Protein AF-A0A9R0P3G1-F1 (afdb_monomer)

Solvent-accessible surface area (backbone atoms only — not comparable to full-atom values): 19527 Å² total; per-residue (Å²): 136,89,79,76,96,56,97,66,98,70,86,85,80,85,75,70,87,85,71,68,70,27,59,44,77,46,79,49,67,43,66,45,81,43,70,48,52,48,31,32,32,40,57,49,58,36,80,87,41,70,72,66,77,52,96,61,31,70,27,73,52,73,67,48,29,67,64,37,47,53,49,52,52,50,36,52,54,47,27,52,52,10,46,19,30,41,20,19,52,55,33,31,68,75,33,34,60,72,40,39,75,34,68,65,55,45,48,45,36,52,48,8,47,50,35,33,44,53,26,41,56,48,51,49,42,42,45,26,19,48,42,72,44,37,47,73,83,41,46,78,37,65,66,36,50,54,52,28,62,71,39,69,69,35,48,36,40,50,52,30,45,53,28,41,54,50,40,64,65,38,50,62,59,55,35,46,81,90,59,57,66,70,62,40,53,51,30,49,51,50,46,52,56,33,50,47,50,39,47,45,39,50,28,68,53,25,63,33,59,64,38,97,57,32,70,60,38,26,49,27,42,33,46,21,54,51,22,46,12,37,34,56,10,23,48,55,48,48,48,46,43,69,79,58,52,60,90,94,56,76,55,63,66,30,51,56,49,39,51,59,52,38,54,54,22,53,51,42,29,53,55,23,46,52,53,49,50,62,71,68,44,95,46,78,64,42,40,81,75,27,65,40,22,44,52,51,51,50,43,51,50,50,49,51,52,49,52,55,50,55,48,49,48,51,54,49,55,57,52,58,73,73,69,65,97,70,92,52,77,68,58,60,53,53,54,50,50,52,50,50,53,44,52,50,52,50,51,54,52,48,52,52,46,50,52,51,52,52,55,51,77,77,46,58,80,87,93

Radius of gyration: 25.19 Å; Cα contacts (8 Å, |Δi|>4): 449; chains: 1; bounding box: 61×46×80 Å

Nearest PDB structures (foldseek):
  1r0d-assembly3_D  TM=3.351E-01  e=8.049E+00  Homo sapiens
  6pzb-assembly1_G  TM=2.168E-01  e=6.508E+00  Cricetus cricetus

Organism: Amycolatopsis mediterranei (strain S699) (NCBI:txid713604)

Sequence (367 aa):
MFQPGEDAQQLAVRLRPGVPDGSYLVEYAFVSADSHPVRGTFAFVVGTGPLVTSAGAVSAATGTDTAVDAVSTAVRWLAYLGVVLLGGTAFVVLCRPAGRTDRRARRLLHAGAGLVAVTTAAAFVLQGPYAAGRGLGAVFDTALLADTLRVAYGKLLLLRLAAVAVLVVVLPRLLRPGLPDRLRARSENLTMVTGFVVLLTFSATGHPVTDPVLFVSVTADLVHFGAIAVWAGGLAQLALCLYRPAEGEDPAPAAARFSGIAAKAVTAIAISGAVLALRIMPSVSTLWTTRFGLLVLLKIAGFAVLLAVASRSRAAVRRGLTTSPEGTTRTVTADLRRLRQAVAAEVVLSAVVLALAALLTVTPPGG

InterPro domains:
  IPR007348 CopC domain [PF04234] (6-46)
  IPR008457 Copper resistance protein D domain [PF05425] (254-360)
  IPR014755 Copper resistance protein CopC/internalin, immunoglobulin-like [G3DSA:2.60.40.1220] (2-47)
  IPR014756 Immunoglobulin E-set [SSF81296] (6-47)
  IPR032694 Copper transport protein C/D [PTHR34820] (11-366)

Foldseek 3Di:
DDDDPDDDPDDDDDDDPPDDWEKDKDWDWDQPQQRAIWIWIAMDTDDDYDHPPDVRNTDRPSDAPPQLVVVLLVLVVLLLQLLLLLLLVCLCVFQNVVLLPVPVNLVSNLSSLVSNLVSLVVNLLSSLSRRVRHDPVCSPVVVSSVVSCSDPLSVLSVQLNVLSVQLNVLSNVCSDPPDDPVSNVVSVVSSVVSSLSNLLSVLSRGDLCVFPPNVLSSVLSSLQSSLSSNQSSNLVVLLCCLVPNDVPDDSVRSVVRSLVSNVVSLVSNVVSVVSNVVRQAPDPVLLPPDPLNVLVVVLVVLSVVLVVLSVVLVVVLVVLVVPDPDDDPVSVVVNSVSVSVSSVVNNVSSVVSVVSVSVSVPGHSVD

Mean predicted aligned error: 10.66 Å

Secondary structure (DSSP, 8-state):
----SS--S----PPPTTPPSEEEEEEEEEE-TTS-EEEEEEEEEETTPPP---TTSSB------HHHHHHHHHHHHHHHHHHHHHHHHHHHHHT-GGGGT-HHHHHHHHHHHHHHHHHHHHHHHHHHHHHHT--GGGGG-HHHHHHHHHSHHHHHHHHHHHHHHHHHHHHHHHT-TT--HHHHHHHHHHHHHHHHHHHHHHHTSSGGGGSTTHHHHHHHHHHHHHHHHHHHHHHHHHHHHHHSPPTT---HHHHHHHHHHHHHHHHHHHHHHHHHHHHH-S-TTHHHHSHHHHHHHHHHHHHHHHHHHHHHHHHHHHHHHHS-SS--HHHHHHHHHHHHHHHHHHHHHHHHHHHHHHHHHTS-TT-

Structure (mmCIF, N/CA/C/O backbone):
data_AF-A0A9R0P3G1-F1
#
_entry.id   AF-A0A9R0P3G1-F1
#
loop_
_atom_site.group_PDB
_atom_site.id
_atom_site.type_symbol
_atom_site.label_atom_id
_atom_site.label_alt_id
_atom_site.label_comp_id
_atom_site.label_asym_id
_atom_site.label_entity_id
_atom_site.label_seq_id
_atom_site.pdbx_PDB_ins_code
_atom_site.Cartn_x
_atom_site.Cartn_y
_atom_site.Cartn_z
_atom_site.occupancy
_atom_site.B_iso_or_equiv
_atom_site.auth_seq_id
_atom_site.auth_comp_id
_atom_site.auth_asym_id
_atom_site.auth_atom_id
_atom_site.pdbx_PDB_model_num
ATOM 1 N N . MET A 1 1 ? 20.021 -14.616 -24.886 1.00 44.88 1 MET A N 1
ATOM 2 C CA . MET A 1 1 ? 19.842 -13.766 -23.696 1.00 44.88 1 MET A CA 1
ATOM 3 C C . MET A 1 1 ? 21.181 -13.711 -22.978 1.00 44.88 1 MET A C 1
ATOM 5 O O . MET A 1 1 ? 21.664 -14.756 -22.567 1.00 44.88 1 MET A O 1
ATOM 9 N N . PHE A 1 2 ? 21.840 -12.555 -22.952 1.00 43.88 2 PHE A N 1
ATOM 10 C CA . PHE A 1 2 ? 23.101 -12.369 -22.227 1.00 43.88 2 PHE A CA 1
ATOM 11 C C . PHE A 1 2 ? 22.761 -11.977 -20.782 1.00 43.88 2 PHE A C 1
ATOM 13 O O . PHE A 1 2 ? 21.953 -11.073 -20.591 1.00 43.88 2 PHE A O 1
ATOM 20 N N . GLN A 1 3 ? 23.306 -12.683 -19.789 1.00 54.19 3 GLN A N 1
ATOM 21 C CA . GLN A 1 3 ? 23.065 -12.419 -18.364 1.00 54.19 3 GLN A CA 1
ATOM 22 C C . GLN A 1 3 ? 24.399 -12.172 -17.648 1.00 54.19 3 GLN A C 1
ATOM 24 O O . GLN A 1 3 ? 25.075 -13.138 -17.294 1.00 54.19 3 GLN A O 1
ATOM 29 N N . PRO A 1 4 ? 24.791 -10.914 -17.397 1.00 46.25 4 PRO A N 1
ATOM 30 C CA . PRO A 1 4 ? 25.663 -10.624 -16.275 1.00 46.25 4 PRO A CA 1
ATOM 31 C C . PRO A 1 4 ? 24.814 -10.701 -14.997 1.00 46.25 4 PRO A C 1
ATOM 33 O O . PRO A 1 4 ? 23.756 -10.084 -14.903 1.00 46.25 4 PRO A O 1
ATOM 36 N N . GLY A 1 5 ? 25.247 -11.510 -14.031 1.00 47.62 5 GLY A N 1
ATOM 37 C CA . GLY A 1 5 ? 24.587 -11.703 -12.733 1.00 47.62 5 GLY A CA 1
ATOM 38 C C . GLY A 1 5 ? 24.825 -10.572 -11.728 1.00 47.62 5 GLY A C 1
ATOM 39 O O . GLY A 1 5 ? 24.604 -10.780 -10.539 1.00 47.62 5 GLY A O 1
ATOM 40 N N . GLU A 1 6 ? 25.287 -9.411 -12.187 1.00 52.44 6 GLU A N 1
ATOM 41 C CA . GLU A 1 6 ? 25.655 -8.254 -11.371 1.00 52.44 6 GLU A CA 1
ATOM 42 C C . GLU A 1 6 ? 25.078 -6.984 -12.007 1.00 52.44 6 GLU A C 1
ATOM 44 O O . GLU A 1 6 ? 24.959 -6.906 -13.234 1.00 52.44 6 GLU A O 1
ATOM 49 N N . ASP A 1 7 ? 24.704 -6.006 -11.177 1.00 55.91 7 ASP A N 1
ATOM 50 C CA . ASP A 1 7 ? 24.299 -4.677 -11.638 1.00 55.91 7 ASP A CA 1
ATOM 51 C C . ASP A 1 7 ? 25.382 -4.113 -12.568 1.00 55.91 7 ASP A C 1
ATOM 53 O O . ASP A 1 7 ? 26.510 -3.846 -12.154 1.00 55.91 7 ASP A O 1
ATOM 57 N N . ALA A 1 8 ? 25.050 -3.960 -13.849 1.00 60.47 8 ALA A N 1
ATOM 58 C CA . ALA A 1 8 ? 26.003 -3.562 -14.873 1.00 60.47 8 ALA A CA 1
ATOM 59 C C . ALA A 1 8 ? 25.632 -2.186 -15.422 1.00 60.47 8 ALA A C 1
ATOM 61 O O . ALA A 1 8 ? 24.537 -1.985 -15.946 1.00 60.47 8 ALA A O 1
ATOM 62 N N . GLN A 1 9 ? 26.569 -1.238 -15.354 1.00 66.44 9 GLN A N 1
ATOM 63 C CA . GLN A 1 9 ? 26.405 0.065 -16.012 1.00 66.44 9 GLN A CA 1
ATOM 64 C C . GLN A 1 9 ? 26.598 -0.016 -17.533 1.00 66.44 9 GLN A C 1
ATOM 66 O O . GLN A 1 9 ? 26.217 0.901 -18.256 1.00 66.44 9 GLN A O 1
ATOM 71 N N . GLN A 1 10 ? 27.190 -1.108 -18.024 1.00 69.19 10 GLN A N 1
ATOM 72 C CA . GLN A 1 10 ? 27.405 -1.368 -19.443 1.00 69.19 10 GLN A CA 1
ATOM 73 C C . GLN A 1 10 ? 27.177 -2.848 -19.743 1.00 69.19 10 GLN A C 1
ATOM 75 O O . GLN A 1 10 ? 27.635 -3.718 -19.004 1.00 69.19 10 GLN A O 1
ATOM 80 N N . LEU A 1 11 ? 26.493 -3.131 -20.850 1.00 72.06 11 LEU A N 1
ATOM 81 C CA . LEU A 1 11 ? 26.228 -4.487 -21.312 1.00 72.06 11 LEU A CA 1
ATOM 82 C C . LEU A 1 11 ? 26.737 -4.642 -22.743 1.00 72.06 11 LEU A C 1
ATOM 84 O O . LEU A 1 11 ? 26.372 -3.868 -23.623 1.00 72.06 11 LEU A O 1
ATOM 88 N N . ALA A 1 12 ? 27.581 -5.647 -22.970 1.00 79.06 12 ALA A N 1
ATOM 89 C CA . ALA A 1 12 ? 28.161 -5.929 -24.275 1.00 79.06 12 ALA A CA 1
ATOM 90 C C . ALA A 1 12 ? 27.809 -7.354 -24.707 1.00 79.06 12 ALA A C 1
ATOM 92 O O . 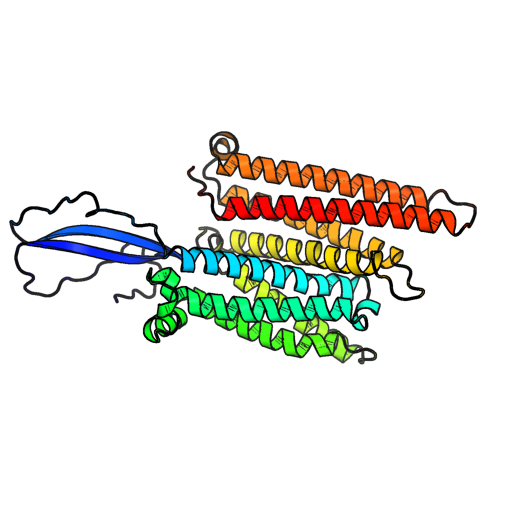ALA A 1 12 ? 28.049 -8.314 -23.977 1.00 79.06 12 ALA A O 1
ATOM 93 N N . VAL A 1 13 ? 27.268 -7.495 -25.916 1.00 78.94 13 VAL A N 1
ATOM 94 C CA . VAL A 1 13 ? 27.014 -8.797 -26.540 1.00 78.94 13 VAL A CA 1
ATOM 95 C C . VAL A 1 13 ? 27.963 -8.949 -27.715 1.00 78.94 13 VAL A C 1
ATOM 97 O O . VAL A 1 13 ? 27.975 -8.128 -28.629 1.00 78.94 13 VAL A O 1
ATOM 100 N N . ARG A 1 14 ? 28.775 -10.007 -27.694 1.00 82.62 14 ARG A N 1
ATOM 101 C CA . ARG A 1 14 ? 29.716 -10.284 -28.780 1.00 82.62 14 ARG A CA 1
ATOM 102 C C . ARG A 1 14 ? 28.949 -10.715 -30.032 1.00 82.62 14 ARG A C 1
ATOM 104 O O . ARG A 1 14 ? 28.134 -11.636 -29.973 1.00 82.62 14 ARG A O 1
ATOM 111 N N . LEU A 1 15 ? 29.232 -10.061 -31.157 1.00 80.00 15 LEU A N 1
ATOM 112 C CA . LEU A 1 15 ? 28.683 -10.443 -32.457 1.00 80.00 15 LEU A CA 1
ATOM 113 C C . LEU A 1 15 ? 29.197 -11.827 -32.874 1.00 80.00 15 LEU A C 1
ATOM 115 O O . LEU A 1 15 ? 30.302 -12.236 -32.502 1.00 80.00 15 LEU A O 1
ATOM 119 N N . ARG A 1 16 ? 28.390 -12.556 -33.652 1.00 83.81 16 ARG A N 1
ATOM 120 C CA . ARG A 1 16 ? 28.808 -13.841 -34.228 1.00 83.81 16 ARG A CA 1
ATOM 121 C C . ARG A 1 16 ? 29.984 -13.613 -35.192 1.00 83.81 16 ARG A C 1
ATOM 123 O O . ARG A 1 16 ? 30.006 -12.591 -35.865 1.00 83.81 16 ARG A O 1
ATOM 130 N N . PRO A 1 17 ? 30.963 -14.524 -35.292 1.00 84.69 17 PRO A N 1
ATOM 131 C CA . PRO A 1 17 ? 32.023 -14.391 -36.289 1.00 84.69 17 PRO A CA 1
ATOM 132 C C . PRO A 1 17 ? 31.441 -14.354 -37.712 1.00 84.69 17 PRO A C 1
ATOM 134 O O . PRO A 1 17 ? 30.498 -15.090 -37.996 1.00 84.69 17 PRO A O 1
ATOM 137 N N . GLY A 1 18 ? 32.005 -13.525 -38.596 1.00 84.31 18 GLY A N 1
ATOM 138 C CA . GLY A 1 18 ? 31.620 -13.481 -40.014 1.00 84.31 18 GLY A CA 1
ATOM 139 C C . GLY A 1 18 ? 30.272 -12.816 -40.309 1.00 84.31 18 GLY A C 1
ATOM 140 O O . GLY A 1 18 ? 29.616 -13.190 -41.277 1.00 84.31 18 GLY A O 1
ATOM 141 N N . VAL A 1 19 ? 29.835 -11.862 -39.479 1.00 83.56 19 VAL A N 1
ATOM 142 C CA . VAL A 1 19 ? 28.668 -11.022 -39.794 1.00 83.56 19 VAL A CA 1
ATOM 143 C C . VAL A 1 19 ? 28.903 -10.309 -41.140 1.00 83.56 19 VAL A C 1
ATOM 145 O O . VAL A 1 19 ? 29.926 -9.636 -41.258 1.00 83.56 19 VAL A O 1
ATOM 148 N N . PRO A 1 20 ? 28.011 -10.451 -42.143 1.00 87.31 20 PRO A N 1
ATOM 149 C CA . PRO A 1 20 ? 28.161 -9.783 -43.437 1.00 87.31 20 PRO A CA 1
ATOM 150 C C . PRO A 1 20 ? 28.197 -8.256 -43.326 1.00 87.31 20 PRO A C 1
ATOM 152 O O . PRO A 1 20 ? 27.629 -7.680 -42.396 1.00 87.31 20 PRO A O 1
ATOM 155 N N . ASP A 1 21 ? 28.780 -7.590 -44.316 1.00 87.25 21 ASP A N 1
ATOM 156 C CA . ASP A 1 21 ? 28.705 -6.134 -44.415 1.00 87.25 21 ASP A CA 1
ATOM 157 C C . ASP A 1 21 ? 27.247 -5.688 -44.600 1.00 87.25 21 ASP A C 1
ATOM 159 O O . ASP A 1 21 ? 26.510 -6.233 -45.426 1.00 87.25 21 ASP A O 1
ATOM 163 N N . GLY A 1 22 ? 26.806 -4.708 -43.813 1.00 83.06 22 GLY A N 1
ATOM 164 C CA . GLY A 1 22 ? 25.424 -4.246 -43.835 1.00 83.06 22 GLY A CA 1
ATOM 165 C C . GLY A 1 22 ? 25.016 -3.414 -42.625 1.00 83.06 22 GLY A C 1
ATOM 166 O O . GLY A 1 22 ? 25.790 -3.195 -41.692 1.00 83.06 22 GLY A O 1
AT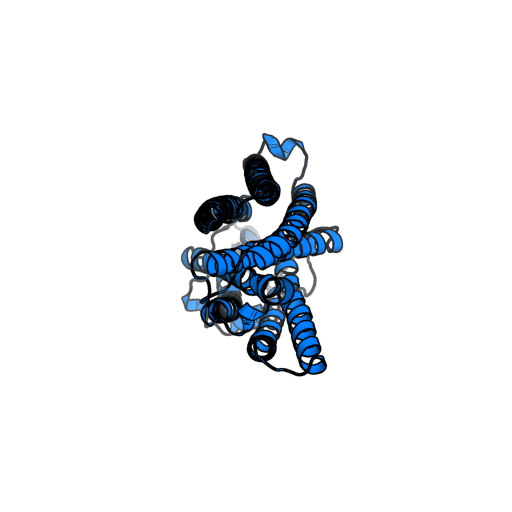OM 167 N N . SER A 1 23 ? 23.768 -2.951 -42.659 1.00 82.88 23 SER A N 1
ATOM 168 C CA . SER A 1 23 ? 23.111 -2.278 -41.538 1.00 82.88 23 SER A CA 1
ATOM 169 C C . SER A 1 23 ? 22.418 -3.289 -40.633 1.00 82.88 23 SER A C 1
ATOM 171 O O . SER A 1 23 ? 21.675 -4.149 -41.103 1.00 82.88 23 SER A O 1
ATOM 173 N N . TYR A 1 24 ? 22.617 -3.137 -39.331 1.00 81.12 24 TYR A N 1
ATOM 174 C CA . TYR A 1 24 ? 22.063 -3.990 -38.293 1.00 81.12 24 TYR A CA 1
ATOM 175 C C . TYR A 1 24 ? 21.249 -3.154 -37.319 1.00 81.12 24 TYR A C 1
ATOM 177 O O . TYR A 1 24 ? 21.676 -2.079 -36.906 1.00 81.12 24 TYR A O 1
ATOM 185 N N . LEU A 1 25 ? 20.093 -3.676 -36.920 1.00 78.69 25 LEU A N 1
ATOM 186 C CA . LEU A 1 25 ? 19.281 -3.117 -35.848 1.00 78.69 25 LEU A CA 1
ATOM 187 C C . LEU A 1 25 ? 19.453 -3.985 -34.601 1.00 78.69 25 LEU A C 1
ATOM 189 O O . LEU A 1 25 ? 19.273 -5.202 -34.655 1.00 78.69 25 LEU A O 1
ATOM 193 N N . VAL A 1 26 ? 19.806 -3.361 -33.484 1.00 78.31 26 VAL A N 1
ATOM 194 C CA . VAL A 1 26 ? 19.808 -3.986 -32.163 1.00 78.31 26 VAL A CA 1
ATOM 195 C C . VAL A 1 26 ? 18.525 -3.595 -31.471 1.00 78.31 26 VAL A C 1
ATOM 197 O O . VAL A 1 26 ? 18.309 -2.419 -31.204 1.00 78.31 26 VAL A O 1
ATOM 200 N N . GLU A 1 27 ? 17.710 -4.584 -31.138 1.00 76.12 27 GLU A N 1
ATOM 201 C CA . GLU A 1 27 ? 16.619 -4.425 -30.186 1.00 76.12 27 GLU A CA 1
ATOM 202 C C . GLU A 1 27 ? 17.100 -4.901 -28.819 1.00 76.12 27 GLU A C 1
ATOM 204 O O . GLU A 1 27 ? 17.646 -6.000 -28.680 1.00 76.12 27 GLU A O 1
ATOM 209 N N . TYR A 1 28 ? 16.913 -4.067 -27.803 1.00 73.50 28 TYR A N 1
ATOM 210 C CA . TYR A 1 28 ? 17.257 -4.409 -26.435 1.00 73.50 28 TYR A CA 1
ATOM 211 C C . TYR A 1 28 ? 16.073 -4.184 -25.503 1.00 73.50 28 TYR A C 1
ATOM 213 O O . TYR A 1 28 ? 15.274 -3.260 -25.663 1.00 73.50 28 TYR A O 1
ATOM 221 N N . ALA A 1 29 ? 15.988 -5.044 -24.495 1.00 71.06 29 ALA A N 1
ATOM 222 C CA . ALA A 1 29 ? 15.043 -4.937 -23.402 1.00 71.06 29 ALA A CA 1
ATOM 223 C C . ALA A 1 29 ? 15.758 -5.339 -22.115 1.00 71.06 29 ALA A C 1
ATOM 225 O O . ALA A 1 29 ? 16.292 -6.445 -22.014 1.00 71.06 29 ALA A O 1
ATOM 226 N N . PHE A 1 30 ? 15.763 -4.440 -21.138 1.00 71.75 30 PHE A N 1
ATOM 227 C CA . PHE A 1 30 ? 16.316 -4.675 -19.812 1.00 71.75 30 PHE A CA 1
ATOM 228 C C . PHE A 1 30 ? 15.259 -4.360 -18.760 1.00 71.75 30 PHE A C 1
ATOM 230 O O . PHE A 1 30 ? 14.378 -3.530 -18.974 1.00 71.75 30 PHE A O 1
ATOM 237 N N . VAL A 1 31 ? 15.355 -5.023 -17.614 1.00 67.81 31 VAL A N 1
ATOM 238 C CA . VAL A 1 31 ? 14.619 -4.630 -16.414 1.00 67.81 31 VAL A CA 1
ATOM 239 C C . VAL A 1 31 ? 15.580 -3.779 -15.601 1.00 67.81 31 VAL A C 1
ATOM 241 O O . VAL A 1 31 ? 16.624 -4.284 -15.187 1.00 67.81 31 VAL A O 1
ATOM 244 N N . SER A 1 32 ? 15.278 -2.494 -15.418 1.00 63.41 32 SER A N 1
ATOM 245 C CA . SER A 1 32 ? 16.078 -1.638 -14.544 1.00 63.41 32 SER A CA 1
ATOM 246 C C . SER A 1 32 ? 15.966 -2.107 -13.094 1.00 63.41 32 SER A C 1
ATOM 248 O O . SER A 1 32 ? 15.049 -2.841 -12.716 1.00 63.41 32 SER A O 1
ATOM 250 N N 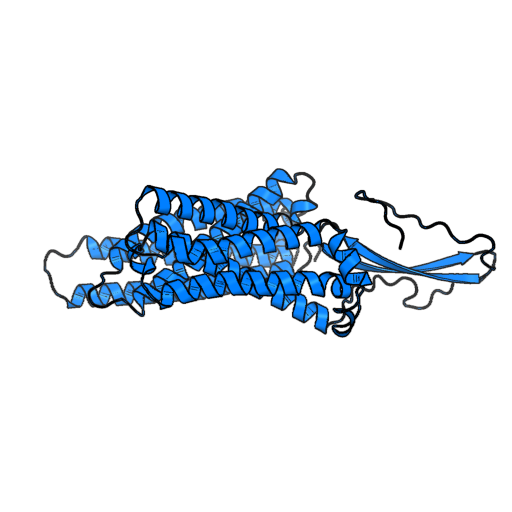. ALA A 1 33 ? 16.909 -1.683 -12.255 1.00 60.19 33 ALA A N 1
ATOM 251 C CA . ALA A 1 33 ? 16.963 -2.102 -10.856 1.00 60.19 33 ALA A CA 1
ATOM 252 C C . ALA A 1 33 ? 15.716 -1.675 -10.037 1.00 60.19 33 ALA A C 1
ATOM 254 O O . ALA A 1 33 ? 15.436 -2.236 -8.981 1.00 60.19 33 ALA A O 1
ATOM 255 N N . ASP A 1 34 ? 14.908 -0.748 -10.559 1.00 57.19 34 ASP A N 1
ATOM 256 C CA . ASP A 1 34 ? 13.612 -0.329 -10.015 1.00 57.19 34 ASP A CA 1
ATOM 257 C C . ASP A 1 34 ? 12.414 -1.138 -10.560 1.00 57.19 34 ASP A C 1
ATOM 259 O O . ASP A 1 34 ? 11.265 -0.774 -10.308 1.00 57.19 34 ASP A O 1
ATOM 263 N N . SER A 1 35 ? 12.671 -2.237 -11.278 1.00 59.38 35 SER A N 1
ATOM 264 C CA . SER A 1 35 ? 11.713 -3.157 -11.911 1.00 59.38 35 SER A CA 1
ATOM 265 C C . SER A 1 35 ? 10.948 -2.644 -13.140 1.00 59.38 35 SER A C 1
ATOM 267 O O . SER A 1 35 ? 10.087 -3.368 -13.650 1.00 59.38 35 SER A O 1
ATOM 269 N N . HIS A 1 36 ? 11.271 -1.459 -13.667 1.00 66.38 36 HIS A N 1
ATOM 270 C CA . HIS A 1 36 ? 10.658 -0.970 -14.903 1.00 66.38 36 HIS A CA 1
ATOM 271 C C . HIS A 1 36 ? 11.349 -1.539 -16.158 1.00 66.38 36 HIS A C 1
ATOM 273 O O . HIS A 1 36 ? 12.559 -1.769 -16.174 1.00 66.38 36 HIS A O 1
ATOM 279 N N . PRO A 1 37 ? 10.597 -1.810 -17.236 1.00 67.12 37 PRO A N 1
ATOM 280 C CA . PRO A 1 37 ? 11.178 -2.195 -18.507 1.00 67.12 37 PRO A CA 1
ATOM 281 C C . PRO A 1 37 ? 11.789 -0.973 -19.186 1.00 67.12 37 PRO A C 1
ATOM 283 O O . PRO A 1 37 ? 11.110 0.020 -19.437 1.00 67.12 37 PRO A O 1
ATOM 286 N N . VAL A 1 38 ? 13.060 -1.083 -19.554 1.00 67.62 38 VAL A N 1
ATOM 287 C CA . VAL A 1 38 ? 13.722 -0.150 -20.462 1.00 67.62 38 VAL A CA 1
ATOM 288 C C . VAL A 1 38 ? 13.947 -0.883 -21.768 1.00 67.62 38 VAL A C 1
ATOM 290 O O . VAL A 1 38 ? 14.670 -1.881 -21.812 1.00 67.62 38 VAL A O 1
ATOM 293 N N . ARG A 1 39 ? 13.326 -0.395 -22.841 1.00 68.69 39 ARG A N 1
ATOM 294 C CA . ARG A 1 39 ? 13.564 -0.922 -24.180 1.00 68.69 39 ARG A CA 1
ATOM 295 C C . ARG A 1 39 ? 14.023 0.160 -25.115 1.00 68.69 39 ARG A C 1
ATOM 297 O O . ARG A 1 39 ? 13.685 1.336 -24.970 1.00 68.69 39 ARG A O 1
ATOM 304 N N . GLY A 1 40 ? 14.771 -0.278 -26.103 1.00 68.81 40 GLY A N 1
ATOM 305 C CA . GLY A 1 40 ? 15.075 0.568 -27.217 1.00 68.81 40 GLY A CA 1
ATOM 306 C C . GLY A 1 40 ? 15.638 -0.204 -28.376 1.00 68.81 40 GLY A C 1
ATOM 307 O O . GLY A 1 40 ? 15.898 -1.408 -28.318 1.00 68.81 40 GLY A O 1
ATOM 308 N N . THR A 1 41 ? 15.807 0.544 -29.442 1.00 71.88 41 THR A N 1
ATOM 309 C CA . THR A 1 41 ? 16.489 0.108 -30.636 1.00 71.88 41 THR A CA 1
ATOM 310 C C . THR A 1 41 ? 17.672 1.027 -30.872 1.00 71.88 41 THR A C 1
ATOM 312 O O . THR A 1 41 ? 17.612 2.215 -30.551 1.00 71.88 41 THR A O 1
ATOM 315 N N . PHE A 1 42 ? 18.767 0.489 -31.391 1.00 75.56 42 PHE A N 1
ATOM 316 C CA . PHE A 1 42 ? 19.805 1.297 -32.020 1.00 75.56 42 PHE A CA 1
ATOM 317 C C . PHE A 1 42 ? 20.336 0.571 -33.251 1.00 75.56 42 PHE A C 1
ATOM 319 O O . PHE A 1 42 ? 20.411 -0.657 -33.269 1.00 75.56 42 PHE A O 1
ATOM 326 N N . ALA A 1 43 ? 20.710 1.320 -34.284 1.00 78.94 43 ALA A N 1
ATOM 327 C CA . ALA A 1 43 ? 21.312 0.760 -35.485 1.00 78.94 43 ALA A CA 1
ATOM 328 C C . ALA A 1 43 ? 22.839 0.901 -35.457 1.00 78.94 43 ALA A C 1
ATOM 330 O O . ALA A 1 43 ? 23.371 1.897 -34.966 1.00 78.94 43 ALA A O 1
ATOM 331 N N . PHE A 1 44 ? 23.541 -0.083 -36.010 1.00 82.81 44 PHE A N 1
ATOM 332 C CA . PHE A 1 44 ? 24.979 -0.027 -36.269 1.00 82.81 44 PHE A CA 1
ATOM 333 C C . PHE A 1 44 ? 25.295 -0.647 -37.635 1.00 82.81 44 PHE A C 1
ATOM 335 O O . PHE A 1 44 ? 24.490 -1.391 -38.191 1.00 82.81 44 PHE A O 1
ATOM 342 N N . VAL A 1 45 ? 26.466 -0.340 -38.190 1.00 84.88 45 VAL A N 1
ATOM 343 C CA . VAL A 1 45 ? 26.929 -0.878 -39.478 1.00 84.88 45 VAL A CA 1
ATOM 344 C C . VAL A 1 45 ? 28.121 -1.796 -39.248 1.00 84.88 45 VAL A C 1
ATOM 346 O O . VAL A 1 45 ? 28.997 -1.493 -38.438 1.00 84.88 45 VAL A O 1
ATOM 349 N N . VAL A 1 46 ? 28.163 -2.898 -39.992 1.00 85.44 46 VAL A N 1
ATOM 350 C CA . VAL A 1 46 ? 29.374 -3.701 -40.196 1.00 85.44 46 VAL A CA 1
ATOM 351 C C . VAL A 1 46 ? 29.863 -3.452 -41.624 1.00 85.44 46 VAL A C 1
ATOM 353 O O . VAL A 1 46 ? 29.061 -3.467 -42.557 1.00 85.44 46 VAL A O 1
ATOM 356 N N . GLY A 1 47 ? 31.158 -3.187 -41.796 1.00 84.94 47 GLY A N 1
ATOM 357 C CA . GLY A 1 47 ? 31.752 -2.904 -43.106 1.00 84.94 47 GLY A CA 1
ATOM 358 C C . GLY A 1 47 ? 31.420 -1.511 -43.650 1.00 84.94 47 GLY A C 1
ATOM 359 O O . GLY A 1 47 ? 31.408 -0.535 -42.901 1.00 84.94 47 GLY A O 1
ATOM 360 N N . THR A 1 48 ? 31.180 -1.409 -44.960 1.00 80.06 48 THR A N 1
ATOM 361 C CA . THR A 1 48 ? 30.995 -0.130 -45.685 1.00 80.06 48 THR A CA 1
ATOM 362 C C . THR A 1 48 ? 29.542 0.181 -46.069 1.00 80.06 48 THR A C 1
ATOM 364 O O . THR A 1 48 ? 29.288 1.079 -46.873 1.00 80.06 48 THR A O 1
ATOM 367 N N . GLY A 1 49 ? 28.569 -0.541 -45.502 1.00 67.44 49 GLY A N 1
ATOM 368 C CA . GLY A 1 49 ? 27.146 -0.321 -45.778 1.00 67.44 49 GLY A CA 1
ATOM 369 C C . GLY A 1 49 ? 26.622 1.043 -45.286 1.00 67.44 49 GLY A C 1
ATOM 370 O O . GLY A 1 49 ? 27.167 1.619 -44.346 1.00 67.44 49 GLY A O 1
ATOM 371 N N . PRO A 1 50 ? 25.538 1.584 -45.875 1.00 69.25 50 PRO A N 1
ATOM 372 C CA . PRO A 1 50 ? 24.905 2.797 -45.362 1.00 69.25 50 PRO A CA 1
ATOM 373 C C . PRO A 1 50 ? 24.236 2.516 -44.010 1.00 69.25 50 PRO A C 1
ATOM 375 O O . PRO A 1 50 ? 23.579 1.484 -43.862 1.00 69.25 50 PRO A O 1
ATOM 378 N N . LEU A 1 51 ? 24.360 3.431 -43.040 1.00 68.88 51 LEU A N 1
ATOM 379 C CA . LEU A 1 51 ? 23.604 3.373 -41.783 1.00 68.88 51 LEU A CA 1
ATOM 380 C C . LEU A 1 51 ? 22.129 3.663 -42.083 1.00 68.88 51 LEU A C 1
ATOM 382 O O . LEU A 1 51 ? 21.784 4.759 -42.521 1.00 68.88 51 LEU A O 1
ATOM 386 N N . VAL A 1 52 ? 21.252 2.688 -41.845 1.00 63.59 52 VAL A N 1
ATOM 387 C CA . VAL A 1 52 ? 19.805 2.871 -42.003 1.00 63.59 52 VAL A CA 1
ATOM 388 C C . VAL A 1 52 ? 19.287 3.706 -40.828 1.00 63.59 52 VAL A C 1
ATOM 390 O O . VAL A 1 52 ? 18.899 3.188 -39.785 1.00 63.59 52 VAL A O 1
ATOM 393 N N . THR A 1 53 ? 19.296 5.029 -40.991 1.00 54.19 53 THR A N 1
ATOM 394 C CA . THR A 1 53 ? 18.701 5.993 -40.056 1.00 54.19 53 THR A CA 1
ATOM 395 C C . THR A 1 53 ? 17.226 6.216 -40.394 1.00 54.19 53 THR A C 1
ATOM 397 O O . THR A 1 53 ? 16.810 7.323 -40.733 1.00 54.19 53 THR A O 1
ATOM 400 N N . SER A 1 54 ? 16.411 5.163 -40.359 1.00 47.50 54 SER A N 1
ATOM 401 C CA . SER A 1 54 ? 14.955 5.336 -40.391 1.00 47.50 54 SER A CA 1
ATOM 402 C C . SER A 1 54 ? 14.528 6.090 -39.130 1.00 47.50 54 SER A C 1
ATOM 404 O O . SER A 1 54 ? 15.065 5.823 -38.053 1.00 47.50 54 SER A O 1
ATOM 406 N N . ALA A 1 55 ? 13.555 6.999 -39.217 1.00 42.00 55 ALA A N 1
ATOM 407 C CA . ALA A 1 55 ? 12.916 7.563 -38.028 1.00 42.00 55 ALA A CA 1
ATOM 408 C C . ALA A 1 55 ? 12.341 6.401 -37.187 1.00 42.00 55 ALA A C 1
ATOM 410 O O . ALA A 1 55 ? 11.372 5.768 -37.597 1.00 42.00 55 ALA A O 1
ATOM 411 N N . GLY A 1 56 ? 13.006 6.049 -36.078 1.00 44.97 56 GLY A N 1
ATOM 412 C CA . GLY A 1 56 ? 12.712 4.853 -35.271 1.00 44.97 56 GLY A CA 1
ATOM 413 C C . GLY A 1 56 ? 13.852 3.825 -35.137 1.00 44.97 56 GLY A C 1
ATOM 414 O O . GLY A 1 56 ? 13.757 2.929 -34.302 1.00 44.97 56 GLY A O 1
ATOM 415 N N . ALA A 1 57 ? 14.945 3.953 -35.903 1.00 43.16 57 ALA A N 1
ATOM 416 C CA . ALA A 1 57 ? 16.127 3.078 -35.811 1.00 43.16 57 ALA A CA 1
ATOM 417 C C . ALA A 1 57 ? 16.940 3.298 -34.523 1.00 43.16 57 ALA A C 1
ATOM 419 O O . ALA A 1 57 ? 17.639 2.398 -34.064 1.00 43.16 57 ALA A O 1
ATOM 420 N N . VAL A 1 58 ? 16.811 4.491 -33.934 1.00 46.88 58 VAL A N 1
ATOM 421 C CA . VAL A 1 58 ? 17.171 4.783 -32.548 1.00 46.88 58 VAL A CA 1
ATOM 422 C C . VAL A 1 58 ? 15.902 5.254 -31.856 1.00 46.88 58 VAL A C 1
ATOM 424 O O . VAL A 1 58 ? 15.552 6.431 -31.920 1.00 46.88 58 VAL A O 1
ATOM 427 N N . SER A 1 59 ? 15.153 4.325 -31.276 1.00 47.28 59 SER A N 1
ATOM 428 C CA . SER A 1 59 ? 13.948 4.651 -30.524 1.00 47.28 59 SER A CA 1
ATOM 429 C C . SER A 1 59 ? 14.058 4.026 -29.151 1.00 47.28 59 SER A C 1
ATOM 431 O O . SER A 1 59 ? 14.093 2.806 -29.032 1.00 47.28 59 SER A O 1
ATOM 433 N N . ALA A 1 60 ? 14.065 4.840 -28.097 1.00 46.12 60 ALA A N 1
ATOM 434 C CA . ALA A 1 60 ? 13.695 4.361 -26.773 1.00 46.12 60 ALA A CA 1
ATOM 435 C C . ALA A 1 60 ? 12.182 4.100 -26.804 1.00 46.12 60 ALA A C 1
ATOM 437 O O . ALA A 1 60 ? 11.380 4.967 -26.463 1.00 46.12 60 ALA A O 1
ATOM 438 N N . ALA A 1 61 ? 11.767 2.944 -27.325 1.00 47.56 61 ALA A N 1
ATOM 439 C CA . ALA A 1 61 ? 10.377 2.529 -27.256 1.00 47.56 61 ALA A CA 1
ATOM 440 C C . ALA A 1 61 ? 10.059 2.201 -25.791 1.00 47.56 61 ALA A C 1
ATOM 442 O O . ALA A 1 61 ? 10.256 1.086 -25.323 1.00 47.56 61 ALA A O 1
ATOM 443 N N . THR A 1 62 ? 9.560 3.190 -25.058 1.00 49.12 62 THR A N 1
ATOM 444 C CA . THR A 1 62 ? 9.096 3.060 -23.669 1.00 49.12 62 THR A CA 1
ATOM 445 C C . THR A 1 62 ? 7.768 2.303 -23.547 1.00 49.12 62 THR A C 1
ATOM 447 O O . THR A 1 62 ? 7.270 2.104 -22.444 1.00 49.12 62 THR A O 1
ATOM 450 N N . GLY A 1 63 ? 7.182 1.862 -24.665 1.00 54.97 63 GLY A N 1
ATOM 451 C CA . GLY A 1 63 ? 5.879 1.207 -24.699 1.00 54.97 63 GLY A CA 1
ATOM 452 C C . GLY A 1 63 ? 5.925 -0.244 -24.228 1.00 54.97 63 GLY A C 1
ATOM 453 O O . GLY A 1 63 ? 6.393 -1.143 -24.929 1.00 54.97 63 GLY A O 1
ATOM 454 N N . THR A 1 64 ? 5.391 -0.500 -23.042 1.00 60.47 64 THR A N 1
ATOM 455 C CA . THR A 1 64 ? 4.763 -1.778 -22.698 1.00 60.47 64 THR A CA 1
ATOM 456 C C . THR A 1 64 ? 3.525 -1.998 -23.570 1.00 60.47 64 THR A C 1
ATOM 458 O O . THR A 1 64 ? 2.945 -1.053 -24.107 1.00 60.47 64 THR A O 1
ATOM 461 N N . ASP A 1 65 ? 3.113 -3.257 -23.732 1.00 80.12 65 ASP A N 1
ATOM 462 C CA . ASP A 1 65 ? 1.761 -3.533 -24.216 1.00 80.12 65 ASP A CA 1
ATOM 463 C C . ASP A 1 65 ? 0.773 -2.813 -23.284 1.00 80.12 65 ASP A C 1
ATOM 465 O O . ASP A 1 65 ? 0.834 -2.982 -22.063 1.00 80.12 65 ASP A O 1
ATOM 469 N N . THR A 1 66 ? -0.095 -1.968 -23.844 1.00 82.94 66 THR A N 1
ATOM 470 C CA . THR A 1 66 ? -0.957 -1.069 -23.061 1.00 82.94 66 THR A CA 1
ATOM 471 C C . THR A 1 66 ? -1.900 -1.831 -22.136 1.00 82.94 66 THR A C 1
ATOM 473 O O . THR A 1 66 ? -2.213 -1.353 -21.044 1.00 82.94 66 THR A O 1
ATOM 476 N N . ALA A 1 67 ? -2.325 -3.037 -22.529 1.00 86.75 67 ALA A N 1
ATOM 477 C CA . ALA A 1 67 ? -3.140 -3.890 -21.680 1.00 86.75 67 ALA A CA 1
ATOM 478 C C . ALA A 1 67 ? -2.308 -4.474 -20.532 1.00 86.75 67 ALA A C 1
ATOM 480 O O . ALA A 1 67 ? -2.757 -4.447 -19.387 1.00 86.75 67 ALA A O 1
ATOM 481 N N . VAL A 1 68 ? -1.089 -4.953 -20.797 1.00 85.81 68 VAL A N 1
ATOM 482 C CA . VAL A 1 68 ? -0.184 -5.437 -19.740 1.00 85.81 68 VAL A CA 1
ATOM 483 C C . VAL A 1 68 ? 0.172 -4.322 -18.759 1.00 85.81 68 VAL A C 1
ATOM 485 O O . VAL A 1 68 ? 0.181 -4.570 -17.554 1.00 85.81 68 VAL A O 1
ATOM 488 N N . ASP A 1 69 ? 0.397 -3.098 -19.232 1.00 81.81 69 ASP A N 1
ATOM 489 C CA . ASP A 1 69 ? 0.671 -1.931 -18.388 1.00 81.81 69 ASP A CA 1
ATOM 490 C C . ASP A 1 69 ? -0.509 -1.575 -17.476 1.00 81.81 69 ASP A C 1
ATOM 492 O O . ASP A 1 69 ? -0.366 -1.468 -16.252 1.00 81.81 69 ASP A O 1
ATOM 496 N N . ALA A 1 70 ? -1.709 -1.485 -18.058 1.00 86.06 70 ALA A N 1
ATOM 497 C CA . ALA A 1 70 ? -2.938 -1.206 -17.327 1.00 86.06 70 ALA A CA 1
ATOM 498 C C . ALA A 1 70 ? -3.231 -2.289 -16.276 1.00 86.06 70 ALA A C 1
ATOM 500 O O . ALA A 1 70 ? -3.557 -1.974 -15.128 1.00 86.06 70 ALA A O 1
ATOM 501 N N . VAL A 1 71 ? -3.071 -3.568 -16.636 1.00 90.81 71 VAL A N 1
ATOM 50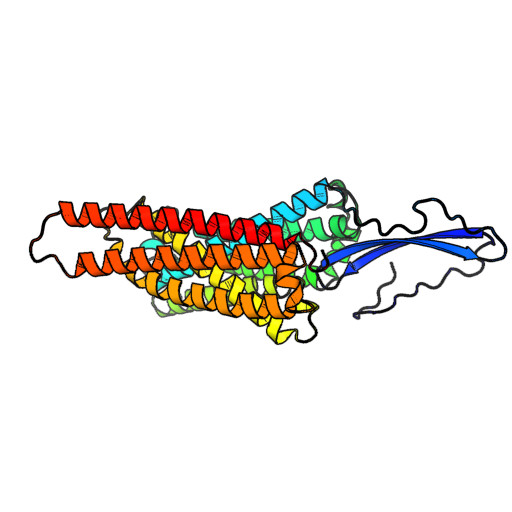2 C CA . VAL A 1 71 ? -3.279 -4.697 -15.718 1.00 90.81 71 VAL A CA 1
ATOM 503 C C . VAL A 1 71 ? -2.222 -4.703 -14.615 1.00 90.81 71 VAL A C 1
ATOM 505 O O . VAL A 1 71 ? -2.575 -4.860 -13.448 1.00 90.81 71 VAL A O 1
ATOM 508 N N . SER A 1 72 ? -0.947 -4.478 -14.937 1.00 86.81 72 SER A N 1
ATOM 509 C CA . SER A 1 72 ? 0.141 -4.427 -13.948 1.00 86.81 72 SER A CA 1
ATOM 510 C C . SER A 1 72 ? -0.058 -3.275 -12.960 1.00 86.81 72 SER A C 1
ATOM 512 O O . SER A 1 72 ? 0.080 -3.451 -11.746 1.00 86.81 72 SER A O 1
ATOM 514 N N . THR A 1 73 ? -0.491 -2.116 -13.458 1.00 85.75 73 THR A N 1
ATOM 515 C CA . THR A 1 73 ? -0.868 -0.963 -12.636 1.00 85.75 73 THR A CA 1
ATOM 516 C C . THR A 1 73 ? -2.049 -1.293 -11.722 1.00 85.75 73 THR A C 1
ATOM 518 O O . THR A 1 73 ? -1.979 -1.048 -10.516 1.00 85.75 73 THR A O 1
ATOM 521 N N . ALA A 1 74 ? -3.113 -1.908 -12.247 1.00 89.56 74 ALA A N 1
ATOM 522 C CA . ALA A 1 74 ? -4.266 -2.323 -11.447 1.00 89.56 74 ALA A CA 1
ATOM 523 C C . ALA A 1 74 ? -3.884 -3.346 -10.363 1.00 89.56 74 ALA A C 1
ATOM 525 O O . ALA A 1 74 ? -4.286 -3.205 -9.207 1.00 89.56 74 ALA A O 1
ATOM 526 N N . VAL A 1 75 ? -3.057 -4.339 -10.706 1.00 92.19 75 VAL A N 1
ATOM 527 C CA . VAL A 1 75 ? -2.525 -5.340 -9.770 1.00 92.19 75 VAL A CA 1
ATOM 528 C C . VAL A 1 75 ? -1.749 -4.669 -8.639 1.00 92.19 75 VAL A C 1
ATOM 530 O O . VAL A 1 75 ? -1.956 -5.019 -7.477 1.00 92.19 75 VAL A O 1
ATOM 533 N N . ARG A 1 76 ? -0.916 -3.666 -8.941 1.00 88.38 76 ARG A N 1
ATOM 534 C CA . ARG A 1 76 ? -0.170 -2.893 -7.937 1.00 88.38 76 ARG A CA 1
ATOM 535 C C . ARG A 1 76 ? -1.102 -2.142 -6.978 1.00 88.38 76 ARG A C 1
ATOM 537 O O . ARG A 1 76 ? -0.931 -2.241 -5.764 1.00 88.38 76 ARG A O 1
ATOM 544 N N . TRP A 1 77 ? -2.128 -1.464 -7.496 1.00 87.31 77 TRP A N 1
ATOM 545 C CA . TRP A 1 77 ? -3.122 -0.759 -6.672 1.00 87.31 77 TRP A CA 1
ATOM 546 C C . TRP A 1 77 ? -3.915 -1.692 -5.761 1.00 87.31 77 TRP A C 1
ATOM 548 O O . TRP A 1 77 ? -4.088 -1.414 -4.571 1.00 87.31 77 TRP A O 1
ATOM 558 N N . LEU A 1 78 ? -4.361 -2.824 -6.301 1.00 94.12 78 LEU A N 1
ATOM 559 C CA . LEU A 1 78 ? -5.050 -3.851 -5.530 1.00 94.12 78 LEU A CA 1
ATOM 560 C C . LEU A 1 78 ? -4.133 -4.455 -4.459 1.00 94.12 78 LEU A C 1
ATOM 562 O O . LEU A 1 78 ? -4.582 -4.698 -3.339 1.00 94.12 78 LEU A O 1
ATOM 566 N N . ALA A 1 79 ? -2.843 -4.630 -4.751 1.00 93.12 79 ALA A N 1
ATOM 567 C CA . ALA A 1 79 ? -1.873 -5.116 -3.779 1.00 93.12 79 ALA A CA 1
ATOM 568 C C . ALA A 1 79 ? -1.738 -4.150 -2.589 1.00 93.12 79 ALA A C 1
ATOM 570 O O . ALA A 1 79 ? -1.798 -4.582 -1.435 1.00 93.12 79 ALA A O 1
ATOM 571 N N . TYR A 1 80 ? -1.644 -2.840 -2.850 1.00 92.69 80 TYR A N 1
ATOM 572 C CA . TYR A 1 80 ? -1.616 -1.815 -1.801 1.00 92.69 80 TYR A CA 1
ATOM 573 C C . TYR A 1 80 ? -2.897 -1.800 -0.967 1.00 92.69 80 TYR A C 1
ATOM 575 O O . TYR A 1 80 ? -2.825 -1.746 0.262 1.00 92.69 80 TYR A O 1
ATOM 583 N N . LEU A 1 81 ? -4.066 -1.925 -1.604 1.00 93.38 81 LEU A N 1
ATOM 584 C CA . LEU A 1 81 ? -5.336 -2.067 -0.892 1.00 93.38 81 LEU A CA 1
ATOM 585 C C . LEU A 1 81 ? -5.331 -3.303 0.020 1.00 93.38 81 LEU A C 1
ATOM 587 O O . LEU A 1 81 ? -5.760 -3.222 1.170 1.00 93.38 81 LEU A O 1
ATOM 591 N N . GLY A 1 82 ? -4.808 -4.434 -0.459 1.00 96.56 82 GLY A N 1
ATOM 592 C CA . GLY A 1 82 ? -4.691 -5.661 0.325 1.00 96.56 82 GLY A CA 1
ATOM 593 C C . GLY A 1 82 ? -3.841 -5.475 1.585 1.00 96.56 82 GLY A C 1
ATOM 594 O O . GLY A 1 82 ? -4.255 -5.870 2.677 1.00 96.56 82 GLY A O 1
ATOM 595 N N . VAL A 1 83 ? -2.693 -4.803 1.456 1.00 96.56 83 VAL A N 1
ATOM 596 C CA . VAL A 1 83 ? -1.812 -4.469 2.588 1.00 96.56 83 VAL A CA 1
ATOM 597 C C . VAL A 1 83 ? -2.490 -3.505 3.565 1.00 96.56 83 VAL A C 1
ATOM 599 O O . VAL A 1 83 ? -2.417 -3.717 4.775 1.00 96.56 83 VAL A O 1
ATOM 602 N N . VAL A 1 84 ? -3.207 -2.491 3.071 1.00 95.12 84 VAL A N 1
ATOM 603 C CA . VAL A 1 84 ? -3.996 -1.578 3.916 1.00 95.12 84 VAL A CA 1
ATOM 604 C C . VAL A 1 84 ? -5.043 -2.348 4.721 1.00 95.12 84 VAL A C 1
ATOM 606 O O . VAL A 1 84 ? -5.135 -2.174 5.934 1.00 95.12 84 VAL A O 1
ATOM 609 N N . LEU A 1 85 ? -5.792 -3.257 4.092 1.00 96.00 85 LEU A N 1
ATOM 610 C CA . LEU A 1 85 ? -6.766 -4.092 4.800 1.00 96.00 85 LEU A CA 1
ATOM 611 C C . LEU A 1 85 ? -6.102 -4.967 5.876 1.00 96.00 85 LEU A C 1
ATOM 613 O O . LEU A 1 85 ? -6.641 -5.089 6.978 1.00 96.00 85 LEU A O 1
ATOM 617 N N . LEU A 1 86 ? -4.917 -5.522 5.598 1.00 96.56 86 LEU A N 1
ATOM 618 C CA . LEU A 1 86 ? -4.121 -6.270 6.578 1.00 96.56 86 LEU A CA 1
ATOM 619 C C . LEU A 1 86 ? -3.615 -5.398 7.731 1.00 96.56 86 LEU A C 1
ATOM 621 O O . LEU A 1 86 ? -3.601 -5.860 8.871 1.00 96.56 86 LEU A O 1
ATOM 625 N N . GLY A 1 87 ? -3.266 -4.134 7.486 1.00 96.00 87 GLY A N 1
ATOM 626 C CA . GLY A 1 87 ? -2.896 -3.179 8.536 1.00 96.00 87 GLY A CA 1
ATOM 627 C C . GLY A 1 87 ? -4.006 -2.953 9.572 1.00 96.00 87 GLY A C 1
ATOM 628 O O . GLY A 1 87 ? -3.724 -2.677 10.739 1.00 96.00 87 GLY A O 1
ATOM 629 N N . GLY A 1 88 ? -5.268 -3.208 9.205 1.00 95.19 88 GLY A N 1
ATOM 630 C CA . GLY A 1 88 ? -6.404 -3.238 10.131 1.00 95.19 88 GLY A CA 1
ATOM 631 C C . GLY A 1 88 ? -6.292 -4.285 11.250 1.00 95.19 88 GLY A C 1
ATOM 632 O O . GLY A 1 88 ? -6.979 -4.163 12.266 1.00 95.19 88 GLY A O 1
ATOM 633 N N . THR A 1 89 ? -5.404 -5.282 11.125 1.00 96.06 89 THR A N 1
ATOM 634 C CA . THR A 1 89 ? -5.079 -6.217 12.220 1.00 96.06 89 THR A CA 1
ATOM 635 C C . THR A 1 89 ? -4.620 -5.480 13.477 1.00 96.06 89 THR A C 1
ATOM 637 O O . THR A 1 89 ? -5.046 -5.843 14.574 1.00 96.06 89 THR A O 1
ATOM 640 N N . ALA A 1 90 ? -3.840 -4.402 13.334 1.00 95.25 90 ALA A N 1
ATOM 641 C CA . ALA A 1 90 ? -3.369 -3.592 14.455 1.00 95.25 90 ALA A CA 1
ATOM 642 C C . ALA A 1 90 ? -4.539 -2.992 15.250 1.00 95.25 90 ALA A C 1
ATOM 644 O O . ALA A 1 90 ? -4.544 -3.043 16.478 1.00 95.25 90 ALA A O 1
ATOM 645 N N . PHE A 1 91 ? -5.580 -2.504 14.568 1.00 95.50 91 PHE A N 1
ATOM 646 C CA . PHE A 1 91 ? -6.787 -1.996 15.225 1.00 95.50 91 PHE A CA 1
ATOM 647 C C . PHE A 1 91 ? -7.539 -3.099 15.981 1.00 95.50 91 PHE A C 1
ATOM 649 O O . PHE A 1 91 ? -7.935 -2.905 17.130 1.00 95.50 91 PHE A O 1
ATOM 656 N N . VAL A 1 92 ? -7.715 -4.275 15.370 1.00 94.62 92 VAL A N 1
ATOM 657 C CA . VAL A 1 92 ? -8.416 -5.405 16.007 1.00 94.62 92 VAL A CA 1
ATOM 658 C C . VAL A 1 92 ? -7.657 -5.916 17.236 1.00 94.62 92 VAL A C 1
ATOM 660 O O . VAL A 1 92 ? -8.270 -6.252 18.247 1.00 94.62 92 VAL A O 1
ATOM 663 N N . VAL A 1 93 ? -6.325 -5.960 17.182 1.00 93.44 93 VAL A N 1
ATOM 664 C CA . VAL A 1 93 ? -5.501 -6.458 18.291 1.00 93.44 93 VAL A CA 1
ATOM 665 C C . VAL A 1 93 ? -5.378 -5.424 19.413 1.00 93.44 93 VAL A C 1
ATOM 667 O O . VAL A 1 93 ? -5.580 -5.781 20.573 1.00 93.44 93 VAL A O 1
ATOM 670 N N . LEU A 1 94 ? -5.093 -4.159 19.079 1.00 93.81 94 LEU A N 1
ATOM 671 C CA . LEU A 1 94 ? -4.707 -3.121 20.045 1.00 93.81 94 LEU A CA 1
ATOM 672 C C . LEU A 1 94 ? -5.875 -2.239 20.510 1.00 93.81 94 LEU A C 1
ATOM 674 O O . LEU A 1 94 ? -5.871 -1.750 21.640 1.00 93.81 94 LEU A O 1
ATOM 678 N N . CYS A 1 95 ? -6.874 -2.003 19.657 1.00 93.12 95 CYS A N 1
ATOM 679 C CA . CYS A 1 95 ? -7.954 -1.053 19.941 1.00 93.12 95 CYS A CA 1
ATOM 680 C C . CYS A 1 95 ? -9.264 -1.757 20.293 1.00 93.12 95 CYS A C 1
ATOM 682 O O . CYS A 1 95 ? -9.881 -1.409 21.300 1.00 93.12 95 CYS A O 1
ATOM 684 N N . ARG A 1 96 ? -9.661 -2.761 19.498 1.00 92.06 96 ARG A N 1
ATOM 685 C CA . ARG A 1 96 ? -10.954 -3.459 19.609 1.00 92.06 96 ARG A CA 1
ATOM 686 C C . ARG A 1 96 ? -10.795 -4.992 19.596 1.00 92.06 96 ARG A C 1
ATOM 688 O O . ARG A 1 96 ? -11.163 -5.625 18.605 1.00 92.06 96 ARG A O 1
ATOM 695 N N . PRO A 1 97 ? -10.333 -5.622 20.697 1.00 88.25 97 PRO A N 1
ATOM 696 C CA . PRO A 1 97 ? -10.214 -7.080 20.805 1.00 88.25 97 PRO A CA 1
ATOM 697 C C . PRO A 1 97 ? -11.491 -7.867 20.482 1.00 88.25 97 PRO A C 1
ATOM 699 O O . PRO A 1 97 ? -11.392 -8.972 19.946 1.00 88.25 97 PRO A O 1
ATOM 702 N N . ALA A 1 98 ? -12.668 -7.292 20.758 1.00 86.50 98 ALA A N 1
ATOM 703 C CA . ALA A 1 98 ? -13.972 -7.852 20.390 1.00 86.50 98 ALA A CA 1
ATOM 704 C C . ALA A 1 98 ? -14.142 -8.020 18.865 1.00 86.50 98 ALA A C 1
ATOM 706 O O . ALA A 1 98 ? -14.832 -8.925 18.406 1.00 86.50 98 ALA A O 1
ATOM 707 N N . GLY A 1 99 ? -13.422 -7.236 18.056 1.00 85.62 99 GLY A N 1
ATOM 708 C CA . GLY A 1 99 ? -13.384 -7.374 16.600 1.00 85.62 99 GLY A CA 1
ATOM 709 C C . GLY A 1 99 ? -12.832 -8.719 16.111 1.00 85.62 99 GLY A C 1
ATOM 710 O O . GLY A 1 99 ? -13.026 -9.063 14.948 1.00 85.62 99 GLY A O 1
ATOM 711 N N . ARG A 1 100 ? -12.192 -9.521 16.980 1.00 89.38 100 ARG A N 1
ATOM 712 C CA . ARG A 1 100 ? -11.753 -10.886 16.639 1.00 89.38 100 ARG A CA 1
ATOM 713 C C . ARG A 1 100 ? -12.929 -11.817 16.315 1.00 89.38 100 ARG A C 1
ATOM 715 O O . ARG A 1 100 ? -12.764 -12.717 15.497 1.00 89.38 100 ARG A O 1
ATOM 722 N N . THR A 1 101 ? -14.110 -11.602 16.904 1.00 89.06 101 THR A N 1
ATOM 723 C CA . THR A 1 101 ? -15.319 -12.412 16.646 1.00 89.06 101 THR A CA 1
ATOM 724 C C . THR A 1 101 ? -16.274 -11.773 15.633 1.00 89.06 101 THR A C 1
ATOM 726 O O . THR A 1 101 ? -17.137 -12.464 15.088 1.00 89.06 101 THR A O 1
ATOM 729 N N . ASP A 1 102 ? -16.090 -10.491 15.308 1.00 90.94 102 ASP A N 1
ATOM 730 C CA . ASP A 1 102 ? -16.898 -9.761 14.329 1.00 90.94 102 ASP A CA 1
ATOM 731 C C . ASP A 1 102 ? -16.658 -10.290 12.902 1.00 90.94 102 ASP A C 1
ATOM 733 O O . ASP A 1 102 ? -15.587 -10.127 12.310 1.00 90.94 102 ASP A O 1
ATOM 737 N N . ARG A 1 103 ? -17.690 -10.909 12.310 1.00 92.44 103 ARG A N 1
ATOM 738 C CA . ARG A 1 103 ? -17.632 -11.500 10.960 1.00 92.44 103 ARG A CA 1
ATOM 739 C C . ARG A 1 103 ? -17.178 -10.500 9.896 1.00 92.44 103 ARG A C 1
ATOM 741 O O . ARG A 1 103 ? -16.481 -10.887 8.959 1.00 92.44 103 ARG A O 1
ATOM 748 N N . ARG A 1 104 ? -17.567 -9.228 10.016 1.00 93.44 104 ARG A N 1
ATOM 749 C CA . ARG A 1 104 ? -17.244 -8.191 9.028 1.00 93.44 104 ARG A CA 1
ATOM 750 C C . ARG A 1 104 ? -15.781 -7.772 9.142 1.00 93.44 104 ARG A C 1
ATOM 752 O O . ARG A 1 104 ? -15.102 -7.697 8.120 1.00 93.44 104 ARG A O 1
ATOM 759 N N . ALA A 1 105 ? -15.290 -7.592 10.369 1.00 93.38 105 ALA A N 1
ATOM 760 C CA . ALA A 1 105 ? -13.887 -7.278 10.625 1.00 93.38 105 ALA A CA 1
ATOM 761 C C . ALA A 1 105 ? -12.980 -8.396 10.096 1.00 93.38 105 ALA A C 1
ATOM 763 O O . ALA A 1 105 ? -12.060 -8.132 9.322 1.00 93.38 105 ALA A O 1
ATOM 764 N N . ARG A 1 106 ? -13.311 -9.658 10.410 1.00 95.00 106 ARG A N 1
ATOM 765 C CA . ARG A 1 106 ? -12.603 -10.841 9.893 1.00 95.00 106 ARG A CA 1
ATOM 766 C C . ARG A 1 106 ? -12.624 -10.907 8.367 1.00 95.00 106 ARG A C 1
ATOM 768 O O . ARG A 1 106 ? -11.593 -11.187 7.764 1.00 95.00 106 ARG A O 1
ATOM 775 N N . ARG A 1 107 ? -13.774 -10.637 7.735 1.00 95.94 107 ARG A N 1
ATOM 776 C CA . ARG A 1 107 ? -13.903 -10.644 6.269 1.00 95.94 107 ARG A CA 1
ATOM 777 C C . ARG A 1 107 ? -12.967 -9.630 5.616 1.00 95.94 107 ARG A C 1
ATOM 779 O O . ARG A 1 107 ? -12.351 -9.983 4.621 1.00 95.94 107 ARG A O 1
ATOM 786 N N . LEU A 1 108 ? -12.823 -8.424 6.171 1.00 95.88 108 LEU A N 1
ATOM 787 C CA . LEU A 1 108 ? -11.873 -7.429 5.656 1.00 95.88 108 LEU A CA 1
ATOM 788 C C . LEU A 1 108 ? -10.422 -7.917 5.753 1.00 95.88 108 LEU A C 1
ATOM 790 O O . LEU A 1 108 ? -9.681 -7.792 4.785 1.00 95.88 108 LEU A O 1
ATOM 794 N N . LEU A 1 109 ? -10.030 -8.524 6.878 1.00 96.69 109 LEU A N 1
ATOM 795 C CA . LEU A 1 109 ? -8.668 -9.043 7.056 1.00 96.69 109 LEU A CA 1
ATOM 796 C C . LEU A 1 109 ? -8.370 -10.213 6.105 1.00 96.69 109 LEU A C 1
ATOM 798 O O . LEU A 1 109 ? -7.316 -10.244 5.475 1.00 96.69 109 LEU A O 1
ATOM 802 N N . HIS A 1 110 ? -9.308 -11.154 5.960 1.00 96.88 110 HIS A N 1
ATOM 803 C CA . HIS A 1 110 ? -9.171 -12.271 5.022 1.00 96.88 110 HIS A CA 1
ATOM 804 C C . HIS A 1 110 ? -9.198 -11.809 3.561 1.00 96.88 110 HIS A C 1
ATOM 806 O O . HIS A 1 110 ? -8.425 -12.325 2.758 1.00 96.88 110 HIS A O 1
ATOM 812 N N . ALA A 1 111 ? -10.034 -10.823 3.220 1.00 97.25 111 ALA A N 1
ATOM 813 C CA . ALA A 1 111 ? -10.027 -10.203 1.899 1.00 97.25 111 ALA A CA 1
ATOM 814 C C . ALA A 1 111 ? -8.686 -9.515 1.622 1.00 97.25 111 ALA A C 1
ATOM 816 O O . ALA A 1 111 ? -8.152 -9.683 0.536 1.00 97.25 111 ALA A O 1
ATOM 817 N N . GLY A 1 112 ? -8.105 -8.824 2.610 1.00 97.31 112 GLY A N 1
ATOM 818 C CA . GLY A 1 112 ? -6.762 -8.253 2.511 1.00 97.31 112 GLY A CA 1
ATOM 819 C C . GLY A 1 112 ? -5.696 -9.309 2.225 1.00 97.31 112 GLY A C 1
ATOM 820 O O . GLY A 1 112 ? -4.969 -9.191 1.244 1.00 97.31 112 GLY A O 1
ATOM 821 N N . ALA A 1 113 ? -5.654 -10.384 3.022 1.00 97.19 113 ALA A N 1
ATOM 822 C CA . ALA A 1 113 ? -4.723 -11.497 2.817 1.00 97.19 113 ALA A CA 1
ATOM 823 C C . ALA A 1 113 ? -4.880 -12.144 1.429 1.00 97.19 113 ALA A C 1
ATOM 825 O O . ALA A 1 113 ? -3.892 -12.353 0.727 1.00 97.19 113 ALA A O 1
ATOM 826 N N . GLY A 1 114 ? -6.122 -12.429 1.023 1.00 97.44 114 GLY A N 1
ATOM 827 C CA . GLY A 1 114 ? -6.427 -13.010 -0.283 1.00 97.44 114 GLY A CA 1
ATOM 828 C C . GLY A 1 114 ? -6.060 -12.080 -1.437 1.00 97.44 114 GLY A C 1
ATOM 829 O O . GLY A 1 114 ? -5.493 -12.537 -2.424 1.00 97.44 114 GLY A O 1
ATOM 830 N N . LEU A 1 115 ? -6.311 -10.777 -1.291 1.00 97.50 115 LEU A N 1
ATOM 831 C CA . LEU A 1 115 ? -5.970 -9.787 -2.305 1.00 97.50 115 LEU A CA 1
ATOM 832 C C . LEU A 1 115 ? -4.457 -9.717 -2.502 1.00 97.50 115 LEU A C 1
ATOM 834 O O . LEU A 1 115 ? -4.017 -9.857 -3.634 1.00 97.50 115 LEU A O 1
ATOM 838 N N . VAL A 1 116 ? -3.664 -9.629 -1.422 1.00 97.38 116 VAL A N 1
ATOM 839 C CA . VAL A 1 116 ? -2.192 -9.658 -1.526 1.00 97.38 116 VAL A CA 1
ATOM 840 C C . VAL A 1 116 ? -1.707 -10.966 -2.158 1.00 97.38 116 VAL A C 1
ATOM 842 O O . VAL A 1 116 ? -0.810 -10.924 -2.998 1.00 97.38 116 VAL A O 1
ATOM 845 N N . ALA A 1 117 ? -2.290 -12.120 -1.812 1.00 97.69 117 ALA A N 1
ATOM 846 C CA . ALA A 1 117 ? -1.918 -13.405 -2.413 1.00 97.69 117 ALA A CA 1
ATOM 847 C C . ALA A 1 117 ? -2.140 -13.404 -3.934 1.00 97.69 117 ALA A C 1
ATOM 849 O O . ALA A 1 117 ? -1.211 -13.664 -4.701 1.00 97.69 117 ALA A O 1
ATOM 850 N N . VAL A 1 118 ? -3.357 -13.056 -4.363 1.00 98.00 118 VAL A N 1
ATOM 851 C CA . VAL A 1 118 ? -3.760 -13.043 -5.775 1.00 98.00 118 VAL A CA 1
ATOM 852 C C . VAL A 1 118 ? -2.947 -12.024 -6.562 1.00 98.00 118 VAL A C 1
ATOM 854 O O . VAL A 1 118 ? -2.426 -12.354 -7.623 1.00 98.00 118 VAL A O 1
ATOM 857 N N . THR A 1 119 ? -2.775 -10.806 -6.045 1.00 96.50 119 THR A N 1
ATOM 858 C CA . THR A 1 119 ? -2.019 -9.764 -6.749 1.00 96.50 119 THR A CA 1
ATOM 859 C C . THR A 1 119 ? -0.531 -10.078 -6.814 1.00 96.50 119 THR A C 1
ATOM 861 O O . THR A 1 119 ? 0.117 -9.707 -7.781 1.00 96.50 119 THR A O 1
ATOM 864 N N . THR A 1 120 ? 0.029 -10.777 -5.823 1.00 95.88 120 THR A N 1
ATOM 865 C CA . THR A 1 120 ? 1.440 -11.196 -5.871 1.00 95.88 120 THR A CA 1
ATOM 866 C C . THR A 1 120 ? 1.650 -12.293 -6.911 1.00 95.88 120 THR A C 1
ATOM 868 O O . THR A 1 120 ? 2.604 -12.221 -7.680 1.00 95.88 120 THR A O 1
ATOM 871 N N . ALA A 1 121 ? 0.739 -13.267 -6.989 1.00 96.25 121 ALA A N 1
ATOM 872 C CA . ALA A 1 121 ? 0.766 -14.278 -8.042 1.00 96.25 121 ALA A CA 1
ATOM 873 C C . ALA A 1 121 ? 0.581 -13.645 -9.433 1.00 96.25 121 ALA A C 1
ATOM 875 O O . ALA A 1 121 ? 1.329 -13.960 -10.353 1.00 96.25 121 ALA A O 1
ATOM 876 N N . ALA A 1 122 ? -0.357 -12.700 -9.568 1.00 95.12 122 ALA A N 1
ATOM 877 C CA . ALA A 1 122 ? -0.573 -11.954 -10.804 1.00 95.12 122 ALA A CA 1
ATOM 878 C C . ALA A 1 122 ? 0.668 -11.141 -11.208 1.00 95.12 122 ALA A C 1
ATOM 880 O O . ALA A 1 122 ? 1.105 -11.232 -12.349 1.00 95.12 122 ALA A O 1
ATOM 881 N N . ALA A 1 123 ? 1.279 -10.403 -10.275 1.00 90.81 123 ALA A N 1
ATOM 882 C CA . ALA A 1 123 ? 2.505 -9.644 -10.529 1.00 90.81 123 ALA A CA 1
ATOM 883 C C . ALA A 1 123 ? 3.654 -10.553 -10.984 1.00 90.81 123 ALA A C 1
ATOM 885 O O . ALA A 1 123 ? 4.397 -10.196 -11.892 1.00 90.81 123 ALA A O 1
ATOM 886 N N . PHE A 1 124 ? 3.764 -11.750 -10.402 1.00 91.25 124 PHE A N 1
ATOM 887 C CA . PHE A 1 124 ? 4.783 -12.720 -10.784 1.00 91.25 124 PHE A CA 1
ATOM 888 C C . PHE A 1 124 ? 4.630 -13.160 -12.245 1.00 91.25 124 PHE A C 1
ATOM 890 O O . PHE A 1 124 ? 5.591 -13.121 -13.005 1.00 91.25 124 PHE A O 1
ATOM 897 N N . VAL A 1 125 ? 3.422 -13.540 -12.662 1.00 92.88 125 VAL A N 1
ATOM 898 C CA . VAL A 1 125 ? 3.194 -14.022 -14.035 1.00 92.88 125 VAL A CA 1
ATOM 899 C C . VAL A 1 125 ? 3.174 -12.890 -15.071 1.00 92.88 125 VAL A C 1
ATOM 901 O O . VAL A 1 125 ? 3.505 -13.113 -16.232 1.00 92.88 125 VAL A O 1
ATOM 904 N N . LEU A 1 126 ? 2.827 -11.666 -14.659 1.00 89.06 126 LEU A N 1
ATOM 905 C CA . LEU A 1 126 ? 2.849 -10.477 -15.516 1.00 89.06 126 LEU A CA 1
ATOM 906 C C . LEU A 1 126 ? 4.256 -9.912 -15.717 1.00 89.06 126 LEU A C 1
ATOM 908 O O . LEU A 1 126 ? 4.483 -9.263 -16.734 1.00 89.06 126 LEU A O 1
ATOM 912 N N . GLN A 1 127 ? 5.201 -10.177 -14.807 1.00 85.38 127 GLN A N 1
ATOM 913 C CA . GLN A 1 127 ? 6.546 -9.598 -14.862 1.00 85.38 127 GLN A CA 1
ATOM 914 C C . GLN A 1 127 ? 7.264 -9.898 -16.180 1.00 85.38 127 GLN A C 1
ATOM 916 O O . GLN A 1 127 ? 7.880 -9.011 -16.761 1.00 85.38 127 GLN A O 1
ATOM 921 N N . GLY A 1 128 ? 7.185 -11.138 -16.659 1.00 83.44 128 GLY A N 1
ATOM 922 C CA . GLY A 1 128 ? 7.824 -11.558 -17.902 1.00 83.44 128 GLY A CA 1
ATOM 923 C C . GLY A 1 128 ? 7.293 -10.810 -19.135 1.00 83.44 128 GLY A C 1
ATOM 924 O O . GLY A 1 128 ? 8.078 -10.151 -19.816 1.00 83.44 128 GLY A O 1
ATOM 925 N N . PRO A 1 129 ? 5.977 -10.849 -19.420 1.00 84.81 129 PRO A N 1
ATOM 926 C CA . PRO A 1 129 ? 5.356 -10.061 -20.490 1.00 84.81 129 PRO A CA 1
ATOM 927 C C . PRO A 1 129 ? 5.582 -8.553 -20.344 1.00 84.81 129 PRO A C 1
ATOM 929 O O . PRO A 1 129 ? 5.889 -7.881 -21.328 1.00 84.81 129 PRO A O 1
ATOM 932 N N . TYR A 1 130 ? 5.504 -8.036 -19.115 1.00 81.19 130 TYR A N 1
ATOM 933 C CA . TYR A 1 130 ? 5.755 -6.632 -18.800 1.00 81.19 130 TYR A CA 1
ATOM 934 C C . TYR A 1 130 ? 7.200 -6.232 -19.120 1.00 81.19 130 TYR A C 1
ATOM 936 O O . TYR A 1 130 ? 7.422 -5.202 -19.748 1.00 81.19 130 TYR A O 1
ATOM 944 N N . ALA A 1 131 ? 8.181 -7.079 -18.800 1.00 76.06 131 ALA A N 1
ATOM 945 C CA . ALA A 1 131 ? 9.584 -6.883 -19.156 1.00 76.06 131 ALA A CA 1
ATOM 946 C C . ALA A 1 131 ? 9.830 -7.018 -20.670 1.00 76.06 131 ALA A C 1
ATOM 948 O O . ALA A 1 131 ? 10.472 -6.161 -21.280 1.00 76.06 131 ALA A O 1
ATOM 949 N N . ALA A 1 132 ? 9.264 -8.053 -21.294 1.00 77.44 132 ALA A N 1
ATOM 950 C CA . ALA A 1 132 ? 9.508 -8.428 -22.688 1.00 77.44 132 ALA A CA 1
ATOM 951 C C . ALA A 1 132 ? 8.685 -7.641 -23.721 1.00 77.44 132 ALA A C 1
ATOM 953 O O . ALA A 1 132 ? 8.995 -7.692 -24.906 1.00 77.44 132 ALA A O 1
ATOM 954 N N . GLY A 1 133 ? 7.640 -6.925 -23.305 1.00 75.00 133 GLY A N 1
ATOM 955 C CA . GLY A 1 133 ? 6.823 -6.096 -24.203 1.00 75.00 133 GLY A CA 1
ATOM 956 C C . GLY A 1 133 ? 5.777 -6.864 -24.957 1.00 75.00 133 GLY A C 1
ATOM 957 O O . GLY A 1 133 ? 5.319 -6.434 -26.009 1.00 75.00 133 GLY A O 1
ATOM 958 N N . ARG A 1 134 ? 5.440 -8.033 -24.434 1.00 81.25 134 ARG A N 1
ATOM 959 C CA . ARG A 1 134 ? 4.505 -8.948 -25.058 1.00 81.25 134 ARG A CA 1
ATOM 960 C C . ARG A 1 134 ? 3.154 -8.775 -24.392 1.00 81.25 134 ARG A C 1
ATOM 962 O O . ARG A 1 134 ? 3.094 -8.508 -23.198 1.00 81.25 134 ARG A O 1
ATOM 969 N N . GLY A 1 135 ? 2.087 -8.957 -25.160 1.00 85.69 135 GLY A N 1
ATOM 970 C CA . GLY A 1 135 ? 0.727 -8.891 -24.634 1.00 85.69 135 GLY A CA 1
ATOM 971 C C . GLY A 1 135 ? 0.399 -10.019 -23.650 1.00 85.69 135 GLY A C 1
ATOM 972 O O . GLY A 1 135 ? 1.175 -10.958 -23.447 1.00 85.69 135 GLY A O 1
ATOM 973 N N . LEU A 1 136 ? -0.806 -9.962 -23.079 1.00 88.75 136 LEU A N 1
ATOM 974 C CA . LEU A 1 136 ? -1.287 -10.878 -22.029 1.00 88.75 136 LEU A CA 1
ATOM 975 C C . LEU A 1 136 ? -1.252 -12.372 -22.410 1.00 88.75 136 LEU A C 1
ATOM 977 O O . LEU A 1 136 ? -1.189 -13.226 -21.531 1.00 88.75 136 LEU A O 1
ATOM 981 N N . GLY A 1 137 ? -1.239 -12.713 -23.703 1.00 88.06 137 GLY A N 1
ATOM 982 C CA . GLY A 1 137 ? -1.086 -14.101 -24.156 1.00 88.06 137 GLY A CA 1
ATOM 983 C C . GLY A 1 137 ? 0.260 -14.735 -23.775 1.00 88.06 137 GLY A C 1
ATOM 984 O O . GLY A 1 137 ? 0.356 -15.953 -23.671 1.00 88.06 137 GLY A O 1
ATOM 985 N N . ALA A 1 138 ? 1.291 -13.924 -23.512 1.00 87.44 138 ALA A N 1
ATOM 986 C CA . ALA A 1 138 ? 2.621 -14.399 -23.131 1.00 87.44 138 ALA A CA 1
ATOM 987 C C . ALA A 1 138 ? 2.754 -14.750 -21.635 1.00 87.44 138 ALA A C 1
ATOM 989 O O . ALA A 1 138 ? 3.812 -15.204 -21.213 1.00 87.44 138 ALA A O 1
ATOM 990 N N . VAL A 1 139 ? 1.703 -14.571 -20.824 1.00 89.25 139 VAL A N 1
ATOM 991 C CA . VAL A 1 139 ? 1.713 -14.870 -19.374 1.00 89.25 139 VAL A CA 1
ATOM 992 C C . VAL A 1 139 ? 1.982 -16.357 -19.085 1.00 89.25 139 VAL A C 1
ATOM 994 O O . VAL A 1 139 ? 2.527 -16.697 -18.037 1.00 89.25 139 VAL A O 1
ATOM 997 N N . PHE A 1 140 ? 1.650 -17.245 -20.027 1.00 89.00 140 PHE A N 1
ATOM 998 C CA . PHE A 1 140 ? 1.905 -18.688 -19.930 1.00 89.00 140 PHE A CA 1
ATOM 999 C C . PHE A 1 140 ? 3.203 -19.134 -20.620 1.00 89.00 140 PHE A C 1
ATOM 1001 O O . PHE A 1 140 ? 3.467 -20.332 -20.716 1.00 89.00 140 PHE A O 1
ATOM 1008 N N . ASP A 1 141 ? 4.021 -18.195 -21.104 1.00 90.69 141 ASP A N 1
ATOM 1009 C CA . ASP A 1 141 ? 5.320 -18.512 -21.689 1.00 90.69 141 ASP A CA 1
ATOM 1010 C C . ASP A 1 141 ? 6.287 -18.975 -20.587 1.00 90.69 141 ASP A C 1
ATOM 1012 O O . ASP A 1 141 ? 6.718 -18.205 -19.721 1.00 90.69 141 ASP A O 1
ATOM 1016 N N . THR A 1 142 ? 6.638 -20.260 -20.616 1.00 91.44 142 THR A N 1
ATOM 1017 C CA . THR A 1 142 ? 7.502 -20.881 -19.608 1.00 91.44 142 THR A CA 1
ATOM 1018 C C . THR A 1 142 ? 8.899 -20.270 -19.564 1.00 91.44 142 THR A C 1
ATOM 1020 O O . THR A 1 142 ? 9.523 -20.285 -18.503 1.00 91.44 142 THR A O 1
ATOM 1023 N N . ALA A 1 143 ? 9.395 -19.716 -20.677 1.00 88.00 143 ALA A N 1
ATOM 1024 C CA . ALA A 1 143 ? 10.692 -19.047 -20.697 1.00 88.00 143 ALA A CA 1
ATOM 1025 C C . ALA A 1 143 ? 10.642 -17.738 -19.894 1.00 88.00 143 ALA A C 1
ATOM 1027 O O . ALA A 1 143 ? 11.497 -17.506 -19.043 1.00 88.00 143 ALA A O 1
ATOM 1028 N N . LEU A 1 144 ? 9.581 -16.944 -20.070 1.00 84.69 144 LEU A N 1
ATOM 1029 C CA . LEU A 1 144 ? 9.379 -15.687 -19.341 1.00 84.69 144 LEU A CA 1
ATOM 1030 C C . LEU A 1 144 ? 9.152 -15.905 -17.835 1.00 84.69 144 LEU A C 1
ATOM 1032 O O . LEU A 1 144 ? 9.626 -15.124 -17.002 1.00 84.69 144 LEU A O 1
ATOM 1036 N N . LEU A 1 145 ? 8.466 -16.989 -17.466 1.00 88.44 145 LEU A N 1
ATOM 1037 C CA . LEU A 1 145 ? 8.325 -17.399 -16.066 1.00 88.44 145 LEU A CA 1
ATOM 1038 C C . LEU A 1 145 ? 9.672 -17.825 -15.467 1.00 88.44 145 LEU A C 1
ATOM 1040 O O . LEU A 1 145 ? 10.003 -17.422 -14.349 1.00 88.44 145 LEU A O 1
ATOM 1044 N N . ALA A 1 146 ? 10.473 -18.594 -16.211 1.00 86.00 146 ALA A N 1
ATOM 1045 C CA . ALA A 1 146 ? 11.815 -18.982 -15.785 1.00 86.00 146 ALA A CA 1
ATOM 1046 C C . ALA A 1 146 ? 12.736 -17.765 -15.610 1.00 86.00 146 ALA A C 1
ATOM 1048 O O . ALA A 1 146 ? 13.515 -17.716 -14.660 1.00 86.00 146 ALA A O 1
ATOM 1049 N N . ASP A 1 147 ? 12.617 -16.758 -16.473 1.00 79.31 147 ASP A N 1
ATOM 1050 C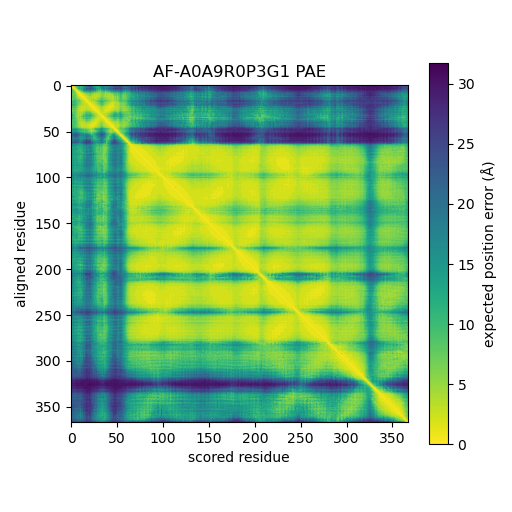 CA . ASP A 1 147 ? 13.371 -15.512 -16.343 1.00 79.31 147 ASP A CA 1
ATOM 1051 C C . ASP A 1 147 ? 12.937 -14.709 -15.115 1.00 79.31 147 ASP A C 1
ATOM 1053 O O . ASP A 1 147 ? 13.784 -14.209 -14.371 1.00 79.31 147 ASP A O 1
ATOM 1057 N N . THR A 1 148 ? 11.636 -14.686 -14.816 1.00 83.12 148 THR A N 1
ATOM 1058 C CA . THR A 1 148 ? 11.118 -14.068 -13.589 1.00 83.12 148 THR A CA 1
ATOM 1059 C C . THR A 1 148 ? 11.675 -14.748 -12.332 1.00 83.12 148 THR A C 1
ATOM 1061 O O . THR A 1 148 ? 12.070 -14.061 -11.393 1.00 83.12 148 THR A O 1
ATOM 1064 N N . LEU A 1 149 ? 11.791 -16.083 -12.310 1.00 85.38 149 LEU A N 1
ATOM 1065 C CA . LEU A 1 149 ? 12.384 -16.826 -11.182 1.00 85.38 149 LEU A CA 1
ATOM 1066 C C . LEU A 1 149 ? 13.857 -16.476 -10.921 1.00 85.38 149 LEU A C 1
ATOM 1068 O O . LEU A 1 149 ? 14.337 -16.602 -9.792 1.00 85.38 149 LEU A O 1
ATOM 1072 N N . ARG A 1 150 ? 14.591 -16.068 -11.960 1.00 79.81 150 ARG A N 1
ATOM 1073 C CA . ARG A 1 150 ? 16.034 -15.803 -11.873 1.00 79.81 150 ARG A CA 1
ATOM 1074 C C . ARG A 1 150 ? 16.338 -14.425 -11.292 1.00 79.81 150 ARG A C 1
ATOM 1076 O O . ARG A 1 150 ? 17.331 -14.283 -10.575 1.00 79.81 150 ARG A O 1
ATOM 1083 N N . VAL A 1 151 ? 15.484 -13.435 -11.551 1.00 74.69 151 VAL A N 1
ATOM 1084 C CA . VAL A 1 151 ? 15.696 -12.045 -11.119 1.00 74.69 151 VAL A CA 1
ATOM 1085 C C . VAL A 1 151 ? 15.318 -11.810 -9.651 1.00 74.69 151 VAL A C 1
ATOM 1087 O O . VAL A 1 151 ? 14.446 -12.477 -9.091 1.00 74.69 151 VAL A O 1
ATOM 1090 N N . ALA A 1 152 ? 15.965 -10.828 -9.013 1.00 77.31 152 ALA A N 1
ATOM 1091 C CA . ALA A 1 152 ? 15.732 -10.481 -7.605 1.00 77.31 152 ALA A CA 1
ATOM 1092 C C . ALA A 1 152 ? 14.260 -10.140 -7.314 1.00 77.31 152 ALA A C 1
ATOM 1094 O O . ALA A 1 152 ? 13.705 -10.586 -6.310 1.00 77.31 152 ALA A O 1
ATOM 1095 N N . TYR A 1 153 ? 13.607 -9.430 -8.239 1.00 78.50 153 TYR A N 1
ATOM 1096 C CA . TYR A 1 153 ? 12.191 -9.085 -8.143 1.00 78.50 153 TYR A CA 1
ATOM 1097 C C . TYR A 1 153 ? 11.291 -10.322 -7.982 1.00 78.50 153 TYR A C 1
ATOM 1099 O O . TYR A 1 153 ? 10.482 -10.385 -7.056 1.00 78.50 153 TYR A O 1
ATOM 1107 N N . GLY A 1 154 ? 11.472 -11.354 -8.814 1.00 81.19 154 GLY A N 1
ATOM 1108 C CA . GLY A 1 154 ? 10.687 -12.586 -8.715 1.00 81.19 154 GLY A CA 1
ATOM 1109 C C . GLY A 1 154 ? 10.947 -13.347 -7.416 1.00 81.19 154 GLY A C 1
ATOM 1110 O O . GLY A 1 154 ? 10.003 -13.842 -6.801 1.00 81.19 154 GLY A O 1
ATOM 1111 N N . LYS A 1 155 ? 12.195 -13.365 -6.925 1.00 86.44 155 LYS A N 1
ATOM 1112 C CA . LYS A 1 155 ? 12.539 -13.955 -5.616 1.00 86.44 155 LYS A CA 1
ATOM 1113 C C . LYS A 1 155 ? 11.815 -13.252 -4.461 1.00 86.44 155 LYS A C 1
ATOM 1115 O O . LYS A 1 155 ? 11.321 -13.922 -3.554 1.00 86.44 155 LYS A O 1
ATOM 1120 N N . LEU A 1 156 ? 11.691 -11.924 -4.506 1.00 87.94 156 LEU A N 1
ATOM 1121 C CA . LEU A 1 156 ? 10.940 -11.154 -3.507 1.00 87.94 156 LEU A CA 1
ATOM 1122 C C . LEU A 1 156 ? 9.433 -11.425 -3.569 1.00 87.94 156 LEU A C 1
ATOM 1124 O O . LEU A 1 156 ? 8.791 -11.512 -2.522 1.00 87.94 156 LEU A O 1
ATOM 1128 N N . LEU A 1 157 ? 8.864 -11.629 -4.761 1.00 90.06 157 LEU A N 1
ATOM 1129 C CA . LEU A 1 157 ? 7.465 -12.046 -4.899 1.00 90.06 157 LEU A CA 1
ATOM 1130 C C . LEU A 1 157 ? 7.227 -13.461 -4.351 1.00 90.06 157 LEU A C 1
ATOM 1132 O O . LEU A 1 157 ? 6.216 -13.685 -3.689 1.00 90.06 157 LEU A O 1
ATOM 1136 N N . LEU A 1 158 ? 8.160 -14.398 -4.549 1.00 95.38 158 LEU A N 1
ATOM 1137 C CA . LEU A 1 158 ? 8.083 -15.730 -3.935 1.00 95.38 158 LEU A CA 1
ATOM 1138 C C . LEU A 1 158 ? 8.149 -15.657 -2.406 1.00 95.38 158 LEU A C 1
ATOM 1140 O O . LEU A 1 158 ? 7.347 -16.296 -1.724 1.00 95.38 158 LEU A O 1
ATOM 1144 N N . LEU A 1 159 ? 9.054 -14.837 -1.860 1.00 96.06 159 LEU A N 1
ATOM 1145 C CA . LEU A 1 159 ? 9.126 -14.583 -0.420 1.00 96.06 159 LEU A CA 1
ATOM 1146 C C . LEU A 1 159 ? 7.812 -13.987 0.105 1.00 96.06 159 LEU A C 1
ATOM 1148 O O . LEU A 1 159 ? 7.300 -14.421 1.138 1.00 96.06 159 LEU A O 1
ATOM 1152 N N . ARG A 1 160 ? 7.224 -13.038 -0.633 1.00 96.69 160 ARG A N 1
ATOM 1153 C CA . ARG A 1 160 ? 5.924 -12.444 -0.304 1.00 96.69 160 ARG A CA 1
ATOM 1154 C C . ARG A 1 160 ? 4.802 -13.483 -0.341 1.00 96.69 160 ARG A C 1
ATOM 1156 O O . ARG A 1 160 ? 3.990 -13.503 0.579 1.00 96.69 160 ARG A O 1
ATOM 1163 N N . LEU A 1 161 ? 4.764 -14.370 -1.339 1.00 96.94 161 LEU A N 1
ATOM 1164 C CA . LEU A 1 161 ? 3.786 -15.465 -1.411 1.00 96.94 161 LEU A CA 1
ATOM 1165 C C . LEU A 1 161 ? 3.919 -16.421 -0.224 1.00 96.94 161 LEU A C 1
ATOM 1167 O O . LEU A 1 161 ? 2.910 -16.757 0.396 1.00 96.94 161 LEU A O 1
ATOM 1171 N N . ALA A 1 162 ? 5.144 -16.811 0.136 1.00 97.81 162 ALA A N 1
ATOM 1172 C CA . ALA A 1 162 ? 5.395 -17.653 1.302 1.00 97.81 162 ALA A CA 1
ATOM 1173 C C . ALA A 1 162 ? 4.925 -16.973 2.600 1.00 97.81 162 ALA A C 1
ATOM 1175 O O . ALA A 1 162 ? 4.229 -17.587 3.412 1.00 97.81 162 ALA A O 1
ATOM 1176 N N . ALA A 1 163 ? 5.230 -15.683 2.769 1.00 97.69 163 ALA A N 1
ATOM 1177 C CA . ALA A 1 163 ? 4.768 -14.903 3.910 1.00 97.69 163 ALA A CA 1
ATOM 1178 C C . ALA A 1 163 ? 3.230 -14.811 3.947 1.00 97.69 163 ALA A C 1
ATOM 1180 O O . ALA A 1 163 ? 2.607 -15.089 4.969 1.00 97.69 163 ALA A O 1
ATOM 1181 N N . VAL A 1 164 ? 2.572 -14.508 2.828 1.00 96.62 164 VAL A N 1
ATOM 1182 C CA . VAL A 1 164 ? 1.104 -14.442 2.783 1.00 96.62 164 VAL A CA 1
ATOM 1183 C C . VAL A 1 164 ? 0.467 -15.810 3.045 1.00 96.62 164 VAL A C 1
ATOM 1185 O O . VAL A 1 164 ? -0.538 -15.873 3.748 1.00 96.62 164 VAL A O 1
ATOM 1188 N N . ALA A 1 165 ? 1.058 -16.910 2.573 1.00 96.69 165 ALA A N 1
ATOM 1189 C CA . ALA A 1 165 ? 0.582 -18.259 2.877 1.00 96.69 165 ALA A CA 1
ATOM 1190 C C . ALA A 1 165 ? 0.616 -18.544 4.388 1.00 96.69 165 ALA A C 1
ATOM 1192 O O . ALA A 1 165 ? -0.373 -19.015 4.958 1.00 96.69 165 ALA A O 1
ATOM 1193 N N . VAL A 1 166 ? 1.709 -18.177 5.068 1.00 96.56 166 VAL A N 1
ATOM 1194 C CA . VAL A 1 166 ? 1.791 -18.247 6.535 1.00 96.56 166 VAL A CA 1
ATOM 1195 C C . VAL A 1 166 ? 0.721 -17.361 7.177 1.00 96.56 166 VAL A C 1
ATOM 1197 O O . VAL A 1 166 ? 0.020 -17.807 8.086 1.00 96.56 166 VAL A O 1
ATOM 1200 N N . LEU A 1 167 ? 0.522 -16.140 6.679 1.00 94.50 167 LEU A N 1
ATOM 1201 C CA . LEU A 1 167 ? -0.476 -15.209 7.205 1.00 94.50 167 LEU A CA 1
ATOM 1202 C C . LEU A 1 167 ? -1.906 -15.760 7.085 1.00 94.50 167 LEU A C 1
ATOM 1204 O O . LEU A 1 167 ? -2.671 -15.679 8.043 1.00 94.50 167 LEU A O 1
ATOM 1208 N N . VAL A 1 168 ? -2.255 -16.383 5.956 1.00 93.81 168 VAL A N 1
ATOM 1209 C CA . VAL A 1 168 ? -3.562 -17.028 5.729 1.00 93.81 168 VAL A CA 1
ATOM 1210 C C . VAL A 1 168 ? -3.818 -18.151 6.739 1.00 93.81 168 VAL A C 1
ATOM 1212 O O . VAL A 1 168 ? -4.947 -18.313 7.198 1.00 93.81 168 VAL A O 1
ATOM 1215 N N . VAL A 1 169 ? -2.779 -18.886 7.143 1.00 94.31 169 VAL A N 1
ATOM 1216 C CA . VAL A 1 169 ? -2.874 -19.966 8.140 1.00 94.31 169 VAL A CA 1
ATOM 1217 C C . VAL A 1 169 ? -2.926 -19.429 9.578 1.00 94.31 169 VAL A C 1
ATOM 1219 O O . VAL A 1 169 ? -3.610 -19.990 10.439 1.00 94.31 169 VAL A O 1
ATOM 1222 N N . VAL A 1 170 ? -2.204 -18.348 9.869 1.00 93.94 170 VAL A N 1
ATOM 1223 C CA . VAL A 1 170 ? -2.077 -17.785 11.224 1.00 93.94 170 VAL A CA 1
ATOM 1224 C C . VAL A 1 170 ? -3.256 -16.886 11.583 1.00 93.94 170 VAL A C 1
ATOM 1226 O O . VAL A 1 170 ? -3.709 -16.908 12.727 1.00 93.94 170 VAL A O 1
ATOM 1229 N N . LEU A 1 171 ? -3.806 -16.149 10.619 1.00 93.38 171 LEU A N 1
ATOM 1230 C CA . LEU A 1 171 ? -4.884 -15.188 10.840 1.00 93.38 171 LEU A CA 1
ATOM 1231 C C . LEU A 1 171 ? -6.144 -15.821 11.477 1.00 93.38 171 LEU A C 1
ATOM 1233 O O . LEU A 1 171 ? -6.634 -15.275 12.465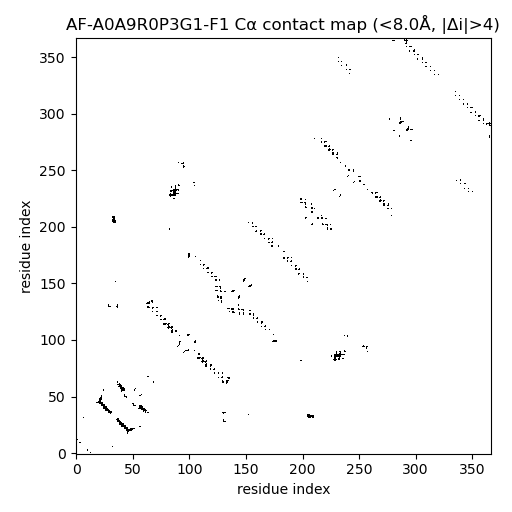 1.00 93.38 171 LEU A O 1
ATOM 1237 N N . PRO A 1 172 ? -6.649 -16.999 11.047 1.00 92.88 172 PRO A N 1
ATOM 1238 C CA . PRO A 1 172 ? -7.742 -17.682 11.744 1.00 92.88 172 PRO A CA 1
ATOM 1239 C C . PRO A 1 172 ? -7.420 -18.034 13.201 1.00 92.88 172 PRO A C 1
ATOM 1241 O O . PRO A 1 172 ? -8.311 -17.982 14.048 1.00 92.88 172 PRO A O 1
ATOM 1244 N N . ARG A 1 173 ? -6.158 -18.383 13.504 1.00 92.12 173 ARG A N 1
ATOM 1245 C CA . ARG A 1 173 ? -5.711 -18.692 14.872 1.00 92.12 173 ARG A CA 1
ATOM 1246 C C . ARG A 1 173 ? -5.681 -17.426 15.719 1.00 92.12 173 ARG A C 1
ATOM 1248 O O . ARG A 1 173 ? -6.255 -17.425 16.797 1.00 92.12 173 ARG A O 1
ATOM 1255 N N . LEU A 1 174 ? -5.113 -16.337 15.202 1.00 90.88 174 LEU A N 1
ATOM 1256 C CA . LEU A 1 174 ? -5.098 -15.027 15.863 1.00 90.88 174 LEU A CA 1
ATOM 1257 C C . LEU A 1 174 ? -6.508 -14.538 16.240 1.00 90.88 174 LEU A C 1
ATOM 1259 O O . LEU A 1 174 ? -6.706 -13.917 17.285 1.00 90.88 174 LEU A O 1
ATOM 1263 N N . LEU A 1 175 ? -7.485 -14.808 15.374 1.00 90.75 175 LEU A N 1
ATOM 1264 C CA . LEU A 1 175 ? -8.871 -14.363 15.524 1.00 90.75 175 LEU A CA 1
ATOM 1265 C C . LEU A 1 175 ? -9.731 -15.344 16.344 1.00 90.75 175 LEU A C 1
ATOM 1267 O O . LEU A 1 175 ? -10.912 -15.082 16.570 1.00 90.75 175 LEU A O 1
ATOM 1271 N N . ARG A 1 176 ? -9.173 -16.473 16.803 1.00 89.50 176 ARG A N 1
ATOM 1272 C CA . ARG A 1 176 ? -9.919 -17.477 17.570 1.00 89.50 176 ARG A CA 1
ATOM 1273 C C . ARG A 1 176 ? -10.183 -16.982 19.005 1.00 89.50 176 ARG A C 1
ATOM 1275 O O . ARG A 1 176 ? -9.236 -16.620 19.708 1.00 89.50 176 ARG A O 1
ATOM 1282 N N . PRO A 1 177 ? -11.444 -16.990 19.478 1.00 83.19 177 PRO A N 1
ATOM 1283 C CA . PRO A 1 177 ? -11.759 -16.640 20.860 1.00 83.19 177 PRO A CA 1
ATOM 1284 C C . PRO A 1 177 ? -11.255 -17.715 21.838 1.00 83.19 177 PRO A C 1
ATOM 1286 O O . PRO A 1 177 ? -11.124 -18.883 21.474 1.00 83.19 177 PRO A O 1
ATOM 1289 N N . GLY A 1 178 ? -10.974 -17.315 23.083 1.00 81.88 178 GLY A N 1
ATOM 1290 C CA . GLY A 1 178 ? -10.648 -18.244 24.177 1.00 81.88 178 GLY A CA 1
ATOM 1291 C C . GLY A 1 178 ? -9.292 -18.957 24.086 1.00 81.88 178 GLY A C 1
ATOM 1292 O O . GLY A 1 178 ? -9.071 -19.922 24.809 1.00 81.88 178 GLY A O 1
ATOM 1293 N N . LEU A 1 179 ? -8.377 -18.522 23.211 1.00 85.19 179 LEU A N 1
ATOM 1294 C CA . LEU A 1 179 ? -7.023 -19.083 23.175 1.00 85.19 179 LEU A CA 1
ATOM 1295 C C . LEU A 1 179 ? -6.241 -18.762 24.462 1.00 85.19 179 LEU A C 1
ATOM 1297 O O . LEU A 1 179 ? -6.284 -17.601 24.892 1.00 85.19 179 LEU A O 1
ATOM 1301 N N . PRO A 1 180 ? -5.463 -19.729 24.996 1.00 90.25 180 PRO A N 1
ATOM 1302 C CA . PRO A 1 180 ? -4.485 -19.478 26.052 1.00 90.25 180 PRO A CA 1
ATOM 1303 C C . PRO A 1 180 ? -3.502 -18.371 25.657 1.00 90.25 180 PRO A C 1
ATOM 1305 O O . PRO A 1 180 ? -3.056 -18.320 24.505 1.00 90.25 180 PRO A O 1
ATOM 1308 N N . ASP A 1 181 ? -3.103 -17.535 26.616 1.00 87.81 181 ASP A N 1
ATOM 1309 C CA . ASP A 1 181 ? -2.289 -16.336 26.364 1.00 87.81 181 ASP A CA 1
ATOM 1310 C C . ASP A 1 181 ? -0.974 -16.634 25.640 1.00 87.81 181 ASP A C 1
ATOM 1312 O O . ASP A 1 181 ? -0.599 -15.916 24.715 1.00 87.81 181 ASP A O 1
ATOM 1316 N N . ARG A 1 182 ? -0.316 -17.756 25.961 1.00 90.44 182 ARG A N 1
ATOM 1317 C CA . ARG A 1 182 ? 0.917 -18.186 25.276 1.00 90.44 182 ARG A CA 1
ATOM 1318 C C . ARG A 1 182 ? 0.705 -18.432 23.777 1.00 90.44 182 ARG A C 1
ATOM 1320 O O . ARG A 1 182 ? 1.527 -18.028 22.957 1.00 90.44 182 ARG A O 1
ATOM 1327 N N . LEU A 1 183 ? -0.393 -19.090 23.400 1.00 89.81 183 LEU A N 1
ATOM 1328 C CA . LEU A 1 183 ? -0.706 -19.387 21.995 1.00 89.81 183 LEU A CA 1
ATOM 1329 C C . LEU A 1 183 ? -1.181 -18.139 21.245 1.00 89.81 183 LEU A C 1
ATOM 1331 O O . LEU A 1 183 ? -0.895 -17.985 20.053 1.00 89.81 183 LEU A O 1
ATOM 1335 N N . ARG A 1 184 ? -1.870 -17.237 21.949 1.00 89.44 184 ARG A N 1
ATOM 1336 C CA . ARG A 1 184 ? -2.266 -15.926 21.434 1.00 89.44 184 ARG A CA 1
ATOM 1337 C C . ARG A 1 184 ? -1.043 -15.069 21.122 1.00 89.44 184 ARG A C 1
ATOM 1339 O O . ARG A 1 184 ? -0.886 -14.677 19.972 1.00 89.44 184 ARG A O 1
ATOM 1346 N N . ALA A 1 185 ? -0.140 -14.892 22.087 1.00 89.75 185 ALA A N 1
ATOM 1347 C CA . ALA A 1 185 ? 1.102 -14.142 21.911 1.00 89.75 185 ALA A CA 1
ATOM 1348 C C . ALA A 1 185 ? 1.957 -14.720 20.772 1.00 89.75 185 ALA A C 1
ATOM 1350 O O . ALA A 1 185 ? 2.472 -13.982 19.937 1.00 89.75 185 ALA A O 1
ATOM 1351 N N . ARG A 1 186 ? 2.041 -16.054 20.657 1.00 93.06 186 ARG A N 1
ATOM 1352 C CA . ARG A 1 186 ? 2.725 -16.707 19.529 1.00 93.06 186 ARG A CA 1
ATOM 1353 C C . ARG A 1 186 ? 2.083 -16.370 18.180 1.00 93.06 186 ARG A C 1
ATOM 1355 O O . ARG A 1 186 ? 2.802 -16.120 17.217 1.00 93.06 186 ARG A O 1
ATOM 1362 N N . SER A 1 187 ? 0.753 -16.370 18.101 1.00 92.62 187 SER A N 1
ATOM 1363 C CA . SER A 1 187 ? 0.026 -16.035 16.868 1.00 92.62 187 SER A CA 1
ATOM 1364 C C . SER A 1 187 ? 0.162 -14.551 16.512 1.00 92.62 187 SER A C 1
ATOM 1366 O O . SER A 1 187 ? 0.303 -14.221 15.337 1.00 92.62 187 SER A O 1
ATOM 1368 N N . GLU A 1 188 ? 0.167 -13.665 17.509 1.00 92.12 188 GLU A N 1
ATOM 1369 C CA . GLU A 1 188 ? 0.404 -12.224 17.350 1.00 92.12 188 GLU A CA 1
ATOM 1370 C C . GLU A 1 188 ? 1.825 -11.946 16.851 1.00 92.12 188 GLU A C 1
ATOM 1372 O O . GLU A 1 188 ? 1.985 -11.291 15.823 1.00 92.12 188 GLU A O 1
ATOM 1377 N N . ASN A 1 189 ? 2.841 -12.536 17.487 1.00 94.06 189 ASN A N 1
ATOM 1378 C CA . ASN A 1 189 ? 4.237 -12.415 17.063 1.00 94.06 189 ASN A CA 1
ATOM 1379 C C . ASN A 1 189 ? 4.443 -12.942 15.644 1.00 94.06 189 ASN A C 1
ATOM 1381 O O . ASN A 1 189 ? 5.081 -12.284 14.826 1.00 94.06 189 ASN A O 1
ATOM 1385 N N . LEU A 1 190 ? 3.870 -14.106 15.324 1.00 95.00 190 LEU A N 1
ATOM 1386 C CA . LEU A 1 190 ? 3.981 -14.670 13.985 1.00 95.00 190 LEU A CA 1
ATOM 1387 C C . LEU A 1 190 ? 3.276 -13.781 12.955 1.00 95.00 190 LEU A C 1
ATOM 1389 O O . LEU A 1 190 ? 3.846 -13.513 11.906 1.00 95.00 190 LEU A O 1
ATOM 1393 N N . THR A 1 191 ? 2.094 -13.244 13.265 1.00 95.00 191 THR A N 1
ATOM 1394 C CA . THR A 1 191 ? 1.405 -12.273 12.395 1.00 95.00 191 THR A CA 1
ATOM 1395 C C . THR A 1 191 ? 2.255 -11.020 12.177 1.00 95.00 191 THR A C 1
ATOM 1397 O O . THR A 1 191 ? 2.374 -10.565 11.044 1.00 95.00 191 THR A O 1
ATOM 1400 N N . MET A 1 192 ? 2.888 -10.495 13.231 1.00 94.38 192 MET A N 1
ATOM 1401 C CA . MET A 1 192 ? 3.746 -9.311 13.163 1.00 94.38 192 MET A CA 1
ATOM 1402 C C . MET A 1 192 ? 4.981 -9.550 12.288 1.00 94.38 192 MET A C 1
ATOM 1404 O O . MET A 1 192 ? 5.229 -8.777 11.369 1.00 94.38 192 MET A O 1
ATOM 1408 N N . VAL A 1 193 ? 5.720 -10.639 12.525 1.00 96.38 193 VAL A N 1
ATOM 1409 C CA . VAL A 1 193 ? 6.908 -10.999 11.731 1.00 96.38 193 VAL A CA 1
ATOM 1410 C C . VAL A 1 193 ? 6.528 -11.218 10.270 1.00 96.38 193 VAL A C 1
ATOM 1412 O O . VAL A 1 193 ? 7.168 -10.690 9.367 1.00 96.38 193 VAL A O 1
ATOM 1415 N N . THR A 1 194 ? 5.450 -11.957 10.023 1.00 95.94 194 THR A N 1
ATOM 1416 C CA . THR A 1 194 ? 5.032 -12.280 8.656 1.00 95.94 194 THR A CA 1
ATOM 1417 C C . THR A 1 194 ? 4.514 -11.040 7.920 1.00 95.94 194 THR A C 1
ATOM 1419 O O . THR A 1 194 ? 4.837 -10.834 6.754 1.00 95.94 194 THR A O 1
ATOM 1422 N N . GLY A 1 195 ? 3.761 -10.173 8.605 1.00 96.00 195 GLY A N 1
ATOM 1423 C CA . GLY A 1 195 ? 3.323 -8.883 8.072 1.00 96.00 195 GLY A CA 1
ATOM 1424 C C . GLY A 1 195 ? 4.494 -7.945 7.776 1.00 96.00 195 GLY A C 1
ATOM 1425 O O . GLY A 1 195 ? 4.497 -7.290 6.736 1.00 96.00 195 GLY A O 1
ATOM 1426 N N . PHE A 1 196 ? 5.519 -7.936 8.633 1.00 96.19 196 PHE A N 1
ATOM 1427 C CA . PHE A 1 196 ? 6.763 -7.209 8.385 1.00 96.19 196 PHE A CA 1
ATOM 1428 C C . PHE A 1 196 ? 7.477 -7.721 7.131 1.00 96.19 196 PHE A C 1
ATOM 1430 O O . PHE A 1 196 ? 7.866 -6.910 6.301 1.00 96.19 196 PHE A O 1
ATOM 1437 N N . VAL A 1 197 ? 7.588 -9.041 6.940 1.00 96.69 197 VAL A N 1
ATOM 1438 C CA . VAL A 1 197 ? 8.174 -9.618 5.715 1.00 96.69 197 VAL A CA 1
ATOM 1439 C C . VAL A 1 197 ? 7.377 -9.203 4.477 1.00 96.69 197 VAL A C 1
ATOM 1441 O O . VAL A 1 197 ? 7.974 -8.800 3.483 1.00 96.69 197 VAL A O 1
ATOM 1444 N N . VAL A 1 198 ? 6.039 -9.229 4.531 1.00 96.12 198 VAL A N 1
ATOM 1445 C CA . VAL A 1 198 ? 5.206 -8.732 3.422 1.00 96.12 198 VAL A CA 1
ATOM 1446 C C . VAL A 1 198 ? 5.537 -7.271 3.118 1.00 96.12 198 VAL A C 1
ATOM 1448 O O . VAL A 1 198 ? 5.853 -6.965 1.974 1.00 96.12 198 VAL A O 1
ATOM 1451 N N . LEU A 1 199 ? 5.532 -6.383 4.114 1.00 94.69 199 LEU A N 1
ATOM 1452 C CA . LEU A 1 199 ? 5.861 -4.967 3.916 1.00 94.69 199 LEU A CA 1
ATOM 1453 C C . LEU A 1 199 ? 7.281 -4.771 3.366 1.00 94.69 199 LEU A C 1
ATOM 1455 O O . LEU A 1 199 ? 7.460 -4.062 2.380 1.00 94.69 199 LEU A O 1
ATOM 1459 N N . LEU A 1 200 ? 8.269 -5.463 3.938 1.00 91.75 200 LEU A N 1
ATOM 1460 C CA . LEU A 1 200 ? 9.661 -5.409 3.500 1.00 91.75 200 LEU A CA 1
ATOM 1461 C C . LEU A 1 200 ? 9.798 -5.815 2.034 1.00 91.75 200 LEU A C 1
ATOM 1463 O O . LEU A 1 200 ? 10.520 -5.162 1.295 1.00 91.75 200 LEU A O 1
ATOM 1467 N N . THR A 1 201 ? 9.077 -6.844 1.582 1.00 89.69 201 THR A N 1
ATOM 1468 C CA . THR A 1 201 ? 9.113 -7.235 0.165 1.00 89.69 201 THR A CA 1
ATOM 1469 C C . THR A 1 201 ? 8.503 -6.192 -0.765 1.00 89.69 201 THR A C 1
ATOM 1471 O O . THR A 1 201 ? 8.797 -6.251 -1.948 1.00 89.69 201 THR A O 1
ATOM 1474 N N . PHE A 1 202 ? 7.630 -5.287 -0.305 1.00 87.31 202 PHE A N 1
ATOM 1475 C CA . PHE A 1 202 ? 7.180 -4.149 -1.121 1.00 87.31 202 PHE A CA 1
ATOM 1476 C C . PHE A 1 202 ? 8.255 -3.068 -1.181 1.00 87.31 202 PHE A C 1
ATOM 1478 O O . PHE A 1 202 ? 8.584 -2.618 -2.271 1.00 87.31 202 PHE A O 1
ATOM 1485 N N . SER A 1 203 ? 8.853 -2.718 -0.043 1.00 84.62 203 SER A N 1
ATOM 1486 C CA . SER A 1 203 ? 9.898 -1.686 0.030 1.00 84.62 203 SER A CA 1
ATOM 1487 C C . SER A 1 203 ? 11.220 -2.107 -0.608 1.00 84.62 203 SER A C 1
ATOM 1489 O O . SER A 1 203 ? 11.977 -1.274 -1.095 1.00 84.62 203 SER A O 1
ATOM 1491 N N . ALA A 1 204 ? 11.480 -3.414 -0.656 1.00 77.31 204 ALA A N 1
ATOM 1492 C CA . ALA A 1 204 ? 12.587 -4.017 -1.388 1.00 77.31 204 ALA A CA 1
ATOM 1493 C C . ALA A 1 204 ? 12.280 -4.215 -2.887 1.00 77.31 204 ALA A C 1
ATOM 1495 O O . ALA A 1 204 ? 13.087 -4.799 -3.602 1.00 77.31 204 ALA A O 1
ATOM 1496 N N . THR A 1 205 ? 11.123 -3.760 -3.380 1.00 70.50 205 THR A N 1
ATOM 1497 C CA . THR A 1 205 ? 10.789 -3.753 -4.811 1.00 70.50 205 THR A CA 1
ATOM 1498 C C . THR A 1 205 ? 10.481 -2.325 -5.261 1.00 70.50 205 THR A C 1
ATOM 1500 O O . THR A 1 205 ? 9.424 -1.799 -4.930 1.00 70.50 205 THR A O 1
ATOM 1503 N N . GLY A 1 206 ? 11.382 -1.693 -6.020 1.00 64.25 206 GLY A N 1
ATOM 1504 C CA . GLY A 1 206 ? 11.170 -0.362 -6.606 1.00 64.25 206 GLY A CA 1
ATOM 1505 C C . GLY A 1 206 ? 12.364 0.585 -6.456 1.00 64.25 206 GLY A C 1
ATOM 1506 O O . GLY A 1 206 ? 13.456 0.173 -6.071 1.00 64.25 206 GLY A O 1
ATOM 1507 N N . HIS A 1 207 ? 12.131 1.875 -6.722 1.00 59.91 207 HIS A N 1
ATOM 1508 C CA . HIS A 1 207 ? 13.147 2.941 -6.692 1.00 59.91 207 HIS A CA 1
ATOM 1509 C C . HIS A 1 207 ? 13.982 3.062 -5.397 1.00 59.91 207 HIS A C 1
ATOM 1511 O O . HIS A 1 207 ? 15.140 3.465 -5.496 1.00 59.91 207 HIS A O 1
ATOM 1517 N N . PRO A 1 208 ? 13.491 2.718 -4.184 1.00 57.66 208 PRO A N 1
ATOM 1518 C CA . PRO A 1 208 ? 14.330 2.774 -2.982 1.00 57.66 208 PRO A CA 1
ATOM 1519 C C . PRO A 1 208 ? 15.561 1.859 -3.027 1.00 57.66 208 PRO A C 1
ATOM 1521 O O . PRO A 1 208 ? 16.553 2.145 -2.361 1.00 57.66 208 PRO A O 1
ATOM 1524 N N . VAL A 1 209 ? 15.513 0.770 -3.803 1.00 58.94 209 VAL A N 1
ATOM 1525 C CA . VAL A 1 209 ? 16.618 -0.198 -3.936 1.00 58.94 209 VAL A CA 1
ATOM 1526 C C . VAL A 1 209 ? 17.711 0.310 -4.875 1.00 58.94 209 VAL A C 1
ATOM 1528 O O . VAL A 1 209 ? 18.855 -0.116 -4.777 1.00 58.94 209 VAL A O 1
ATOM 1531 N N . THR A 1 210 ? 17.387 1.263 -5.748 1.00 58.34 210 THR A N 1
ATOM 1532 C CA . THR A 1 210 ? 18.347 1.874 -6.677 1.00 58.34 210 THR A CA 1
ATOM 1533 C C . THR A 1 210 ? 19.016 3.121 -6.101 1.00 58.34 210 THR A C 1
ATOM 1535 O O . THR A 1 210 ? 19.799 3.778 -6.782 1.00 58.34 210 THR A O 1
ATOM 1538 N N . ASP A 1 211 ? 18.680 3.486 -4.863 1.00 60.44 211 ASP A N 1
ATOM 1539 C CA . ASP A 1 211 ? 19.228 4.646 -4.173 1.00 60.44 211 ASP A CA 1
ATOM 1540 C C . ASP A 1 211 ? 20.650 4.347 -3.638 1.00 60.44 211 ASP A C 1
ATOM 1542 O O . ASP A 1 211 ? 20.849 3.314 -2.991 1.00 60.44 211 ASP A O 1
ATOM 1546 N N . PRO A 1 212 ? 21.636 5.255 -3.816 1.00 69.31 212 PRO A N 1
ATOM 1547 C CA . PRO A 1 212 ? 22.985 5.102 -3.257 1.00 69.31 212 PRO A CA 1
ATOM 1548 C C . PRO A 1 212 ? 23.038 4.862 -1.737 1.00 69.31 212 PRO A C 1
ATOM 1550 O O . PRO A 1 212 ? 24.001 4.294 -1.231 1.00 69.31 212 PRO A O 1
ATOM 1553 N N . VAL A 1 213 ? 22.018 5.298 -0.991 1.00 79.25 213 VAL A N 1
ATOM 1554 C CA . VAL A 1 213 ? 21.864 5.103 0.457 1.00 79.25 213 VAL A CA 1
ATOM 1555 C C . VAL A 1 213 ? 20.686 4.155 0.718 1.00 79.25 213 VAL A C 1
ATOM 1557 O O . VAL A 1 213 ? 19.755 4.467 1.465 1.00 79.25 213 VAL A O 1
ATOM 1560 N N . LEU A 1 214 ? 20.751 2.973 0.096 1.00 77.12 214 LEU A N 1
ATOM 1561 C CA . LEU A 1 214 ? 19.728 1.919 0.098 1.00 77.12 214 LEU A CA 1
ATOM 1562 C C . LEU A 1 214 ? 19.061 1.707 1.462 1.00 77.12 214 LEU A C 1
ATOM 1564 O O . LEU A 1 214 ? 17.836 1.660 1.554 1.00 77.12 214 LEU A O 1
ATOM 1568 N N . PHE A 1 215 ? 19.844 1.621 2.542 1.00 84.12 215 PHE A N 1
ATOM 1569 C CA . PHE A 1 215 ? 19.294 1.365 3.876 1.00 84.12 215 PHE A CA 1
ATOM 1570 C C . PHE A 1 215 ? 18.331 2.467 4.339 1.00 84.12 215 PHE A C 1
ATOM 1572 O O . PHE A 1 215 ? 17.286 2.163 4.916 1.00 84.12 215 PHE A O 1
ATOM 1579 N N . VAL A 1 216 ? 18.648 3.737 4.068 1.00 86.06 216 VAL A N 1
ATOM 1580 C CA . VAL A 1 216 ? 17.797 4.871 4.452 1.00 86.06 216 VAL A CA 1
ATOM 1581 C C . VAL A 1 216 ? 16.514 4.864 3.632 1.00 86.06 216 VAL A C 1
ATOM 1583 O O . VAL A 1 216 ? 15.436 4.972 4.212 1.00 86.06 216 VAL A O 1
ATOM 1586 N N . SER A 1 217 ? 16.609 4.686 2.315 1.00 82.44 217 SER A N 1
ATOM 1587 C CA . SER A 1 217 ? 15.447 4.755 1.425 1.00 82.44 217 SER A CA 1
ATOM 1588 C C . SER A 1 217 ? 14.506 3.565 1.610 1.00 82.44 217 SER A C 1
ATOM 1590 O O . SER A 1 217 ? 13.299 3.766 1.737 1.00 82.44 217 SER A O 1
ATOM 1592 N N . VAL A 1 218 ? 15.031 2.342 1.743 1.00 85.00 218 VAL A N 1
ATOM 1593 C CA . VAL A 1 218 ? 14.214 1.148 2.032 1.00 85.00 218 VAL A CA 1
ATOM 1594 C C . VAL A 1 218 ? 13.565 1.245 3.413 1.00 85.00 218 VAL A C 1
ATOM 1596 O O . VAL A 1 218 ? 12.384 0.937 3.555 1.00 85.00 218 VAL A O 1
ATOM 1599 N N . THR A 1 219 ? 14.292 1.711 4.436 1.00 91.12 219 THR A N 1
ATOM 1600 C CA . THR A 1 219 ? 13.722 1.877 5.786 1.00 91.12 219 THR A CA 1
ATOM 1601 C C . THR A 1 219 ? 12.661 2.972 5.811 1.00 91.12 219 THR A C 1
ATOM 1603 O O . THR A 1 219 ? 11.607 2.789 6.420 1.00 91.12 219 THR A O 1
ATOM 1606 N N . ALA A 1 220 ? 12.905 4.103 5.145 1.00 90.81 220 ALA A N 1
ATOM 1607 C CA . ALA A 1 220 ? 11.931 5.180 5.046 1.00 90.81 220 ALA A CA 1
ATOM 1608 C C . ALA A 1 220 ? 10.668 4.709 4.315 1.00 90.81 220 ALA A C 1
ATOM 1610 O O . ALA A 1 220 ? 9.576 4.937 4.827 1.00 90.81 220 ALA A O 1
ATOM 1611 N N . ASP A 1 221 ? 10.795 3.994 3.195 1.00 89.31 221 ASP A N 1
ATOM 1612 C CA . ASP A 1 221 ? 9.650 3.421 2.477 1.00 89.31 221 ASP A CA 1
ATOM 1613 C C . ASP A 1 221 ? 8.879 2.410 3.334 1.00 89.31 221 ASP A C 1
ATOM 1615 O O . ASP A 1 221 ? 7.657 2.502 3.454 1.00 89.31 221 ASP A O 1
ATOM 1619 N N . LEU A 1 222 ? 9.588 1.527 4.039 1.00 93.62 222 LEU A N 1
ATOM 1620 C CA . LEU A 1 222 ? 8.988 0.540 4.933 1.00 93.62 222 LEU A CA 1
ATOM 1621 C C . LEU A 1 222 ? 8.188 1.194 6.066 1.00 93.62 222 LEU A C 1
ATOM 1623 O O . LEU A 1 222 ? 7.061 0.783 6.362 1.00 93.62 222 LEU A O 1
ATOM 1627 N N . VAL A 1 223 ? 8.753 2.235 6.686 1.00 95.38 223 VAL A N 1
ATOM 1628 C CA . VAL A 1 223 ? 8.075 3.037 7.712 1.00 95.38 223 VAL A CA 1
ATOM 1629 C C . VAL A 1 223 ? 6.881 3.776 7.113 1.00 95.38 223 VAL A C 1
ATOM 1631 O O . VAL A 1 223 ? 5.807 3.770 7.716 1.00 95.38 223 VAL A O 1
ATOM 1634 N N . HIS A 1 224 ? 7.034 4.377 5.932 1.00 92.81 224 HIS A N 1
ATOM 1635 C CA . HIS A 1 224 ? 5.977 5.122 5.254 1.00 92.81 224 HIS A CA 1
ATOM 1636 C C . HIS A 1 224 ? 4.784 4.221 4.940 1.00 92.81 224 HIS A C 1
ATOM 1638 O O . HIS A 1 224 ? 3.659 4.481 5.374 1.00 92.81 224 HIS A O 1
ATOM 1644 N N . PHE A 1 225 ? 5.034 3.127 4.225 1.00 92.38 225 PHE A N 1
ATOM 1645 C CA . PHE A 1 225 ? 4.003 2.218 3.756 1.00 92.38 225 PHE A CA 1
ATOM 1646 C C . PHE A 1 225 ? 3.370 1.427 4.904 1.00 92.38 225 PHE A C 1
ATOM 1648 O O . PHE A 1 225 ? 2.145 1.309 4.971 1.00 92.38 225 PHE A O 1
ATOM 1655 N N . GLY A 1 226 ? 4.172 0.969 5.871 1.00 95.88 226 GLY A N 1
ATOM 1656 C CA . GLY A 1 226 ? 3.668 0.321 7.082 1.00 95.88 226 GLY A CA 1
ATOM 1657 C C . GLY A 1 226 ? 2.774 1.244 7.914 1.00 95.88 226 GLY A C 1
ATOM 1658 O O . GLY A 1 226 ? 1.701 0.833 8.363 1.00 95.88 226 GLY A O 1
ATOM 1659 N N . ALA A 1 227 ? 3.160 2.514 8.074 1.00 95.31 227 ALA A N 1
ATOM 1660 C CA . ALA A 1 227 ? 2.348 3.494 8.786 1.00 95.31 227 ALA A CA 1
ATOM 1661 C C . ALA A 1 227 ? 1.043 3.821 8.040 1.00 95.31 227 ALA A C 1
ATOM 1663 O O . ALA A 1 227 ? -0.007 3.898 8.684 1.00 95.31 227 ALA A O 1
ATOM 1664 N N . ILE A 1 228 ? 1.071 3.927 6.702 1.00 92.62 228 ILE A N 1
ATOM 1665 C CA . ILE A 1 228 ? -0.144 4.041 5.873 1.00 92.62 228 ILE A CA 1
ATOM 1666 C C . ILE A 1 228 ? -1.055 2.836 6.106 1.00 92.62 228 ILE A C 1
ATOM 1668 O O . ILE A 1 228 ? -2.247 3.019 6.342 1.00 92.62 228 ILE A O 1
ATOM 1672 N N . ALA A 1 229 ? -0.512 1.617 6.083 1.00 95.56 229 ALA A N 1
ATOM 1673 C CA . ALA A 1 229 ? -1.297 0.401 6.249 1.00 95.56 229 ALA A CA 1
ATOM 1674 C C . ALA A 1 229 ? -2.000 0.351 7.614 1.00 95.56 229 ALA A C 1
ATOM 1676 O O . ALA A 1 229 ? -3.207 0.114 7.681 1.00 95.56 229 ALA A O 1
ATOM 1677 N N . VAL A 1 230 ? -1.273 0.625 8.702 1.00 96.12 230 VAL A N 1
ATOM 1678 C CA . VAL A 1 230 ? -1.833 0.652 10.065 1.00 96.12 230 VAL A CA 1
ATOM 1679 C C . VAL A 1 230 ? -2.899 1.739 10.206 1.00 96.12 230 VAL A C 1
ATOM 1681 O O . VAL A 1 230 ? -3.964 1.495 10.776 1.00 96.12 230 VAL A O 1
ATOM 1684 N N . TRP A 1 231 ? -2.634 2.934 9.681 1.00 93.62 231 TRP A N 1
ATOM 1685 C CA . TRP A 1 231 ? -3.547 4.066 9.790 1.00 93.62 231 TRP A CA 1
ATOM 1686 C C . TRP A 1 231 ? -4.804 3.895 8.926 1.00 93.62 231 TRP A C 1
ATOM 1688 O O . TRP A 1 231 ? -5.914 3.898 9.454 1.00 93.62 231 TRP A O 1
ATOM 1698 N N . ALA A 1 232 ? -4.663 3.685 7.618 1.00 89.62 232 ALA A N 1
ATOM 1699 C CA . ALA A 1 232 ? -5.803 3.545 6.714 1.00 89.62 232 ALA A CA 1
ATOM 1700 C C . ALA A 1 232 ? -6.594 2.250 6.983 1.00 89.62 232 ALA A C 1
ATOM 1702 O O . ALA A 1 232 ? -7.827 2.257 6.987 1.00 89.62 232 ALA A O 1
ATOM 1703 N N . GLY A 1 233 ? -5.904 1.148 7.294 1.00 93.75 233 GLY A N 1
ATOM 1704 C CA . GLY A 1 233 ? -6.536 -0.117 7.667 1.00 93.75 233 GLY A CA 1
ATOM 1705 C C . GLY A 1 233 ? -7.303 -0.023 8.979 1.00 93.75 233 GLY A C 1
ATOM 1706 O O . GLY A 1 233 ? -8.422 -0.529 9.098 1.00 93.75 233 GLY A O 1
ATOM 1707 N N . GLY A 1 234 ? -6.728 0.666 9.967 1.00 93.19 234 GLY A N 1
ATOM 1708 C CA . GLY A 1 234 ? -7.397 0.934 11.231 1.00 93.19 234 GLY A CA 1
ATOM 1709 C C . GLY A 1 234 ? -8.604 1.859 11.081 1.00 93.19 234 GLY A C 1
ATOM 1710 O O . GLY A 1 234 ? -9.635 1.588 11.691 1.00 93.19 234 GLY A O 1
ATOM 1711 N N . LEU A 1 235 ? -8.538 2.873 10.208 1.00 89.81 235 LEU A N 1
ATOM 1712 C CA . LEU A 1 235 ? -9.689 3.716 9.865 1.00 89.81 235 LEU A CA 1
ATOM 1713 C C . LEU A 1 235 ? -10.825 2.904 9.235 1.00 89.81 235 LEU A C 1
ATOM 1715 O O . LEU A 1 235 ? -11.980 3.102 9.604 1.00 89.81 235 LEU A O 1
ATOM 1719 N N . ALA A 1 236 ? -10.521 1.957 8.342 1.00 90.88 236 ALA A N 1
ATOM 1720 C CA . ALA A 1 236 ? -11.534 1.079 7.755 1.00 90.88 236 ALA A CA 1
ATOM 1721 C C . ALA A 1 236 ? -12.239 0.216 8.822 1.00 90.88 236 ALA A C 1
ATOM 1723 O O . ALA A 1 236 ? -13.466 0.084 8.814 1.00 90.88 236 ALA A O 1
ATOM 1724 N N . GLN A 1 237 ? -11.482 -0.327 9.782 1.00 93.62 237 GLN A N 1
ATOM 1725 C CA . GLN A 1 237 ? -12.034 -1.102 10.900 1.00 93.62 237 GLN A CA 1
ATOM 1726 C C . GLN A 1 237 ? -12.812 -0.227 11.896 1.00 93.62 237 GLN A C 1
ATOM 1728 O O . GLN A 1 237 ? -13.871 -0.633 12.382 1.00 93.62 237 GLN A O 1
ATOM 1733 N N . LEU A 1 238 ? -12.333 0.988 12.172 1.00 89.62 238 LEU A N 1
ATOM 1734 C CA . LEU A 1 238 ? -13.030 1.957 13.013 1.00 89.62 238 LEU A CA 1
ATOM 1735 C C . LEU A 1 238 ? -14.344 2.401 12.366 1.00 89.62 238 LEU A C 1
ATOM 1737 O O . LEU A 1 238 ? -15.374 2.417 13.033 1.00 89.62 238 LEU A O 1
ATOM 1741 N N . ALA A 1 239 ? -14.340 2.707 11.068 1.00 87.62 239 ALA A N 1
ATOM 1742 C CA . ALA A 1 239 ? -15.546 3.044 10.324 1.00 87.62 239 ALA A CA 1
ATOM 1743 C C . ALA A 1 239 ? -16.564 1.898 10.403 1.00 87.62 239 ALA A C 1
ATOM 1745 O O . ALA A 1 239 ? -17.727 2.128 10.727 1.00 87.62 239 ALA A O 1
ATOM 1746 N N . LEU A 1 240 ? -16.131 0.651 10.204 1.00 88.75 240 LEU A N 1
ATOM 1747 C CA . LEU A 1 240 ? -17.000 -0.514 10.359 1.00 88.75 240 LEU A CA 1
ATOM 1748 C C . LEU A 1 240 ? -17.610 -0.603 11.768 1.00 88.75 240 LEU A C 1
ATOM 1750 O O . LEU A 1 240 ? -18.816 -0.809 11.889 1.00 88.75 240 LEU A O 1
ATOM 1754 N N . CYS A 1 241 ? -16.803 -0.395 12.810 1.00 87.25 241 CYS A N 1
ATOM 1755 C CA . CYS A 1 241 ? -17.250 -0.371 14.204 1.00 87.25 241 CYS A CA 1
ATOM 1756 C C . CYS A 1 241 ? -18.253 0.766 14.481 1.00 87.25 241 CYS A C 1
ATOM 1758 O O . CYS A 1 241 ? -19.258 0.549 15.148 1.00 87.25 241 CYS A O 1
ATOM 1760 N N . LEU A 1 242 ? -18.039 1.960 13.919 1.00 84.62 242 LEU A N 1
ATOM 1761 C CA . LEU A 1 242 ? -18.900 3.127 14.134 1.00 84.62 242 LEU A CA 1
ATOM 1762 C C . LEU A 1 242 ? -20.218 3.067 13.356 1.00 84.62 242 LEU A C 1
ATOM 1764 O O . LEU A 1 242 ? -21.259 3.479 13.874 1.00 84.62 242 LEU A O 1
ATOM 1768 N N . TYR A 1 243 ? -20.181 2.615 12.102 1.00 84.19 243 TYR A N 1
ATOM 1769 C CA . TYR A 1 243 ? -21.351 2.568 11.218 1.00 84.19 243 TYR A CA 1
ATOM 1770 C C . TYR A 1 243 ? -22.166 1.293 11.379 1.00 84.19 243 TYR A C 1
ATOM 1772 O O . TYR A 1 243 ? -23.350 1.277 11.048 1.00 84.19 243 TYR A O 1
ATOM 1780 N N . ARG A 1 244 ? -21.544 0.222 11.871 1.00 84.69 244 ARG A N 1
ATOM 1781 C CA . ARG A 1 244 ? -22.198 -1.062 12.097 1.00 84.69 244 ARG A CA 1
ATOM 1782 C C . ARG A 1 244 ? -21.757 -1.684 13.434 1.00 84.69 244 ARG A C 1
ATOM 1784 O O . ARG A 1 244 ? -21.169 -2.770 13.409 1.00 84.69 244 ARG A O 1
ATOM 1791 N N . PRO A 1 245 ? -22.024 -1.006 14.567 1.00 81.38 245 PRO A N 1
ATOM 1792 C CA . PRO A 1 245 ? -21.640 -1.484 15.894 1.00 81.38 245 PRO A CA 1
ATOM 1793 C C . PRO A 1 245 ? -22.300 -2.829 16.211 1.00 81.38 245 PRO A C 1
ATOM 1795 O O . PRO A 1 245 ? -23.384 -3.127 15.699 1.00 81.38 245 PRO A O 1
ATOM 1798 N N . ALA A 1 246 ? -21.642 -3.647 17.038 1.00 81.44 246 ALA A N 1
ATOM 1799 C CA . ALA A 1 246 ? -22.305 -4.805 17.627 1.00 81.44 246 ALA A CA 1
ATOM 1800 C C . ALA A 1 246 ? -23.365 -4.336 18.638 1.00 81.44 246 ALA A C 1
ATOM 1802 O O . ALA A 1 246 ? -23.276 -3.230 19.177 1.00 81.44 246 ALA A O 1
ATOM 1803 N N . GLU A 1 247 ? -24.383 -5.160 18.882 1.00 77.94 247 GLU A N 1
ATOM 1804 C CA . GLU A 1 247 ? -25.428 -4.836 19.858 1.00 77.94 247 GLU A CA 1
ATOM 1805 C C . GLU A 1 247 ? -24.813 -4.575 21.241 1.00 77.94 247 GLU A C 1
ATOM 1807 O O . GLU A 1 247 ? -24.031 -5.380 21.744 1.00 77.94 247 GLU A O 1
ATOM 1812 N N . GLY A 1 248 ? -25.135 -3.416 21.826 1.00 76.00 248 GLY A N 1
ATOM 1813 C CA . GLY A 1 248 ? -24.638 -2.995 23.139 1.00 76.00 248 GLY A CA 1
ATOM 1814 C C . GLY A 1 248 ? -23.166 -2.561 23.194 1.00 76.00 248 GLY A C 1
ATOM 1815 O O . GLY A 1 248 ? -22.678 -2.254 24.278 1.00 76.00 248 GLY A O 1
ATOM 1816 N N . GLU A 1 249 ? -22.443 -2.519 22.070 1.00 82.56 249 GLU A N 1
ATOM 1817 C CA . GLU A 1 249 ? -21.033 -2.118 22.055 1.00 82.56 249 GLU A CA 1
ATOM 1818 C C . GLU A 1 249 ? -20.870 -0.592 22.006 1.00 82.56 249 GLU A C 1
ATOM 1820 O O . GLU A 1 249 ? -21.360 0.069 21.088 1.00 82.56 249 GLU A O 1
ATOM 1825 N N . ASP A 1 250 ? -20.108 -0.041 22.954 1.00 82.31 250 ASP A N 1
ATOM 1826 C CA . ASP A 1 250 ? -19.636 1.343 22.899 1.00 82.31 250 ASP A CA 1
ATOM 1827 C C . ASP A 1 250 ? -18.331 1.439 22.076 1.00 82.31 250 ASP A C 1
ATOM 1829 O O . ASP A 1 250 ? -17.299 0.891 22.483 1.00 82.31 250 ASP A O 1
ATOM 1833 N N . PRO A 1 251 ? -18.326 2.134 20.920 1.00 82.50 251 PRO A N 1
ATOM 1834 C CA . PRO A 1 251 ? -17.134 2.290 20.092 1.00 82.50 251 PRO A CA 1
ATOM 1835 C C . PRO A 1 251 ? -16.146 3.349 20.618 1.00 82.50 251 PRO A C 1
ATOM 1837 O O . PRO A 1 251 ? -15.021 3.430 20.109 1.00 82.50 251 PRO A O 1
ATOM 1840 N N . ALA A 1 252 ? -16.520 4.173 21.606 1.00 81.38 252 ALA A N 1
ATOM 1841 C CA . ALA A 1 252 ? -15.703 5.298 22.065 1.00 81.38 252 ALA A CA 1
ATOM 1842 C C . ALA A 1 252 ? -14.316 4.889 22.614 1.00 81.38 252 ALA A C 1
ATOM 1844 O O . ALA A 1 252 ? -13.323 5.511 22.216 1.00 81.38 252 ALA A O 1
ATOM 1845 N N . PRO A 1 253 ? -14.165 3.823 23.430 1.00 86.00 253 PRO A N 1
ATOM 1846 C CA . PRO A 1 253 ? -12.853 3.391 23.918 1.00 86.00 253 PRO A CA 1
ATOM 1847 C C . PRO A 1 253 ? -11.924 2.919 22.793 1.00 86.00 253 PRO A C 1
ATOM 1849 O O . PRO A 1 253 ? -10.725 3.216 22.798 1.00 86.00 253 PRO A O 1
ATOM 1852 N N . ALA A 1 254 ? -12.472 2.211 21.799 1.00 88.31 254 ALA A N 1
ATOM 1853 C CA . ALA A 1 254 ? -11.715 1.766 20.633 1.00 88.31 254 ALA A CA 1
ATOM 1854 C C . ALA A 1 254 ? -11.255 2.961 19.782 1.00 88.31 254 ALA A C 1
ATOM 1856 O O . ALA A 1 254 ? -10.091 3.014 19.378 1.00 88.31 254 ALA A O 1
ATOM 1857 N N . ALA A 1 255 ? -12.134 3.948 19.572 1.00 84.69 255 ALA A N 1
ATOM 1858 C CA . ALA A 1 255 ? -11.811 5.187 18.868 1.00 84.69 255 ALA A CA 1
ATOM 1859 C C . ALA A 1 255 ? -10.720 5.999 19.590 1.00 84.69 255 ALA A C 1
ATOM 1861 O O . ALA A 1 255 ? -9.780 6.474 18.950 1.00 84.69 255 ALA A O 1
ATOM 1862 N N . ALA A 1 256 ? -10.793 6.113 20.920 1.00 83.12 256 ALA A N 1
ATOM 1863 C CA . ALA A 1 256 ? -9.801 6.828 21.725 1.00 83.12 256 ALA A CA 1
ATOM 1864 C C . ALA A 1 256 ? -8.408 6.180 21.643 1.00 83.12 256 ALA A C 1
ATOM 1866 O O . ALA A 1 256 ? -7.415 6.872 21.409 1.00 83.12 256 ALA A O 1
ATOM 1867 N N . ARG A 1 257 ? -8.327 4.846 21.760 1.00 89.75 257 ARG A N 1
ATOM 1868 C CA . ARG A 1 257 ? -7.067 4.097 21.595 1.00 89.75 257 ARG A CA 1
ATOM 1869 C C . ARG A 1 257 ? -6.499 4.259 20.190 1.00 89.75 257 ARG A C 1
ATOM 1871 O O . ARG A 1 257 ? -5.308 4.528 20.032 1.00 89.75 257 ARG A O 1
ATOM 1878 N N . PHE A 1 258 ? -7.349 4.126 19.173 1.00 89.25 258 PHE A N 1
ATOM 1879 C CA . PHE A 1 258 ? -6.917 4.246 17.787 1.00 89.25 258 PHE A CA 1
ATOM 1880 C C . PHE A 1 258 ? -6.432 5.653 17.449 1.00 89.25 258 PHE A C 1
ATOM 1882 O O . PHE A 1 258 ? -5.435 5.786 16.755 1.00 89.25 258 PHE A O 1
ATOM 1889 N N . SER A 1 259 ? -7.054 6.697 17.996 1.00 83.50 259 SER A N 1
ATOM 1890 C CA . SER A 1 259 ? -6.632 8.091 17.809 1.00 83.50 259 SER A CA 1
ATOM 1891 C C . SER A 1 259 ? -5.153 8.320 18.170 1.00 83.50 259 SER A C 1
ATOM 1893 O O . SER A 1 259 ? -4.424 8.982 17.428 1.00 83.50 259 SER A O 1
ATOM 1895 N N . GLY A 1 260 ? -4.668 7.710 19.260 1.00 84.62 260 GLY A N 1
ATOM 1896 C CA . GLY A 1 260 ? -3.253 7.771 19.646 1.00 84.62 260 GLY A CA 1
ATOM 1897 C C . GLY A 1 260 ? -2.319 7.033 18.678 1.00 84.62 260 GLY A C 1
ATOM 1898 O O . GLY A 1 260 ? -1.234 7.525 18.370 1.00 84.62 260 GLY A O 1
ATOM 1899 N N . ILE A 1 261 ? -2.743 5.875 18.164 1.00 90.94 261 ILE A N 1
ATOM 1900 C CA . ILE A 1 261 ? -1.987 5.100 17.164 1.00 90.94 261 ILE A CA 1
ATOM 1901 C C . ILE A 1 261 ? -1.962 5.837 15.822 1.00 90.94 261 ILE A C 1
ATOM 1903 O O . ILE A 1 261 ? -0.899 5.988 15.226 1.00 90.94 261 ILE A O 1
ATOM 1907 N N . ALA A 1 262 ? -3.112 6.349 15.382 1.00 85.12 262 ALA A N 1
ATOM 1908 C CA . ALA A 1 262 ? -3.268 7.129 14.165 1.00 85.12 262 ALA A CA 1
ATOM 1909 C C . ALA A 1 262 ? -2.358 8.360 14.179 1.00 85.12 262 ALA A C 1
ATOM 1911 O O . ALA A 1 262 ? -1.658 8.597 13.205 1.00 85.12 262 ALA A O 1
ATOM 1912 N N . ALA A 1 263 ? -2.283 9.096 15.294 1.00 81.19 263 ALA A N 1
ATOM 1913 C CA . ALA A 1 263 ? -1.374 10.235 15.411 1.00 81.19 263 ALA A CA 1
ATOM 1914 C C . ALA A 1 263 ? 0.099 9.835 15.202 1.00 81.19 263 ALA A C 1
ATOM 1916 O O . ALA A 1 263 ? 0.800 10.487 14.434 1.00 81.19 263 ALA A O 1
ATOM 1917 N N . LYS A 1 264 ? 0.559 8.741 15.828 1.00 90.50 264 LYS A N 1
ATOM 1918 C CA . LYS A 1 264 ? 1.933 8.234 15.652 1.00 90.50 264 LYS A CA 1
ATOM 1919 C C . LYS A 1 264 ? 2.197 7.781 14.216 1.00 90.50 264 LYS A C 1
ATOM 1921 O O . LYS A 1 264 ? 3.240 8.113 13.662 1.00 90.50 264 LYS A O 1
ATOM 1926 N N . ALA A 1 265 ? 1.252 7.058 13.616 1.00 90.81 265 ALA A N 1
ATOM 1927 C CA . ALA A 1 265 ? 1.354 6.598 12.236 1.00 90.81 265 ALA A CA 1
ATOM 1928 C C . ALA A 1 265 ? 1.425 7.783 11.263 1.00 90.81 265 ALA A C 1
ATOM 1930 O O . ALA A 1 265 ? 2.329 7.845 10.444 1.00 90.81 265 ALA A O 1
ATOM 1931 N N . VAL A 1 266 ? 0.551 8.778 11.407 1.00 84.25 266 VAL A N 1
ATOM 1932 C CA . VAL A 1 266 ? 0.550 9.990 10.576 1.00 84.25 266 VAL A CA 1
ATOM 1933 C C . VAL A 1 266 ? 1.863 10.774 10.722 1.00 84.25 266 VAL A C 1
ATOM 1935 O O . VAL A 1 266 ? 2.431 11.195 9.718 1.00 84.25 266 VAL A O 1
ATOM 1938 N N . THR A 1 267 ? 2.417 10.902 11.932 1.00 84.31 267 THR A N 1
ATOM 1939 C CA . THR A 1 267 ? 3.756 11.491 12.121 1.00 84.31 267 THR A CA 1
ATOM 1940 C C . THR A 1 267 ? 4.841 10.685 11.402 1.00 84.31 267 THR A C 1
ATOM 1942 O O . THR A 1 267 ? 5.684 11.266 10.720 1.00 84.31 267 THR A O 1
ATOM 1945 N N . ALA A 1 268 ? 4.808 9.353 11.499 1.00 91.38 268 ALA A N 1
ATOM 1946 C CA . ALA A 1 268 ? 5.754 8.488 10.800 1.00 91.38 268 ALA A CA 1
ATOM 1947 C C . ALA A 1 268 ? 5.643 8.631 9.272 1.00 91.38 268 ALA A C 1
ATOM 1949 O O . ALA A 1 268 ? 6.674 8.741 8.611 1.00 91.38 268 ALA A O 1
ATOM 1950 N N . ILE A 1 269 ? 4.424 8.718 8.720 1.00 88.12 269 ILE A N 1
ATOM 1951 C CA . ILE A 1 269 ? 4.156 8.990 7.294 1.00 88.12 269 ILE A CA 1
ATOM 1952 C C . ILE A 1 269 ? 4.789 10.320 6.877 1.00 88.12 269 ILE A C 1
ATOM 1954 O O . ILE A 1 269 ? 5.454 10.381 5.845 1.00 88.12 269 ILE A O 1
ATOM 1958 N N . ALA A 1 270 ? 4.615 11.376 7.676 1.00 83.56 270 ALA A N 1
ATOM 1959 C CA . ALA A 1 270 ? 5.147 12.701 7.368 1.00 83.56 270 ALA A CA 1
ATOM 1960 C C . ALA A 1 270 ? 6.682 12.709 7.307 1.00 83.56 270 ALA A C 1
ATOM 1962 O O . ALA A 1 270 ? 7.258 13.174 6.325 1.00 83.56 270 ALA A O 1
ATOM 1963 N N . ILE A 1 271 ? 7.338 12.153 8.332 1.00 88.19 271 ILE A N 1
ATOM 1964 C CA . ILE A 1 271 ? 8.804 12.123 8.434 1.00 88.19 271 ILE A CA 1
ATOM 1965 C C . ILE A 1 271 ? 9.400 11.264 7.318 1.00 88.19 271 ILE A C 1
ATOM 1967 O O . ILE A 1 271 ? 10.264 11.722 6.575 1.00 88.19 271 ILE A O 1
ATOM 1971 N N . SER A 1 272 ? 8.915 10.031 7.165 1.00 90.50 272 SER A N 1
ATOM 1972 C CA . SER A 1 272 ? 9.402 9.120 6.124 1.00 90.50 272 SER A CA 1
ATOM 1973 C C . SER A 1 272 ? 9.147 9.653 4.713 1.00 90.50 272 SER A C 1
ATOM 1975 O O . SER A 1 272 ? 10.024 9.566 3.861 1.00 90.50 272 SER A O 1
ATOM 1977 N N . GLY A 1 273 ? 7.987 10.269 4.471 1.00 85.69 273 GLY A N 1
ATOM 1978 C CA . GLY A 1 273 ? 7.652 10.872 3.184 1.00 85.69 273 GLY A CA 1
ATOM 1979 C C . GLY A 1 273 ? 8.557 12.053 2.838 1.00 85.69 273 GLY A C 1
ATOM 1980 O O . GLY A 1 273 ? 8.956 12.188 1.685 1.00 85.69 273 GLY A O 1
ATOM 1981 N N . ALA A 1 274 ? 8.928 12.870 3.829 1.00 84.69 274 ALA A N 1
ATOM 1982 C CA . ALA A 1 274 ? 9.897 13.946 3.643 1.00 84.69 274 ALA A CA 1
ATOM 1983 C C . ALA A 1 274 ? 11.287 13.396 3.291 1.00 84.69 274 ALA A C 1
ATOM 1985 O O . ALA A 1 274 ? 11.905 13.881 2.347 1.00 84.69 274 ALA A O 1
ATOM 1986 N N . VAL A 1 275 ? 11.748 12.351 3.991 1.00 86.75 275 VAL A N 1
ATOM 1987 C CA . VAL A 1 275 ? 13.016 11.673 3.671 1.00 86.75 275 VAL A CA 1
ATOM 1988 C C . VAL A 1 275 ? 13.000 11.158 2.231 1.00 86.75 275 VAL A C 1
ATOM 1990 O O . VAL A 1 275 ? 13.894 11.496 1.464 1.00 86.75 275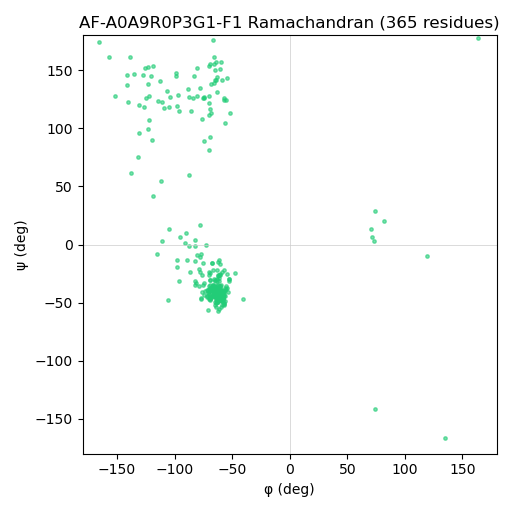 VAL A O 1
ATOM 1993 N N . LEU A 1 276 ? 11.963 10.416 1.832 1.00 84.50 276 LEU A N 1
ATOM 1994 C CA . LEU A 1 276 ? 11.842 9.873 0.473 1.00 84.50 276 LEU A CA 1
ATOM 1995 C C . LEU A 1 276 ? 11.802 10.977 -0.591 1.00 84.50 276 LEU A C 1
ATOM 1997 O O . LEU A 1 276 ? 12.489 10.880 -1.604 1.00 84.50 276 LEU A O 1
ATOM 2001 N N . ALA A 1 277 ? 11.047 12.053 -0.356 1.00 79.62 277 ALA A N 1
ATOM 2002 C CA . ALA A 1 277 ? 10.967 13.172 -1.290 1.00 79.62 277 ALA A CA 1
ATOM 2003 C C . ALA A 1 277 ? 12.336 13.846 -1.484 1.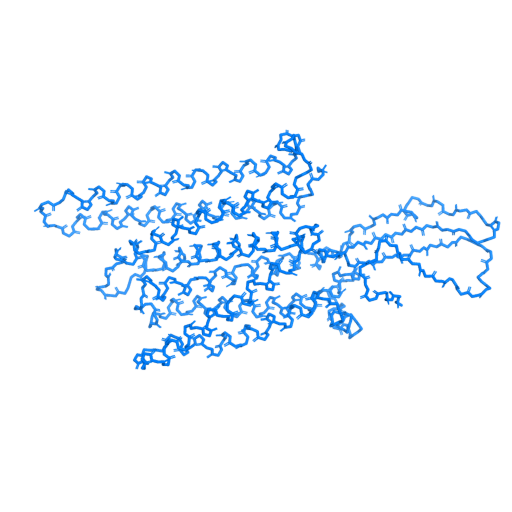00 79.62 277 ALA A C 1
ATOM 2005 O O . ALA A 1 277 ? 12.729 14.116 -2.616 1.00 79.62 277 ALA A O 1
ATOM 2006 N N . LEU A 1 278 ? 13.086 14.070 -0.400 1.00 82.38 278 LEU A N 1
ATOM 2007 C CA . LEU A 1 278 ? 14.429 14.657 -0.456 1.00 82.38 278 LEU A CA 1
ATOM 2008 C C . LEU A 1 278 ? 15.445 13.759 -1.170 1.00 82.38 278 LEU A C 1
ATOM 2010 O O . LEU A 1 278 ? 16.389 14.275 -1.757 1.00 82.38 278 LEU A O 1
ATOM 2014 N N . ARG A 1 279 ? 15.268 12.434 -1.121 1.00 83.31 279 ARG A N 1
ATOM 2015 C CA . ARG A 1 279 ? 16.127 11.484 -1.843 1.00 83.31 279 ARG A CA 1
ATOM 2016 C C . ARG A 1 279 ? 15.839 11.442 -3.342 1.00 83.31 279 ARG A C 1
ATOM 2018 O O . ARG A 1 279 ? 16.761 11.259 -4.125 1.00 83.31 279 ARG A O 1
ATOM 2025 N N . ILE A 1 280 ? 14.575 11.610 -3.731 1.00 74.69 280 ILE A N 1
ATOM 2026 C CA . ILE A 1 280 ? 14.144 11.534 -5.135 1.00 74.69 280 ILE A CA 1
ATOM 2027 C C . ILE A 1 280 ? 14.391 12.857 -5.879 1.00 74.69 280 ILE A C 1
ATOM 2029 O O . ILE A 1 280 ? 14.632 12.850 -7.084 1.00 74.69 280 ILE A O 1
ATOM 2033 N N . MET A 1 281 ? 14.320 14.000 -5.189 1.00 75.50 281 MET A N 1
ATOM 2034 C CA . MET A 1 281 ? 14.458 15.315 -5.821 1.00 75.50 281 MET A CA 1
ATOM 2035 C C . MET A 1 281 ? 15.930 15.692 -6.077 1.00 75.50 281 MET A C 1
ATOM 2037 O O . MET A 1 281 ? 16.711 15.731 -5.128 1.00 75.50 281 MET A O 1
ATOM 2041 N N . PRO A 1 282 ? 16.305 16.083 -7.313 1.00 73.81 282 PRO A N 1
ATOM 2042 C CA . PRO A 1 282 ? 17.663 16.547 -7.624 1.00 73.81 282 PRO A CA 1
ATOM 2043 C C . PRO A 1 282 ? 18.051 17.849 -6.908 1.00 73.81 282 PRO A C 1
ATOM 2045 O O . PRO A 1 282 ? 19.222 18.092 -6.624 1.00 73.81 282 PRO A O 1
ATOM 2048 N N . SER A 1 283 ? 17.073 18.719 -6.643 1.00 79.56 283 SER A N 1
ATOM 2049 C CA . SER A 1 283 ? 17.271 20.019 -5.999 1.00 79.56 283 SER A CA 1
ATOM 2050 C C . SER A 1 283 ? 15.983 20.515 -5.340 1.00 79.56 283 SER A C 1
ATOM 2052 O O . SER A 1 283 ? 14.882 20.128 -5.730 1.00 79.56 283 SER A O 1
ATOM 2054 N N . VAL A 1 284 ? 16.098 21.463 -4.405 1.00 81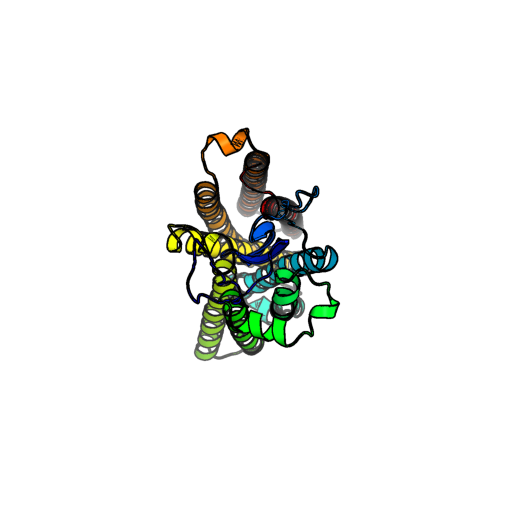.06 284 VAL A N 1
ATOM 2055 C CA . VAL A 1 284 ? 14.932 22.131 -3.796 1.00 81.06 284 VAL A CA 1
ATOM 2056 C C . VAL A 1 284 ? 14.125 22.914 -4.838 1.00 81.06 284 VAL A C 1
ATOM 2058 O O . VAL A 1 284 ? 12.902 22.962 -4.745 1.00 81.06 284 VAL A O 1
ATOM 2061 N N . SER A 1 285 ? 14.777 23.453 -5.878 1.00 81.19 285 SER A N 1
ATOM 2062 C CA . SER A 1 285 ? 14.080 24.167 -6.955 1.00 81.19 285 SER A CA 1
ATOM 2063 C C . SER A 1 285 ? 13.094 23.291 -7.726 1.00 81.19 285 SER A C 1
ATOM 2065 O O . SER A 1 285 ? 12.077 23.803 -8.190 1.00 81.19 285 SER A O 1
ATOM 2067 N N . THR A 1 286 ? 13.321 21.972 -7.759 1.00 79.94 286 THR A N 1
ATOM 2068 C CA . THR A 1 286 ? 12.417 20.980 -8.367 1.00 79.94 286 THR A CA 1
ATOM 2069 C C . THR A 1 286 ? 10.982 21.104 -7.840 1.00 79.94 286 THR A C 1
ATOM 2071 O O . THR A 1 286 ? 10.041 20.847 -8.591 1.00 79.94 286 THR A O 1
ATOM 2074 N N . LEU A 1 287 ? 10.793 21.556 -6.590 1.00 79.31 287 LEU A N 1
ATOM 2075 C CA . LEU A 1 287 ? 9.481 21.705 -5.947 1.00 79.31 287 LEU A CA 1
ATOM 2076 C C . LEU A 1 287 ? 8.536 22.669 -6.671 1.00 79.31 287 LEU A C 1
ATOM 2078 O O . LEU A 1 287 ? 7.332 22.428 -6.690 1.00 79.31 287 LEU A O 1
ATOM 2082 N N . TRP A 1 288 ? 9.057 23.748 -7.253 1.00 86.88 288 TRP A N 1
ATOM 2083 C CA . TRP A 1 288 ? 8.237 24.771 -7.915 1.00 86.88 288 TRP A CA 1
ATOM 2084 C C . TRP A 1 288 ? 8.486 24.880 -9.419 1.00 86.88 288 TRP A C 1
ATOM 2086 O O . TRP A 1 288 ? 7.740 25.580 -10.098 1.00 86.88 288 TRP A O 1
ATOM 2096 N N . THR A 1 289 ? 9.499 24.195 -9.956 1.00 81.75 289 THR A N 1
ATOM 2097 C CA . THR A 1 289 ? 9.803 24.214 -11.396 1.00 81.75 289 THR A CA 1
ATOM 2098 C C . THR A 1 289 ? 9.248 23.014 -12.160 1.00 81.75 289 THR A C 1
ATOM 2100 O O . THR A 1 289 ? 9.108 23.097 -13.377 1.00 81.75 289 THR A O 1
ATOM 2103 N N . THR A 1 290 ? 8.914 21.909 -11.483 1.00 81.88 290 THR A N 1
ATOM 2104 C CA . THR A 1 290 ? 8.474 20.663 -12.138 1.00 81.88 290 THR A CA 1
ATOM 2105 C C . THR A 1 290 ? 7.054 20.265 -11.747 1.00 81.88 290 THR A C 1
ATOM 2107 O O . THR A 1 290 ? 6.582 20.555 -10.645 1.00 81.88 290 THR A O 1
ATOM 2110 N N . ARG A 1 291 ? 6.370 19.523 -12.632 1.00 79.25 291 ARG A N 1
ATOM 2111 C CA . ARG A 1 291 ? 5.060 18.918 -12.325 1.00 79.25 291 ARG A CA 1
ATOM 2112 C C . ARG A 1 291 ? 5.140 17.979 -11.122 1.00 79.25 291 ARG A C 1
ATOM 2114 O O . ARG A 1 291 ? 4.248 17.998 -10.278 1.00 79.25 291 ARG A O 1
ATOM 2121 N N . PHE A 1 292 ? 6.222 17.206 -11.024 1.00 74.12 292 PHE A N 1
ATOM 2122 C CA . PHE A 1 292 ? 6.499 16.338 -9.883 1.00 74.12 292 PHE A CA 1
ATOM 2123 C C . PHE A 1 292 ? 6.528 17.130 -8.568 1.00 74.12 292 PHE A C 1
ATOM 2125 O O . PHE A 1 292 ? 5.810 16.796 -7.626 1.00 74.12 292 PHE A O 1
ATOM 2132 N N . GLY A 1 293 ? 7.288 18.227 -8.525 1.00 77.31 293 GLY A N 1
ATOM 2133 C CA . GLY A 1 293 ? 7.374 19.108 -7.362 1.00 77.31 293 GLY A CA 1
ATOM 2134 C C . GLY A 1 293 ? 6.031 19.710 -6.953 1.00 77.31 293 GLY A C 1
ATOM 2135 O O . GLY A 1 293 ? 5.664 19.672 -5.778 1.00 77.31 293 GLY A O 1
ATOM 2136 N N . LEU A 1 294 ? 5.244 20.177 -7.927 1.00 82.38 294 LEU A N 1
ATOM 2137 C CA . LEU A 1 294 ? 3.904 20.713 -7.675 1.00 82.38 294 LEU A CA 1
ATOM 2138 C C . LEU A 1 294 ? 2.951 19.653 -7.100 1.00 82.38 294 LEU A C 1
ATOM 2140 O O . LEU A 1 294 ? 2.184 19.947 -6.182 1.00 82.38 294 LEU A O 1
ATOM 2144 N N . LEU A 1 295 ? 3.018 18.408 -7.583 1.00 79.94 295 LEU A N 1
ATOM 2145 C CA . LEU A 1 295 ? 2.251 17.294 -7.019 1.00 79.94 295 LEU A CA 1
ATOM 2146 C C . LEU A 1 295 ? 2.690 16.958 -5.585 1.00 79.94 295 LEU A C 1
ATOM 2148 O O . LEU A 1 295 ? 1.840 16.664 -4.740 1.00 79.94 295 LEU A O 1
ATOM 2152 N N . VAL A 1 296 ? 3.989 17.047 -5.276 1.00 78.19 296 VAL A N 1
ATOM 2153 C CA . VAL A 1 296 ? 4.503 16.905 -3.903 1.00 78.19 296 VAL A CA 1
ATOM 2154 C C . VAL A 1 296 ? 3.950 18.012 -3.003 1.00 78.19 296 VAL A C 1
ATOM 2156 O O . VAL A 1 296 ? 3.443 17.713 -1.920 1.00 78.19 296 VAL A O 1
ATOM 2159 N N . LEU A 1 297 ? 3.966 19.271 -3.451 1.00 82.69 297 LEU A N 1
ATOM 2160 C CA . LEU A 1 297 ? 3.388 20.393 -2.704 1.00 82.69 297 LEU A CA 1
ATOM 2161 C C . LEU A 1 297 ? 1.886 20.206 -2.465 1.00 82.69 297 LEU A C 1
ATOM 2163 O O . LEU A 1 297 ? 1.416 20.399 -1.343 1.00 82.69 297 LEU A O 1
ATOM 2167 N N . LEU A 1 298 ? 1.138 19.763 -3.479 1.00 82.19 298 LEU A N 1
ATOM 2168 C CA . LEU A 1 298 ? -0.290 19.477 -3.344 1.00 82.19 298 LEU A CA 1
ATOM 2169 C C . LEU A 1 298 ? -0.549 18.336 -2.350 1.00 82.19 298 LEU A C 1
ATOM 2171 O O . LEU A 1 298 ? -1.467 18.425 -1.533 1.00 82.19 298 LEU A O 1
ATOM 2175 N N . LYS A 1 299 ? 0.286 17.289 -2.361 1.00 79.06 299 LYS A N 1
ATOM 2176 C CA . LYS A 1 299 ? 0.228 16.194 -1.383 1.00 79.06 299 LYS A CA 1
ATOM 2177 C C . LYS A 1 299 ? 0.495 16.697 0.038 1.00 79.06 299 LYS A C 1
ATOM 2179 O O . LYS A 1 299 ? -0.250 16.337 0.948 1.00 79.06 299 LYS A O 1
ATOM 2184 N N . ILE A 1 300 ? 1.502 17.552 0.231 1.00 81.81 300 ILE A N 1
ATOM 2185 C CA . ILE A 1 300 ? 1.810 18.175 1.529 1.00 81.81 300 ILE A CA 1
ATOM 2186 C C . ILE A 1 300 ? 0.636 19.043 1.999 1.00 81.81 300 ILE A C 1
ATOM 2188 O O . ILE A 1 300 ? 0.209 18.922 3.146 1.00 81.81 300 ILE A O 1
ATOM 2192 N N . ALA A 1 301 ? 0.070 19.869 1.117 1.00 80.94 301 ALA A N 1
ATOM 2193 C CA . ALA A 1 301 ? -1.081 20.711 1.429 1.00 80.94 301 ALA A CA 1
ATOM 2194 C C . ALA A 1 301 ? -2.313 19.876 1.817 1.00 80.94 301 ALA A C 1
ATOM 2196 O O . ALA A 1 301 ? -2.918 20.120 2.861 1.00 80.94 301 ALA A O 1
ATOM 2197 N N . GLY A 1 302 ? -2.650 18.841 1.040 1.00 77.94 302 GLY A N 1
ATOM 2198 C CA . GLY A 1 302 ? -3.749 17.924 1.355 1.00 77.94 302 GLY A CA 1
ATOM 2199 C C . GLY A 1 302 ? -3.545 17.199 2.688 1.00 77.94 302 GLY A C 1
ATOM 2200 O O . GLY A 1 302 ? -4.475 17.073 3.486 1.00 77.94 302 GLY A O 1
ATOM 2201 N N . PHE A 1 303 ? -2.309 16.795 2.981 1.00 76.75 303 PHE A N 1
ATOM 2202 C CA . PHE A 1 303 ? -1.951 16.183 4.257 1.00 76.75 303 PHE A CA 1
ATOM 2203 C C . PHE A 1 303 ? -2.057 17.164 5.438 1.00 76.75 303 PHE A C 1
ATOM 2205 O O . PHE A 1 303 ? -2.565 16.803 6.501 1.00 76.75 303 PHE A O 1
ATOM 2212 N N . ALA A 1 304 ? -1.656 18.424 5.253 1.00 79.31 304 ALA A N 1
ATOM 2213 C CA . ALA A 1 304 ? -1.822 19.476 6.254 1.00 79.31 304 ALA A CA 1
ATOM 2214 C C . ALA A 1 304 ? -3.306 19.765 6.540 1.00 79.31 304 ALA A C 1
ATOM 2216 O O . ALA A 1 304 ? -3.701 19.880 7.704 1.00 79.31 304 ALA A O 1
ATOM 2217 N N . VAL A 1 305 ? -4.151 19.804 5.502 1.00 79.06 305 VAL A N 1
ATOM 2218 C CA . VAL A 1 305 ? -5.612 19.912 5.650 1.00 79.06 305 VAL A CA 1
ATOM 2219 C C . VAL A 1 305 ? -6.158 18.724 6.441 1.00 79.06 305 VAL A C 1
ATOM 2221 O O . VAL A 1 305 ? -6.950 18.919 7.365 1.00 79.06 305 VAL A O 1
ATOM 2224 N N . LEU A 1 306 ? -5.687 17.506 6.157 1.00 76.38 306 LEU A N 1
ATOM 2225 C CA . LEU A 1 306 ? -6.099 16.301 6.880 1.00 76.38 306 LEU A CA 1
ATOM 2226 C C . LEU A 1 306 ? -5.760 16.379 8.361 1.00 76.38 306 LEU A C 1
ATOM 2228 O O . LEU A 1 306 ? -6.626 16.150 9.206 1.00 76.38 306 LEU A O 1
ATOM 2232 N N . LEU A 1 307 ? -4.535 16.780 8.688 1.00 76.50 307 LEU A N 1
ATOM 2233 C CA . LEU A 1 307 ? -4.112 17.007 10.066 1.00 76.50 307 LEU A CA 1
ATOM 2234 C C . LEU A 1 307 ? -4.950 18.082 10.765 1.00 76.50 307 LEU A C 1
ATOM 2236 O O . LEU A 1 307 ? -5.290 17.931 11.941 1.00 76.50 307 LEU A O 1
ATOM 2240 N N . ALA A 1 308 ? -5.306 19.153 10.056 1.00 77.62 308 ALA A N 1
ATOM 2241 C CA . ALA A 1 308 ? -6.106 20.248 10.589 1.00 77.62 308 ALA A CA 1
ATOM 2242 C C . ALA A 1 308 ? -7.572 19.849 10.839 1.00 77.62 308 ALA A C 1
ATOM 2244 O O . ALA A 1 308 ? -8.174 20.305 11.813 1.00 77.62 308 ALA A O 1
ATOM 2245 N N . VAL A 1 309 ? -8.154 18.996 9.993 1.00 74.62 309 VAL A N 1
ATOM 2246 C CA . VAL A 1 309 ? -9.490 18.416 10.211 1.00 74.62 309 VAL A CA 1
ATOM 2247 C C . VAL A 1 309 ? -9.446 17.429 11.377 1.00 74.62 309 VAL A C 1
ATOM 2249 O O . VAL A 1 309 ? -10.239 17.555 12.310 1.00 74.62 309 VAL A O 1
ATOM 2252 N N . ALA A 1 310 ? -8.466 16.523 11.385 1.00 69.81 310 ALA A N 1
ATOM 2253 C CA . ALA A 1 310 ? -8.301 15.510 12.424 1.00 69.81 310 ALA A CA 1
ATOM 2254 C C . ALA A 1 310 ? -7.982 16.109 13.807 1.00 69.81 310 ALA A C 1
ATOM 2256 O O . ALA A 1 310 ? -8.317 15.539 14.845 1.00 69.81 310 ALA A O 1
ATOM 2257 N N . SER A 1 311 ? -7.281 17.244 13.878 1.00 74.19 311 SER A N 1
ATOM 2258 C CA . SER A 1 311 ? -7.016 17.930 15.150 1.00 74.19 311 SER A CA 1
ATOM 2259 C C . SER A 1 311 ? -8.267 18.630 15.686 1.00 74.19 311 SER A C 1
ATOM 2261 O O . SER A 1 311 ? -8.550 18.542 16.884 1.00 74.19 311 SER A O 1
ATOM 2263 N N . ARG A 1 312 ? -9.059 19.261 14.807 1.00 76.69 312 ARG A N 1
ATOM 2264 C CA . ARG A 1 312 ? -10.342 19.881 15.166 1.00 76.69 312 ARG A CA 1
ATOM 2265 C C . ARG A 1 312 ? -11.377 18.844 15.594 1.00 76.69 312 ARG A C 1
ATOM 2267 O O . ARG A 1 312 ? -12.024 19.058 16.618 1.00 76.69 312 ARG A O 1
ATOM 2274 N N . SER A 1 313 ? -11.485 17.716 14.886 1.00 68.75 313 SER A N 1
ATOM 2275 C CA . SER A 1 313 ? -12.370 16.604 15.262 1.00 68.75 313 SER A CA 1
ATOM 2276 C C . SER A 1 313 ? -12.010 16.068 16.652 1.00 68.75 313 SER A C 1
ATOM 2278 O O . SER A 1 313 ? -12.866 16.012 17.536 1.00 68.75 313 SER A O 1
ATOM 2280 N N . ARG A 1 314 ? -10.720 15.803 16.908 1.00 67.81 314 ARG A N 1
ATOM 2281 C CA . ARG A 1 314 ? -10.214 15.371 18.224 1.00 67.81 314 ARG A CA 1
ATOM 2282 C C . ARG A 1 314 ? -10.472 16.390 19.331 1.00 67.81 314 ARG A C 1
ATOM 2284 O O . ARG A 1 314 ? -10.876 16.012 20.429 1.00 67.81 314 ARG A O 1
ATOM 2291 N N . ALA A 1 315 ? -10.244 17.676 19.071 1.00 68.88 315 ALA A N 1
ATOM 2292 C CA . ALA A 1 315 ? -10.467 18.730 20.057 1.00 68.88 315 ALA A CA 1
ATOM 2293 C C . ALA A 1 315 ? -11.957 18.949 20.364 1.00 68.88 315 ALA A C 1
ATOM 2295 O O . ALA A 1 315 ? -12.280 19.354 21.479 1.00 68.88 315 ALA A O 1
ATOM 2296 N N . ALA A 1 316 ? -12.851 18.705 19.403 1.00 65.50 316 ALA A N 1
ATOM 2297 C CA . ALA A 1 316 ? -14.297 18.768 19.603 1.00 65.50 316 ALA A CA 1
ATOM 2298 C C . ALA A 1 316 ? -14.802 17.583 20.440 1.00 65.50 316 ALA A C 1
ATOM 2300 O O . ALA A 1 316 ? -15.525 17.795 21.409 1.00 65.50 316 ALA A O 1
ATOM 2301 N N . VAL A 1 317 ? -14.348 16.361 20.135 1.00 63.59 317 VAL A N 1
ATOM 2302 C CA . VAL A 1 317 ? -14.689 15.150 20.906 1.00 63.59 317 VAL A CA 1
ATOM 2303 C C . VAL A 1 317 ? -14.172 15.247 22.345 1.00 63.59 317 VAL A C 1
ATOM 2305 O O . VAL A 1 317 ? -14.912 14.978 23.286 1.00 63.59 317 VAL A O 1
ATOM 2308 N N . ARG A 1 318 ? -12.926 15.704 22.544 1.00 64.19 318 ARG A N 1
ATOM 2309 C CA . ARG A 1 318 ? -12.352 15.867 23.891 1.00 64.19 318 ARG A CA 1
ATOM 2310 C C . ARG A 1 318 ? -13.095 16.915 24.724 1.00 64.19 318 ARG A C 1
ATOM 2312 O O . ARG A 1 318 ? -13.254 16.716 25.919 1.00 64.19 318 ARG A O 1
ATOM 2319 N N . ARG A 1 319 ? -13.546 18.011 24.102 1.00 60.16 319 ARG A N 1
ATOM 2320 C CA . ARG A 1 319 ? -14.315 19.066 24.782 1.00 60.16 319 ARG A CA 1
ATOM 2321 C C . ARG A 1 319 ? -15.727 18.614 25.157 1.00 60.16 319 ARG A C 1
ATOM 2323 O O . ARG A 1 319 ? -16.161 18.924 26.258 1.00 60.16 319 ARG A O 1
ATOM 2330 N N . GLY A 1 320 ? -16.399 17.845 24.295 1.00 55.62 320 GLY A N 1
ATOM 2331 C CA . GLY A 1 320 ? -17.727 17.284 24.584 1.00 55.62 320 GLY A CA 1
ATOM 2332 C C . GLY A 1 320 ? -17.734 16.332 25.785 1.00 55.62 320 GLY A C 1
ATOM 2333 O O . GLY A 1 320 ? -18.640 16.397 26.609 1.00 55.62 320 GLY A O 1
ATOM 2334 N N . LEU A 1 321 ? -16.672 15.533 25.950 1.00 50.53 321 LEU A N 1
ATOM 2335 C CA . LEU A 1 321 ? -16.505 14.616 27.088 1.00 50.53 321 LEU A CA 1
ATOM 2336 C C . LEU A 1 321 ? -16.268 15.327 28.434 1.00 50.53 321 LEU A C 1
ATOM 2338 O O . LEU A 1 321 ? -16.555 14.754 29.479 1.00 50.53 321 LEU A O 1
ATOM 2342 N N . THR A 1 322 ? -15.743 16.558 28.434 1.00 47.44 322 THR A N 1
ATOM 2343 C CA . THR A 1 322 ? -15.435 17.313 29.666 1.00 47.44 322 THR A CA 1
ATOM 2344 C C . THR A 1 322 ? -16.591 18.170 30.191 1.00 47.44 322 THR A C 1
ATOM 2346 O O . THR A 1 322 ? -16.524 18.646 31.318 1.00 47.44 322 THR A O 1
ATOM 2349 N N . THR A 1 323 ? -17.647 18.385 29.400 1.00 46.16 323 THR A N 1
ATOM 2350 C CA . THR A 1 323 ? -18.742 19.326 29.704 1.00 46.16 323 THR A CA 1
ATOM 2351 C C . THR A 1 323 ? -20.111 18.647 29.830 1.00 46.16 323 THR A C 1
ATOM 2353 O O . THR A 1 323 ? -21.094 19.168 29.309 1.00 46.16 323 THR A O 1
ATOM 2356 N N . SER A 1 324 ? -20.227 17.486 30.480 1.00 42.53 324 SER A N 1
ATOM 2357 C CA . SER A 1 324 ? -21.553 16.911 30.789 1.00 42.53 324 SER A CA 1
ATOM 2358 C C . SER A 1 324 ? -21.681 16.489 32.251 1.00 42.53 324 SER A C 1
ATOM 2360 O O . SER A 1 324 ? -21.305 15.373 32.601 1.00 42.53 324 SER A O 1
ATOM 2362 N N . PRO A 1 325 ? -22.249 17.371 33.093 1.00 44.81 325 PRO A N 1
ATOM 2363 C CA . PRO A 1 325 ? -22.753 17.022 34.418 1.00 44.81 325 PRO A CA 1
ATOM 2364 C C . PRO A 1 325 ? -24.114 16.300 34.410 1.00 44.81 325 PRO A C 1
ATOM 2366 O O . PRO A 1 325 ? -24.525 15.819 35.457 1.00 44.81 325 PRO A O 1
ATOM 2369 N N . GLU A 1 326 ? -24.820 16.177 33.276 1.00 49.22 326 GLU A N 1
ATOM 2370 C CA . GLU A 1 326 ? -26.164 15.572 33.243 1.00 49.22 326 GLU A CA 1
ATOM 2371 C C . GLU A 1 326 ? -26.305 14.508 32.144 1.00 49.22 326 GLU A C 1
ATOM 2373 O O . GLU A 1 326 ? -26.118 14.756 30.950 1.00 49.22 326 GLU A O 1
ATOM 2378 N N . GLY A 1 327 ? -26.611 13.280 32.571 1.00 51.31 327 GLY A N 1
ATOM 2379 C CA . GLY A 1 327 ? -26.788 12.117 31.711 1.00 51.31 327 GLY A CA 1
ATOM 2380 C C . GLY A 1 327 ? -28.059 12.213 30.872 1.00 51.31 327 GLY A C 1
ATOM 2381 O O . GLY A 1 327 ? -29.166 12.290 31.394 1.00 51.31 327 GLY A O 1
ATOM 2382 N N . THR A 1 328 ? -27.930 12.169 29.547 1.00 47.38 328 THR A N 1
ATOM 2383 C CA . THR A 1 328 ? -29.070 11.959 28.645 1.00 47.38 328 THR A CA 1
ATOM 2384 C C . THR A 1 328 ? -28.590 11.275 27.371 1.00 47.38 328 THR A C 1
ATOM 2386 O O . THR A 1 328 ? -27.702 11.763 26.683 1.00 47.38 328 THR A O 1
ATOM 2389 N N . THR A 1 329 ? -29.226 10.169 26.991 1.00 51.75 329 THR A N 1
ATOM 2390 C CA . THR A 1 329 ? -28.959 9.343 25.793 1.00 51.75 329 THR A CA 1
ATOM 2391 C C . THR A 1 329 ? -28.812 10.154 24.490 1.00 51.75 329 THR A C 1
ATOM 2393 O O . THR A 1 329 ? -28.136 9.744 23.546 1.00 51.75 329 THR A O 1
ATOM 2396 N N . ARG A 1 330 ? -29.409 11.351 24.446 1.00 48.75 330 ARG A N 1
ATOM 2397 C CA . ARG A 1 330 ? -29.383 12.296 23.327 1.00 48.75 330 ARG A CA 1
ATOM 2398 C C . ARG A 1 330 ? -28.001 12.937 23.093 1.00 48.75 330 ARG A C 1
ATOM 2400 O O . ARG A 1 330 ? -27.641 13.121 21.930 1.00 48.75 330 ARG A O 1
ATOM 2407 N N . THR A 1 331 ? -27.199 13.212 24.127 1.00 54.81 331 THR A N 1
ATOM 2408 C CA . THR A 1 331 ? -25.836 13.773 23.967 1.00 54.81 331 THR A CA 1
ATOM 2409 C C . THR A 1 331 ? -24.879 12.744 23.368 1.00 54.81 331 THR A C 1
ATOM 2411 O O . THR A 1 331 ? -24.234 13.025 22.359 1.00 54.81 331 THR A O 1
ATOM 2414 N N . VAL A 1 332 ? -24.921 11.502 23.863 1.00 56.19 332 VAL A N 1
ATOM 2415 C CA . VAL A 1 332 ? -24.149 10.369 23.317 1.00 56.19 332 VAL A CA 1
ATOM 2416 C C . VAL A 1 332 ? -24.455 10.149 21.829 1.00 56.19 332 VAL A C 1
ATOM 2418 O O . VAL A 1 332 ? -23.545 9.974 21.018 1.00 56.19 332 VAL A O 1
ATOM 2421 N N . THR A 1 333 ? -25.728 10.232 21.417 1.00 58.41 333 THR A N 1
ATOM 2422 C CA . THR A 1 333 ? -26.091 10.087 19.992 1.00 58.41 333 THR A CA 1
ATOM 2423 C C . THR A 1 333 ? -25.568 11.224 19.101 1.00 58.41 333 THR A C 1
ATOM 2425 O O . THR A 1 333 ? -25.179 10.975 17.955 1.00 58.41 333 THR A O 1
ATOM 2428 N N . ALA A 1 334 ? -25.517 12.461 19.608 1.00 58.31 334 ALA A N 1
ATOM 2429 C CA . ALA A 1 334 ? -24.995 13.613 18.875 1.00 58.31 334 ALA A CA 1
ATOM 2430 C C . ALA A 1 334 ? -23.465 13.547 18.722 1.00 58.31 334 ALA A C 1
ATOM 2432 O O . ALA A 1 334 ? -22.945 13.822 17.635 1.00 58.31 334 ALA A O 1
ATOM 2433 N N . ASP A 1 335 ? -22.758 13.103 19.761 1.00 68.19 335 ASP A N 1
ATOM 2434 C CA . ASP A 1 335 ? -21.306 12.913 19.735 1.00 68.19 335 ASP A CA 1
ATOM 2435 C C . ASP A 1 335 ? -20.893 11.770 18.801 1.00 68.19 335 ASP A C 1
ATOM 2437 O O . ASP A 1 335 ? -19.962 11.925 18.006 1.00 68.19 335 ASP A O 1
ATOM 2441 N N . LEU A 1 336 ? -21.653 10.668 18.773 1.00 68.31 336 LEU A N 1
ATOM 2442 C CA . LEU A 1 336 ? -21.450 9.588 17.802 1.00 68.31 336 LEU A CA 1
ATOM 2443 C C . LEU A 1 336 ? -21.702 10.041 16.358 1.00 68.31 336 LEU A C 1
ATOM 2445 O O . LEU A 1 336 ? -20.977 9.630 15.449 1.00 68.31 336 LEU A O 1
ATOM 2449 N N . ARG A 1 337 ? -22.699 10.903 16.113 1.00 73.75 337 ARG A N 1
ATOM 2450 C CA . ARG A 1 337 ? -22.953 11.456 14.772 1.00 73.75 337 ARG A CA 1
ATOM 2451 C C . ARG A 1 337 ? -21.797 12.341 14.303 1.00 73.75 337 ARG A C 1
ATOM 2453 O O . ARG A 1 337 ? -21.367 12.201 13.158 1.00 73.75 337 ARG A O 1
ATOM 2460 N N . ARG A 1 338 ? -21.263 13.196 15.181 1.00 72.12 338 ARG A N 1
ATOM 2461 C CA . ARG A 1 338 ? -20.084 14.034 14.896 1.00 72.12 338 ARG A CA 1
ATOM 2462 C C . ARG A 1 338 ? -18.836 13.190 14.653 1.00 72.12 338 ARG A C 1
ATOM 2464 O O . ARG A 1 338 ? -18.105 13.455 13.703 1.00 72.12 338 ARG A O 1
ATOM 2471 N N . LEU A 1 339 ? -18.629 12.141 15.451 1.00 70.56 339 LEU A N 1
ATOM 2472 C CA . LEU A 1 339 ? -17.524 11.200 15.269 1.00 70.56 339 LEU A CA 1
ATOM 2473 C C . LEU A 1 339 ? -17.622 10.464 13.924 1.00 70.56 339 LEU A C 1
ATOM 2475 O O . LEU A 1 339 ? -16.637 10.389 13.197 1.00 70.56 339 LEU A O 1
ATOM 2479 N N . ARG A 1 340 ? -18.815 9.986 13.545 1.00 77.06 340 ARG A N 1
ATOM 2480 C CA . ARG A 1 340 ? -19.065 9.377 12.226 1.00 77.06 340 ARG A CA 1
ATOM 2481 C C . ARG A 1 340 ? -18.733 10.344 11.088 1.00 77.06 340 ARG A C 1
ATOM 2483 O O . ARG A 1 340 ? -17.986 9.976 10.185 1.00 77.06 340 ARG A O 1
ATOM 2490 N N . GLN A 1 341 ? -19.233 11.579 11.150 1.00 74.62 341 GLN A N 1
ATOM 2491 C CA . GLN A 1 341 ? -18.964 12.608 10.137 1.00 74.62 341 GLN A CA 1
ATOM 2492 C C . GLN A 1 341 ? -17.473 12.948 10.031 1.00 74.62 341 GLN A C 1
ATOM 2494 O O . GLN A 1 341 ? -16.958 13.057 8.922 1.00 74.62 341 GLN A O 1
ATOM 2499 N N . ALA A 1 342 ? -16.771 13.053 11.162 1.00 73.69 342 ALA A N 1
ATOM 2500 C CA . ALA A 1 342 ? -15.328 13.266 11.181 1.00 73.69 342 ALA A CA 1
ATOM 2501 C C . ALA A 1 342 ? -14.574 12.099 10.530 1.00 73.69 342 ALA A C 1
ATOM 2503 O O . ALA A 1 342 ? -13.754 12.327 9.649 1.00 73.69 342 ALA A O 1
ATOM 2504 N N . VAL A 1 343 ? -14.903 10.852 10.888 1.00 71.56 343 VAL A N 1
ATOM 2505 C CA . VAL A 1 343 ? -14.280 9.664 10.283 1.00 71.56 343 VAL A CA 1
ATOM 2506 C C . VAL A 1 343 ? -14.594 9.566 8.787 1.00 71.56 343 VAL A C 1
ATOM 2508 O O . VAL A 1 343 ? -13.709 9.225 8.011 1.00 71.56 343 VAL A O 1
ATOM 2511 N N . ALA A 1 344 ? -15.809 9.907 8.346 1.00 74.12 344 ALA A N 1
ATOM 2512 C CA . ALA A 1 344 ? -16.132 9.962 6.918 1.00 74.12 344 ALA A CA 1
ATOM 2513 C C . ALA A 1 344 ? -15.291 11.013 6.180 1.00 74.12 344 ALA A C 1
ATOM 2515 O O . ALA A 1 344 ? -14.732 10.709 5.129 1.00 74.12 344 ALA A O 1
ATOM 2516 N N . ALA A 1 345 ? -15.162 12.219 6.741 1.00 73.62 345 ALA A N 1
ATOM 2517 C CA . ALA A 1 345 ? -14.323 13.267 6.169 1.00 73.62 345 ALA A CA 1
ATOM 2518 C C . ALA A 1 345 ? -12.846 12.841 6.113 1.00 73.62 345 ALA A C 1
ATOM 2520 O O . ALA A 1 345 ? -12.194 13.033 5.090 1.00 73.62 345 ALA A O 1
ATOM 2521 N N . GLU A 1 346 ? -12.336 12.205 7.172 1.00 74.12 346 GLU A N 1
ATOM 2522 C CA . GLU A 1 346 ? -10.973 11.671 7.217 1.00 74.12 346 GLU A CA 1
ATOM 2523 C C . GLU A 1 346 ? -10.758 10.572 6.167 1.00 74.12 346 GLU A C 1
ATOM 2525 O O . GLU A 1 346 ? -9.758 10.615 5.454 1.00 74.12 346 GLU A O 1
ATOM 2530 N N . VAL A 1 347 ? -11.697 9.635 5.993 1.00 71.31 347 VAL A N 1
ATOM 2531 C CA . VAL A 1 347 ? -11.616 8.578 4.965 1.00 71.31 347 VAL A CA 1
ATOM 2532 C C . VAL A 1 347 ? -11.623 9.165 3.551 1.00 71.31 347 VAL A C 1
ATOM 2534 O O . VAL A 1 347 ? -10.781 8.787 2.738 1.00 71.31 347 VAL A O 1
ATOM 2537 N N . VAL A 1 348 ? -12.527 10.106 3.256 1.00 71.69 348 VAL A N 1
ATOM 2538 C CA . VAL A 1 348 ? -12.603 10.760 1.937 1.00 71.69 348 VAL A CA 1
ATOM 2539 C C . VAL A 1 348 ? -11.311 11.515 1.635 1.00 71.69 348 VAL A C 1
ATOM 2541 O O . VAL A 1 348 ? -10.730 11.352 0.565 1.00 71.69 348 VAL A O 1
ATOM 2544 N N . LEU A 1 349 ? -10.814 12.294 2.592 1.00 71.12 349 LEU A N 1
ATOM 2545 C CA . LEU A 1 349 ? -9.589 13.065 2.415 1.00 71.12 349 LEU A CA 1
ATOM 2546 C C . LEU A 1 349 ? -8.352 12.162 2.286 1.00 71.12 349 LEU A C 1
ATOM 2548 O O . LEU A 1 349 ? -7.461 12.446 1.489 1.00 71.12 349 LEU A O 1
ATOM 2552 N N . SER A 1 350 ? -8.328 11.033 3.000 1.00 67.50 350 SER A N 1
ATOM 2553 C CA . SER A 1 350 ? -7.293 10.001 2.850 1.00 67.50 350 SER A CA 1
ATOM 2554 C C . SER A 1 350 ? -7.303 9.399 1.448 1.00 67.50 350 SER A C 1
ATOM 2556 O O . SER A 1 350 ? -6.245 9.250 0.843 1.00 67.50 350 SER A O 1
ATOM 2558 N N . ALA A 1 351 ? -8.486 9.095 0.905 1.00 69.00 351 ALA A N 1
ATOM 2559 C CA . ALA A 1 351 ? -8.624 8.584 -0.456 1.00 69.00 351 ALA A CA 1
ATOM 2560 C C . ALA A 1 351 ? -8.094 9.589 -1.493 1.00 69.00 351 ALA A C 1
ATOM 2562 O O . ALA A 1 351 ? -7.378 9.193 -2.410 1.00 69.00 351 ALA A O 1
ATOM 2563 N N . VAL A 1 352 ? -8.360 10.887 -1.306 1.00 69.75 352 VAL A N 1
ATOM 2564 C CA . VAL A 1 352 ? -7.816 11.956 -2.162 1.00 69.75 352 VAL A CA 1
ATOM 2565 C C . VAL A 1 352 ? -6.286 12.016 -2.078 1.00 69.75 352 VAL A C 1
ATOM 2567 O O . VAL A 1 352 ? -5.619 12.037 -3.109 1.00 69.75 352 VAL A O 1
ATOM 2570 N N . VAL A 1 353 ? -5.702 11.991 -0.875 1.00 70.81 353 VAL A N 1
ATOM 2571 C CA . VAL A 1 353 ? -4.235 12.012 -0.700 1.00 70.81 353 VAL A CA 1
ATOM 2572 C C . VAL A 1 353 ? -3.573 10.765 -1.301 1.00 70.81 353 VAL A C 1
ATOM 2574 O O . VAL A 1 353 ? -2.511 10.870 -1.916 1.00 70.81 353 VAL A O 1
ATOM 2577 N N . LEU A 1 354 ? -4.200 9.592 -1.171 1.00 69.69 354 LEU A N 1
ATOM 2578 C CA . LEU A 1 354 ? -3.730 8.354 -1.800 1.00 69.69 354 LEU A CA 1
ATOM 2579 C C . LEU A 1 354 ? -3.827 8.418 -3.330 1.00 69.69 354 LEU A C 1
ATOM 2581 O O . LEU A 1 354 ? -2.899 7.982 -4.004 1.00 69.69 354 LEU A O 1
ATOM 2585 N N . ALA A 1 355 ? -4.887 9.013 -3.884 1.00 64.75 355 ALA A N 1
ATOM 2586 C CA . ALA A 1 355 ? -5.015 9.239 -5.324 1.00 64.75 355 ALA A CA 1
ATOM 2587 C C . ALA A 1 355 ? -3.954 10.222 -5.858 1.00 64.75 355 ALA A C 1
ATOM 2589 O O . ALA A 1 355 ? -3.403 10.022 -6.936 1.00 64.75 355 ALA A O 1
ATOM 2590 N N . LEU A 1 356 ? -3.589 11.251 -5.090 1.00 65.50 356 LEU A N 1
ATOM 2591 C CA . LEU A 1 356 ? -2.474 12.137 -5.447 1.00 65.50 356 LEU A CA 1
ATOM 2592 C C . LEU A 1 356 ? -1.123 11.412 -5.388 1.00 65.50 356 LEU A C 1
ATOM 2594 O O . LEU A 1 356 ? -0.280 11.592 -6.265 1.00 65.50 356 LEU A O 1
ATOM 2598 N N . ALA A 1 357 ? -0.920 10.552 -4.385 1.00 67.44 357 ALA A N 1
ATOM 2599 C CA . ALA A 1 357 ? 0.254 9.685 -4.327 1.00 67.44 357 ALA A CA 1
ATOM 2600 C C . ALA A 1 357 ? 0.304 8.717 -5.522 1.00 67.44 357 ALA A C 1
ATOM 2602 O O . ALA A 1 357 ? 1.386 8.458 -6.040 1.00 67.44 357 ALA A O 1
ATOM 2603 N N . ALA A 1 358 ? -0.851 8.244 -5.997 1.00 62.62 358 ALA A N 1
ATOM 2604 C CA . ALA A 1 358 ? -0.954 7.432 -7.203 1.00 62.62 358 ALA A CA 1
ATOM 2605 C C . ALA A 1 358 ? -0.413 8.143 -8.433 1.00 62.62 358 ALA A C 1
ATOM 2607 O O . ALA A 1 358 ? 0.412 7.593 -9.160 1.00 62.62 358 ALA A O 1
ATOM 2608 N N . LEU A 1 359 ? -0.835 9.388 -8.625 1.00 64.50 359 LEU A N 1
ATOM 2609 C CA . LEU A 1 359 ? -0.409 10.190 -9.759 1.00 64.50 359 LEU A CA 1
ATOM 2610 C C . LEU A 1 359 ? 1.104 10.463 -9.733 1.00 64.50 359 LEU A C 1
ATOM 2612 O O . LEU A 1 359 ? 1.756 10.441 -10.774 1.00 64.50 359 LEU A O 1
ATOM 2616 N N . LEU A 1 360 ? 1.684 10.631 -8.540 1.00 64.31 360 LEU A N 1
ATOM 2617 C CA . LEU A 1 360 ? 3.133 10.771 -8.372 1.00 64.31 360 LEU A CA 1
ATOM 2618 C C . LEU A 1 360 ? 3.915 9.534 -8.828 1.00 64.31 360 LEU A C 1
ATOM 2620 O O . LEU A 1 360 ? 4.982 9.689 -9.405 1.00 64.31 360 LEU A O 1
ATOM 2624 N N . THR A 1 361 ? 3.397 8.318 -8.619 1.00 63.41 361 THR A N 1
ATOM 2625 C CA . THR A 1 361 ? 4.124 7.086 -8.999 1.00 63.41 361 THR A CA 1
ATOM 2626 C C . THR A 1 361 ? 4.297 6.893 -10.504 1.00 63.41 361 THR A C 1
ATOM 2628 O O . THR A 1 361 ? 5.121 6.086 -10.914 1.00 63.41 361 THR A O 1
ATOM 2631 N N . VAL A 1 362 ? 3.532 7.618 -11.322 1.00 62.97 362 VAL A N 1
ATOM 2632 C CA . VAL A 1 362 ? 3.605 7.565 -12.791 1.00 62.97 362 VAL A CA 1
ATOM 2633 C C . VAL A 1 362 ? 4.163 8.858 -13.399 1.00 62.97 362 VAL A C 1
ATOM 2635 O O . VAL A 1 362 ? 4.228 8.979 -14.617 1.00 62.97 362 VAL A O 1
ATOM 2638 N N . THR A 1 363 ? 4.566 9.829 -12.568 1.00 59.78 363 THR A N 1
ATOM 2639 C CA . THR A 1 363 ? 5.116 11.117 -13.017 1.00 59.78 363 THR A CA 1
ATOM 2640 C C . THR A 1 363 ? 6.635 11.138 -12.803 1.00 59.78 363 THR A C 1
ATOM 2642 O O . THR A 1 363 ? 7.070 11.068 -11.651 1.00 59.78 363 THR A O 1
ATOM 2645 N N . PRO A 1 364 ? 7.462 11.267 -13.858 1.00 58.88 364 PRO A N 1
ATOM 2646 C CA . PRO A 1 364 ? 8.915 11.315 -13.711 1.00 58.88 364 PRO A CA 1
ATOM 2647 C C . PRO A 1 364 ? 9.373 12.563 -12.931 1.00 58.88 364 PRO A C 1
ATOM 2649 O O . PRO A 1 364 ? 8.845 13.653 -13.161 1.00 58.88 364 PRO A O 1
ATOM 2652 N N . PRO A 1 365 ? 10.394 12.460 -12.058 1.00 51.00 365 PRO A N 1
ATOM 2653 C CA . PRO A 1 365 ? 10.917 13.605 -11.304 1.00 51.00 365 PRO A CA 1
ATOM 2654 C C . PRO A 1 365 ? 11.623 14.661 -12.174 1.00 51.00 365 PRO A C 1
ATOM 2656 O O . PRO A 1 365 ? 11.805 15.789 -11.723 1.00 51.00 365 PRO A O 1
ATOM 2659 N N . GLY A 1 366 ? 11.991 14.321 -13.416 1.00 48.94 366 GLY A N 1
ATOM 2660 C CA . GLY A 1 366 ? 12.640 15.224 -14.377 1.00 48.94 366 GLY A CA 1
ATOM 2661 C C . GLY A 1 366 ? 11.706 16.186 -15.123 1.00 48.94 366 GLY A C 1
ATOM 2662 O O . GLY A 1 366 ? 12.208 17.109 -15.763 1.00 48.94 366 GLY A O 1
ATOM 2663 N N . GLY A 1 367 ? 10.381 16.017 -14.997 1.00 39.81 367 GLY A N 1
ATOM 2664 C CA . GLY A 1 367 ? 9.377 16.793 -15.740 1.00 39.81 367 GLY A CA 1
ATOM 2665 C C . GLY A 1 367 ? 8.843 16.079 -16.970 1.00 39.81 367 GLY A C 1
ATOM 2666 O O . GLY A 1 367 ? 9.668 15.602 -17.776 1.00 39.81 367 GLY A O 1
#

pLDDT: mean 79.92, std 14.22, range [39.81, 98.0]